Protein 2FCT (pdb70)

InterPro domains:
  IPR008775 Phytanoyl-CoA dioxygenase-like [PF05721] (15-244)
  IPR010092 Chlorinating enzyme [TIGR01762] (5-297)

CATH classification: 2.60.120.620

Secondary structure (DSSP, 8-state):
-TTPPPHHHHHHHHHHSEEEEEESS-HHHHHHHHHHHHHHHT--TT-S-------GGGGB-GGGT-HHHHHHTT-HHHHHHHHHHH-S-EEEEEEEEEEE-TTPPEEPPB--SSS-TTTSS-SEE--TTS---S-EEEEEESS-B-TTBT-EEEETT-TTS--B-TTS-----TTT-SS-EETTEEEEBBTB-GGGGBSSTT----GGG-EEE-B-TTEEEEEETTSEEEE--B-SSSSSPEEEEEEEEEETTSEESTT-SEEEETTEEEE-TT--BEEEE-S---TTS-B-SB-TTS-BSS--/--PPPHHHHHHHHHHSEEEEEESS-HHHHHHHHHHHHHHTT--TT-S----GGGB-GGGT-HHHHHHTT-HHHHHHHHHHH-S-EEEEEEEEEEE-TTPPEEPPB--SSS-TTTSS-SEE--TT----S-EEEEEESS-B-TTBT-EEEETT-TTS--B-TTS-----TTT-SSEEETTEEEEBTTB-GGGGBSSTT----GGG-EEE-B-TTEEEEEETTSEEEE--B-SSS-SPEEEEEEEEEETTSEESTT-SEEEETTEEEE-TT--BEEEE-S---TTS-B-SB-TTS-BSS--

Radius of gyration: 25.78 Å; Cα contacts (8 Å, |Δi|>4): 1489; chains: 2; bounding box: 64×54×72 Å

Structure (mmCIF, N/CA/C/O backbone):
data_2FCT
#
_entry.id   2FCT
#
_cell.length_a   57.15
_cell.length_b   89.60
_cell.length_c   124.89
_cell.angle_alpha   90.00
_cell.angle_beta   90.00
_cell.angle_gamma   90.00
#
_symmetry.space_group_name_H-M   'P 21 21 21'
#
loop_
_entity.id
_entity.type
_entity.pdbx_description
1 polymer 'syringomycin biosynthesis enzyme 2'
2 non-polymer 'FE (II) ION'
3 non-polymer 'CHLORIDE ION'
4 non-polymer '((2R,3S,4S,5S)-3,4-DIHYDROXY-5-(HYDROXYMETHYL)-5-((2R,3S,4S,5S,6R)-3,4,5-TRIHYDROXY-6-METHOXY-TETRAHYDRO-2H-PYRAN-2-YLOXY)-TETRAHYDROFURAN-2-YL)METHYL NONANOATE'
5 non-polymer '2-OXOGLUTARIC ACID'
6 water water
#
loop_
_atom_site.group_PDB
_atom_site.id
_atom_site.type_symbol
_atom_site.label_atom_id
_atom_site.label_alt_id
_atom_site.label_comp_id
_atom_site.label_asym_id
_atom_site.label_entity_id
_atom_site.label_seq_id
_atom_site.pdbx_PDB_ins_code
_atom_site.Cartn_x
_atom_site.Cartn_y
_atom_site.Cartn_z
_atom_site.occupancy
_atom_site.B_iso_or_equiv
_atom_site.auth_seq_id
_atom_site.auth_comp_id
_atom_site.auth_asym_id
_atom_site.auth_atom_id
_atom_site.pdbx_PDB_model_num
ATOM 1 N N . LYS A 1 6 ? -16.646 32.383 27.290 1.00 25.64 3 LYS A N 1
ATOM 2 C CA . LYS A 1 6 ? -16.488 31.123 26.490 1.00 24.68 3 LYS A CA 1
ATOM 3 C C . LYS A 1 6 ? -15.514 30.178 27.180 1.00 24.22 3 LYS A C 1
ATOM 4 O O . LYS A 1 6 ? -14.724 30.605 28.025 1.00 24.47 3 LYS A O 1
ATOM 6 N N . LYS A 1 7 ? -15.578 28.901 26.820 1.00 23.69 4 LYS A N 1
ATOM 7 C CA . LYS A 1 7 ? -14.777 27.863 27.464 1.00 23.19 4 LYS A CA 1
ATOM 8 C C . LYS A 1 7 ? -13.277 28.159 27.489 1.00 21.72 4 LYS A C 1
ATOM 9 O O . LYS A 1 7 ? -12.627 27.924 28.501 1.00 22.37 4 LYS A O 1
ATOM 15 N N . PHE A 1 8 ? -12.720 28.691 26.401 1.00 19.87 5 PHE A N 1
ATOM 16 C CA . PHE A 1 8 ? -11.281 28.952 26.394 1.00 18.65 5 PHE A CA 1
ATOM 17 C C . PHE A 1 8 ? -10.934 30.435 26.444 1.00 17.92 5 PHE A C 1
ATOM 18 O O . PHE A 1 8 ? -9.877 30.844 25.991 1.00 18.41 5 PHE A O 1
ATOM 26 N N . ALA A 1 9 ? -11.793 31.254 27.020 1.00 16.48 6 ALA A N 1
ATOM 27 C CA . ALA A 1 9 ? -11.509 32.670 27.092 1.00 15.92 6 ALA A CA 1
ATOM 28 C C . ALA A 1 9 ? -10.247 32.903 27.907 1.00 14.79 6 ALA A C 1
ATOM 29 O O . ALA A 1 9 ? -9.914 32.098 28.792 1.00 14.64 6 ALA A O 1
ATOM 31 N N . LEU A 1 10 ? -9.576 34.020 27.646 1.00 14.06 7 LEU A N 1
ATOM 32 C CA . LEU A 1 10 ? -8.479 34.427 28.517 1.00 13.94 7 LEU A CA 1
ATOM 33 C C . LEU A 1 10 ? -9.031 34.781 29.891 1.00 13.72 7 LEU A C 1
ATOM 34 O O . LEU A 1 10 ? -10.077 35.421 30.007 1.00 13.40 7 LEU A O 1
ATOM 39 N N . THR A 1 11 ? -8.299 34.384 30.918 1.00 14.18 8 THR A N 1
ATOM 40 C CA . THR A 1 11 ? -8.586 34.801 32.282 1.00 14.02 8 THR A CA 1
ATOM 41 C C . THR A 1 11 ? -8.256 36.285 32.408 1.00 13.82 8 THR A C 1
ATOM 42 O O . THR A 1 11 ? -7.555 36.863 31.572 1.00 13.66 8 THR A O 1
ATOM 46 N N . ALA A 1 12 ? -8.710 36.914 33.479 1.00 13.85 9 ALA A N 1
ATOM 47 C CA . ALA A 1 12 ? -8.429 38.327 33.662 1.00 14.31 9 ALA A CA 1
ATOM 48 C C . ALA A 1 12 ? -6.905 38.546 33.793 1.00 14.09 9 ALA A C 1
ATOM 49 O O . ALA A 1 12 ? -6.370 39.530 33.285 1.00 14.34 9 ALA A O 1
ATOM 51 N N . GLU A 1 13 ? -6.227 37.598 34.436 1.00 14.35 10 GLU A N 1
ATOM 52 C CA . GLU A 1 13 ? -4.784 37.677 34.653 1.00 14.47 10 GLU A CA 1
ATOM 53 C C . GLU A 1 13 ? -4.047 37.515 33.331 1.00 13.44 10 GLU A C 1
ATOM 54 O O . GLU A 1 13 ? -3.137 38.288 33.026 1.00 13.06 10 GLU A O 1
ATOM 60 N N . GLN A 1 14 ? -4.484 36.535 32.533 1.00 12.15 11 GLN A N 1
ATOM 61 C CA . GLN A 1 14 ? -3.923 36.340 31.171 1.00 12.62 11 GLN A CA 1
ATOM 62 C C . GLN A 1 14 ? -4.119 37.556 30.283 1.00 12.74 11 GLN A C 1
ATOM 63 O O . GLN A 1 14 ? -3.207 37.976 29.561 1.00 12.24 11 GLN A O 1
ATOM 69 N N . ARG A 1 15 ? -5.308 38.146 30.347 1.00 13.27 12 ARG A N 1
ATOM 70 C CA . ARG A 1 15 ? -5.591 39.349 29.596 1.00 13.74 12 ARG A CA 1
ATOM 71 C C . ARG A 1 15 ? -4.654 40.514 30.013 1.00 13.46 12 ARG A C 1
ATOM 72 O O . ARG A 1 15 ? -4.159 41.284 29.179 1.00 13.85 12 ARG A O 1
ATOM 80 N N . ALA A 1 16 ? -4.404 40.661 31.315 1.00 12.57 13 ALA A N 1
ATOM 81 C CA . ALA A 1 16 ? -3.515 41.731 31.797 1.00 12.41 13 ALA A CA 1
ATOM 82 C C . ALA A 1 16 ? -2.075 41.503 31.371 1.00 11.25 13 ALA A C 1
ATOM 83 O O . ALA A 1 16 ? -1.382 42.442 31.031 1.00 11.87 13 ALA A O 1
ATOM 85 N N . SER A 1 17 ? -1.639 40.246 31.399 1.00 11.29 14 SER A N 1
ATOM 86 C CA . SER A 1 17 ? -0.302 39.906 30.945 1.00 10.59 14 SER A CA 1
ATOM 87 C C . SER A 1 17 ? -0.163 40.149 29.449 1.00 10.32 14 SER A C 1
ATOM 88 O O . SER A 1 17 ? 0.863 40.652 28.988 1.00 10.14 14 SER A O 1
ATOM 91 N N . PHE A 1 18 ? -1.208 39.827 28.681 1.00 10.42 15 PHE A N 1
ATOM 92 C CA . PHE A 1 18 ? -1.183 40.073 27.236 1.00 10.33 15 PHE A CA 1
ATOM 93 C C . PHE A 1 18 ? -1.067 41.578 26.983 1.00 10.54 15 PHE A C 1
ATOM 94 O O . PHE A 1 18 ? -0.294 42.047 26.168 1.00 10.33 15 PHE A O 1
ATOM 102 N N . GLU A 1 19 ? -1.837 42.363 27.725 1.00 10.62 16 GLU A N 1
ATOM 103 C CA . GLU A 1 19 ? -1.782 43.804 27.559 1.00 12.14 16 GLU A CA 1
ATOM 104 C C . GLU A 1 19 ? -0.393 44.355 27.871 1.00 11.72 16 GLU A C 1
ATOM 105 O O . GLU A 1 19 ? 0.063 45.278 27.213 1.00 12.69 16 GLU A O 1
ATOM 111 N N . LYS A 1 20 ? 0.265 43.799 28.886 1.00 12.13 17 LYS A N 1
ATOM 112 C CA . LYS A 1 20 ? 1.599 44.252 29.294 1.00 12.19 17 LYS A CA 1
ATOM 113 C C . LYS A 1 20 ? 2.681 43.828 28.293 1.00 11.86 17 LYS A C 1
ATOM 114 O O . LYS A 1 20 ? 3.415 44.683 27.778 1.00 13.11 17 LYS A O 1
ATOM 120 N N . ASN A 1 21 ? 2.748 42.522 28.013 1.00 10.64 18 ASN A N 1
ATOM 121 C CA . ASN A 1 21 ? 3.831 41.919 27.236 1.00 10.34 18 ASN A CA 1
ATOM 122 C C . ASN A 1 21 ? 3.632 41.994 25.707 1.00 9.95 18 ASN A C 1
ATOM 123 O O . ASN A 1 21 ? 4.622 42.018 24.953 1.00 10.15 18 ASN A O 1
ATOM 128 N N . GLY A 1 22 ? 2.366 42.012 25.268 1.00 9.53 19 GLY A N 1
ATOM 129 C CA . GLY A 1 22 ? 2.046 41.962 23.830 1.00 9.13 19 GLY A CA 1
ATOM 130 C C . GLY A 1 22 ? 1.940 40.557 23.247 1.00 9.36 19 GLY A C 1
ATOM 131 O O . GLY A 1 22 ? 1.713 40.392 22.034 1.00 9.30 19 GLY A O 1
ATOM 132 N N . PHE A 1 23 ? 2.068 39.550 24.109 1.00 9.05 20 PHE A N 1
ATOM 133 C CA . PHE A 1 23 ? 1.944 38.146 23.755 1.00 9.21 20 PHE A CA 1
ATOM 134 C C . PHE A 1 23 ? 1.398 37.401 24.939 1.00 9.31 20 PHE A C 1
ATOM 135 O O . PHE A 1 23 ? 1.450 37.888 26.066 1.00 9.41 20 PHE A O 1
ATOM 143 N N . ILE A 1 24 ? 0.840 36.229 24.688 1.00 9.11 21 ILE A N 1
ATOM 144 C CA . ILE A 1 24 ? 0.291 35.397 25.748 1.00 9.58 21 ILE A CA 1
ATOM 145 C C . ILE A 1 24 ? 0.250 33.955 25.270 1.00 9.82 21 ILE A C 1
ATOM 146 O O . ILE A 1 24 ? -0.035 33.684 24.089 1.00 9.31 21 ILE A O 1
ATOM 151 N N . GLY A 1 25 ? 0.563 33.046 26.182 1.00 10.04 22 GLY A N 1
ATOM 152 C CA . GLY A 1 25 ? 0.672 31.634 25.896 1.00 9.86 22 GLY A CA 1
ATOM 153 C C . GLY A 1 25 ? 2.061 31.127 26.231 1.00 10.85 22 GLY A C 1
ATOM 154 O O . GLY A 1 25 ? 2.797 31.780 27.007 1.00 11.93 22 GLY A O 1
ATOM 155 N N . PRO A 1 26 ? 2.442 29.972 25.667 1.00 10.19 23 PRO A N 1
ATOM 156 C CA . PRO A 1 26 ? 1.673 29.150 24.729 1.00 10.15 23 PRO A CA 1
ATOM 157 C C . PRO A 1 26 ? 0.478 28.432 25.344 1.00 10.44 23 PRO A C 1
ATOM 158 O O . PRO A 1 26 ? 0.419 28.193 26.558 1.00 10.25 23 PRO A O 1
ATOM 162 N N . PHE A 1 27 ? -0.474 28.099 24.475 1.00 10.31 24 PHE A N 1
ATOM 163 C CA . PHE A 1 27 ? -1.636 27.280 24.797 1.00 10.51 24 PHE A CA 1
ATOM 164 C C . PHE A 1 27 ? -1.638 26.031 23.902 1.00 11.20 24 PHE A C 1
ATOM 165 O O . PHE A 1 27 ? -0.986 26.008 22.847 1.00 11.07 24 PHE A O 1
ATOM 173 N N . ASP A 1 28 ? -2.355 24.992 24.325 1.00 12.23 25 ASP A N 1
ATOM 174 C CA . ASP A 1 28 ? -2.472 23.775 23.529 1.00 12.73 25 ASP A CA 1
ATOM 175 C C . ASP A 1 28 ? -3.679 23.810 22.582 1.00 12.70 25 ASP A C 1
ATOM 176 O O . ASP A 1 28 ? -4.804 24.090 23.000 1.00 12.41 25 ASP A O 1
ATOM 181 N N . ALA A 1 29 ? -3.442 23.538 21.304 1.00 12.92 26 ALA A N 1
ATOM 182 C CA . ALA A 1 29 ? -4.528 23.240 20.352 1.00 13.40 26 ALA A CA 1
ATOM 183 C C . ALA A 1 29 ? -4.713 21.721 20.165 1.00 14.00 26 ALA A C 1
ATOM 184 O O . ALA A 1 29 ? -5.856 21.247 20.051 1.00 15.73 26 ALA A O 1
ATOM 186 N N . TYR A 1 30 ? -3.607 20.980 20.114 1.00 13.08 27 TYR A N 1
ATOM 187 C CA . TYR A 1 30 ? -3.591 19.529 19.919 1.00 13.55 27 TYR A CA 1
ATOM 188 C C . TYR A 1 30 ? -2.490 18.961 20.788 1.00 13.83 27 TYR A C 1
ATOM 189 O O . TYR A 1 30 ? -1.583 19.677 21.183 1.00 13.36 27 TYR A O 1
ATOM 198 N N . SER A 1 31 ? -2.555 17.671 21.084 1.00 13.78 28 SER A N 1
ATOM 199 C CA . SER A 1 31 ? -1.421 17.002 21.695 1.00 14.28 28 SER A CA 1
ATOM 200 C C . SER A 1 31 ? -0.263 16.932 20.702 1.00 14.03 28 SER A C 1
ATOM 201 O O . SER A 1 31 ? -0.485 16.996 19.488 1.00 13.18 28 SER A O 1
ATOM 204 N N . PRO A 1 32 ? 0.980 16.788 21.191 1.00 14.97 29 PRO A N 1
ATOM 205 C CA . PRO A 1 32 ? 2.108 16.642 20.282 1.00 15.25 29 PRO A CA 1
ATOM 206 C C . PRO A 1 32 ? 1.946 15.447 19.334 1.00 15.76 29 PRO A C 1
ATOM 207 O O . PRO A 1 32 ? 2.330 15.521 18.173 1.00 15.28 29 PRO A O 1
ATOM 211 N N . GLU A 1 33 ? 1.346 14.374 19.826 1.00 16.28 30 GLU A N 1
ATOM 212 C CA . GLU A 1 33 ? 1.156 13.174 19.031 1.00 17.09 30 GLU A CA 1
ATOM 213 C C . GLU A 1 33 ? 0.136 13.397 17.912 1.00 16.53 30 GLU A C 1
ATOM 214 O O . GLU A 1 33 ? 0.350 12.973 16.780 1.00 16.86 30 GLU A O 1
ATOM 220 N N . GLU A 1 34 ? -0.966 14.069 18.223 1.00 16.14 31 GLU A N 1
ATOM 221 C CA . GLU A 1 34 ? -1.961 14.399 17.189 1.00 16.37 31 GLU A CA 1
ATOM 222 C C . GLU A 1 34 ? -1.319 15.363 16.184 1.00 14.88 31 GLU A C 1
ATOM 223 O O . GLU A 1 34 ? -1.431 15.155 14.971 1.00 13.76 31 GLU A O 1
ATOM 233 N N . MET A 1 35 ? -0.601 16.379 16.668 1.00 13.85 32 MET A N 1
ATOM 234 C CA . MET A 1 35 ? 0.020 17.327 15.738 1.00 14.46 32 MET A CA 1
ATOM 235 C C . MET A 1 35 ? 1.011 16.643 14.797 1.00 13.89 32 MET A C 1
ATOM 236 O O . MET A 1 35 ? 1.024 16.925 13.603 1.00 13.84 32 MET A O 1
ATOM 241 N N . LYS A 1 36 ? 1.867 15.784 15.343 1.00 14.46 33 LYS A N 1
ATOM 242 C CA . LYS A 1 36 ? 2.863 15.078 14.530 1.00 16.18 33 LYS A CA 1
ATOM 243 C C . LYS A 1 36 ? 2.210 14.298 13.374 1.00 16.46 33 LYS A C 1
ATOM 244 O O . LYS A 1 36 ? 2.690 14.362 12.222 1.00 17.21 33 LYS A O 1
ATOM 250 N N . GLU A 1 37 ? 1.112 13.596 13.668 1.00 17.48 34 GLU A N 1
ATOM 251 C CA . GLU A 1 37 ? 0.428 12.792 12.659 1.00 17.51 34 GLU A CA 1
ATOM 252 C C . GLU A 1 37 ? -0.295 13.693 11.668 1.00 17.02 34 GLU A C 1
ATOM 253 O O . GLU A 1 37 ? -0.259 13.472 10.452 1.00 17.50 34 GLU A O 1
ATOM 259 N N . THR A 1 38 ? -0.951 14.725 12.183 1.00 15.80 35 THR A N 1
ATOM 260 C CA . THR A 1 38 ? -1.609 15.688 11.308 1.00 16.16 35 THR A CA 1
ATOM 261 C C . THR A 1 38 ? -0.609 16.349 10.372 1.00 15.67 35 THR A C 1
ATOM 262 O O . THR A 1 38 ? -0.881 16.499 9.181 1.00 15.79 35 THR A O 1
ATOM 266 N N . TRP A 1 39 ? 0.538 16.766 10.890 1.00 15.25 36 TRP A N 1
ATOM 267 C CA . TRP A 1 39 ? 1.497 17.473 10.041 1.00 16.36 36 TRP A CA 1
ATOM 268 C C . TRP A 1 39 ? 2.094 16.508 9.000 1.00 16.87 36 TRP A C 1
ATOM 269 O O . TRP A 1 39 ? 2.280 16.873 7.827 1.00 16.60 36 TRP A O 1
ATOM 280 N N . LYS A 1 40 ? 2.353 15.266 9.411 1.00 18.06 37 LYS A N 1
ATOM 281 C CA . LYS A 1 40 ? 2.835 14.255 8.459 1.00 18.81 37 LYS A CA 1
ATOM 282 C C . LYS A 1 40 ? 1.936 14.211 7.214 1.00 18.70 37 LYS A C 1
ATOM 283 O O . LYS A 1 40 ? 2.427 14.297 6.087 1.00 19.01 37 LYS A O 1
ATOM 289 N N . ARG A 1 41 ? 0.625 14.139 7.421 1.00 18.00 38 ARG A N 1
ATOM 290 C CA . ARG A 1 41 ? -0.337 14.055 6.309 1.00 18.30 38 ARG A CA 1
ATOM 291 C C . ARG A 1 41 ? -0.469 15.384 5.571 1.00 17.08 38 ARG A C 1
ATOM 292 O O . ARG A 1 41 ? -0.513 15.451 4.344 1.00 15.85 38 ARG A O 1
ATOM 300 N N . THR A 1 42 ? -0.577 16.459 6.335 1.00 15.70 39 THR A N 1
ATOM 301 C CA . THR A 1 42 ? -0.799 17.781 5.755 1.00 15.85 39 THR A CA 1
ATOM 302 C C . THR A 1 42 ? 0.371 18.226 4.878 1.00 15.91 39 THR A C 1
ATOM 303 O O . THR A 1 42 ? 0.162 18.782 3.787 1.00 16.08 39 THR A O 1
ATOM 307 N N . ARG A 1 43 ? 1.594 17.981 5.332 1.00 16.38 40 ARG A N 1
ATOM 308 C CA . ARG A 1 43 ? 2.769 18.375 4.571 1.00 17.15 40 ARG A CA 1
ATOM 309 C C . ARG A 1 43 ? 2.735 17.774 3.168 1.00 16.59 40 ARG A C 1
ATOM 310 O O . ARG A 1 43 ? 3.054 18.429 2.202 1.00 15.36 40 ARG A O 1
ATOM 318 N N . LEU A 1 44 ? 2.333 16.518 3.078 1.00 16.98 41 LEU A N 1
ATOM 319 C CA . LEU A 1 44 ? 2.217 15.849 1.774 1.00 17.72 41 LEU A CA 1
ATOM 320 C C . LEU A 1 44 ? 1.090 16.437 0.926 1.00 17.81 41 LEU A C 1
ATOM 321 O O . LEU A 1 44 ? 1.257 16.755 -0.258 1.00 17.51 41 LEU A O 1
ATOM 326 N N . ARG A 1 45 ? -0.071 16.570 1.545 1.00 18.09 42 ARG A N 1
ATOM 327 C CA . ARG A 1 45 ? -1.239 17.110 0.886 1.00 18.61 42 ARG A CA 1
ATOM 328 C C . ARG A 1 45 ? -0.978 18.506 0.295 1.00 18.23 42 ARG A C 1
ATOM 329 O O . ARG A 1 45 ? -1.463 18.825 -0.794 1.00 19.93 42 ARG A O 1
ATOM 337 N N . LEU A 1 46 ? -0.189 19.328 0.989 1.00 17.31 43 LEU A N 1
ATOM 338 C CA . LEU A 1 46 ? 0.073 20.695 0.557 1.00 17.15 43 LEU A CA 1
ATOM 339 C C . LEU A 1 46 ? 0.935 20.792 -0.711 1.00 15.67 43 LEU A C 1
ATOM 340 O O . LEU A 1 46 ? 0.927 21.818 -1.401 1.00 15.33 43 LEU A O 1
ATOM 345 N N . LEU A 1 47 ? 1.667 19.723 -1.025 1.00 14.58 44 LEU A N 1
ATOM 346 C CA . LEU A 1 47 ? 2.419 19.686 -2.281 1.00 14.59 44 LEU A CA 1
ATOM 347 C C . LEU A 1 47 ? 1.494 19.779 -3.490 1.00 14.32 44 LEU A C 1
ATOM 348 O O . LEU A 1 47 ? 1.927 20.200 -4.561 1.00 14.55 44 LEU A O 1
ATOM 353 N N . ASP A 1 48 ? 0.235 19.401 -3.296 1.00 14.13 45 ASP A N 1
ATOM 354 C CA . ASP A 1 48 ? -0.775 19.480 -4.341 1.00 14.32 45 ASP A CA 1
ATOM 355 C C . ASP A 1 48 ? -1.454 20.835 -4.263 1.00 14.31 45 ASP A C 1
ATOM 356 O O . ASP A 1 48 ? -2.224 21.088 -3.320 1.00 14.51 45 ASP A O 1
ATOM 361 N N . ARG A 1 49 ? -1.152 21.699 -5.234 1.00 13.83 46 ARG A N 1
ATOM 362 C CA . ARG A 1 49 ? -1.690 23.047 -5.280 1.00 13.59 46 ARG A CA 1
ATOM 363 C C . ARG A 1 49 ? -2.839 23.174 -6.269 1.00 13.02 46 ARG A C 1
ATOM 364 O O . ARG A 1 49 ? -3.276 24.290 -6.565 1.00 11.73 46 ARG A O 1
ATOM 372 N N . SER A 1 50 ? -3.374 22.043 -6.728 1.00 13.18 47 SER A N 1
ATOM 373 C CA . SER A 1 50 ? -4.389 22.085 -7.778 1.00 13.60 47 SER A CA 1
ATOM 374 C C . SER A 1 50 ? -5.689 22.788 -7.397 1.00 13.51 47 SER A C 1
ATOM 375 O O . SER A 1 50 ? -6.441 23.177 -8.298 1.00 13.49 47 SER A O 1
ATOM 378 N N . ALA A 1 51 ? -5.982 22.910 -6.097 1.00 12.04 48 ALA A N 1
ATOM 379 C CA . ALA A 1 51 ? -7.167 23.646 -5.630 1.00 12.14 48 ALA A CA 1
ATOM 380 C C . ALA A 1 51 ? -6.812 24.982 -4.949 1.00 11.92 48 ALA A C 1
ATOM 381 O O . ALA A 1 51 ? -7.683 25.685 -4.421 1.00 11.30 48 ALA A O 1
ATOM 383 N N . ALA A 1 52 ? -5.540 25.368 -4.996 1.00 12.09 49 ALA A N 1
ATOM 384 C CA . ALA A 1 52 ? -5.103 26.556 -4.249 1.00 12.54 49 ALA A CA 1
ATOM 385 C C . ALA A 1 52 ? -5.799 27.836 -4.776 1.00 12.48 49 ALA A C 1
ATOM 386 O O . ALA A 1 52 ? -6.064 27.990 -5.992 1.00 11.94 49 ALA A O 1
ATOM 388 N N . ALA A 1 53 ? -6.093 28.768 -3.870 1.00 11.96 50 ALA A N 1
ATOM 389 C CA . ALA A 1 53 ? -6.707 30.040 -4.276 1.00 12.22 50 ALA A CA 1
ATOM 390 C C . ALA A 1 53 ? -5.817 30.803 -5.234 1.00 12.17 50 ALA A C 1
ATOM 391 O O . ALA A 1 53 ? -6.317 31.469 -6.124 1.00 11.67 50 ALA A O 1
ATOM 393 N N . TYR A 1 54 ? -4.495 30.698 -5.053 1.00 12.43 51 TYR A N 1
ATOM 394 C CA . TYR A 1 54 ? -3.538 31.381 -5.927 1.00 13.82 51 TYR A CA 1
ATOM 395 C C . TYR A 1 54 ? -2.883 30.370 -6.854 1.00 15.11 51 TYR A C 1
ATOM 396 O O . TYR A 1 54 ? -2.079 29.537 -6.444 1.00 14.85 51 TYR A O 1
ATOM 405 N N . GLN A 1 55 ? -3.293 30.428 -8.114 1.00 17.25 52 GLN A N 1
ATOM 406 C CA . GLN A 1 55 ? -2.822 29.486 -9.109 1.00 19.91 52 GLN A CA 1
ATOM 407 C C . GLN A 1 55 ? -1.505 30.073 -9.581 1.00 21.91 52 GLN A C 1
ATOM 408 O O . GLN A 1 55 ? -0.447 29.634 -9.165 1.00 23.78 52 GLN A O 1
ATOM 418 N N . ASP A 1 56 ? -1.558 31.125 -10.377 1.00 24.46 53 ASP A N 1
ATOM 419 C CA . ASP A 1 56 ? -0.350 31.700 -10.907 1.00 25.84 53 ASP A CA 1
ATOM 420 C C . ASP A 1 56 ? 0.286 32.607 -9.848 1.00 27.10 53 ASP A C 1
ATOM 421 O O . ASP A 1 56 ? -0.361 33.526 -9.338 1.00 27.27 53 ASP A O 1
ATOM 426 N N . LEU A 1 57 ? 1.550 32.335 -9.522 1.00 28.29 54 LEU A N 1
ATOM 427 C CA . LEU A 1 57 ? 2.295 33.109 -8.511 1.00 28.84 54 LEU A CA 1
ATOM 428 C C . LEU A 1 57 ? 3.300 34.100 -9.123 1.00 30.08 54 LEU A C 1
ATOM 429 O O . LEU A 1 57 ? 3.961 34.861 -8.390 1.00 28.79 54 LEU A O 1
ATOM 434 N N . ASP A 1 58 ? 3.420 34.077 -10.458 1.00 31.33 55 ASP A N 1
ATOM 435 C CA . ASP A 1 58 ? 4.284 35.002 -11.193 1.00 31.76 55 ASP A CA 1
ATOM 436 C C . ASP A 1 58 ? 5.652 35.133 -10.505 1.00 32.42 55 ASP A C 1
ATOM 437 O O . ASP A 1 58 ? 6.146 36.239 -10.295 1.00 32.45 55 ASP A O 1
ATOM 442 N N . ALA A 1 59 ? 6.245 33.992 -10.152 1.00 33.07 56 ALA A N 1
ATOM 443 C CA . ALA A 1 59 ? 7.507 33.963 -9.412 1.00 33.54 56 ALA A CA 1
ATOM 444 C C . ALA A 1 59 ? 8.660 33.637 -10.353 1.00 34.44 56 ALA A C 1
ATOM 445 O O . ALA A 1 59 ? 8.691 34.123 -11.482 1.00 35.74 56 ALA A O 1
ATOM 447 N N . THR A 1 64 ? 8.682 32.175 -4.450 1.00 23.54 61 THR A N 1
ATOM 448 C CA . THR A 1 64 ? 8.126 33.306 -3.702 1.00 23.27 61 THR A CA 1
ATOM 449 C C . THR A 1 64 ? 7.487 32.863 -2.384 1.00 23.32 61 THR A C 1
ATOM 450 O O . THR A 1 64 ? 6.816 31.826 -2.315 1.00 24.71 61 THR A O 1
ATOM 454 N N . ASN A 1 65 ? 7.682 33.663 -1.339 1.00 23.10 62 ASN A N 1
ATOM 455 C CA . ASN A 1 65 ? 7.056 33.400 -0.031 1.00 21.63 62 ASN A CA 1
ATOM 456 C C . ASN A 1 65 ? 5.489 33.407 -0.071 1.00 20.49 62 ASN A C 1
ATOM 457 O O . ASN A 1 65 ? 4.815 32.831 0.800 1.00 18.35 62 ASN A O 1
ATOM 462 N N . ILE A 1 66 ? 4.913 34.076 -1.070 1.00 19.92 63 ILE A N 1
ATOM 463 C CA . ILE A 1 66 ? 3.453 34.039 -1.291 1.00 18.76 63 ILE A CA 1
ATOM 464 C C . ILE A 1 66 ? 2.928 32.628 -1.514 1.00 17.61 63 ILE A C 1
ATOM 465 O O . ILE A 1 66 ? 1.747 32.364 -1.278 1.00 16.64 63 ILE A O 1
ATOM 470 N N . ALA A 1 67 ? 3.772 31.714 -1.975 1.00 16.26 64 ALA A N 1
ATOM 471 C CA . ALA A 1 67 ? 3.387 30.293 -2.032 1.00 16.48 64 ALA A CA 1
ATOM 472 C C . ALA A 1 67 ? 2.969 29.714 -0.657 1.00 16.44 64 ALA A C 1
ATOM 473 O O . ALA A 1 67 ? 2.259 28.699 -0.557 1.00 17.04 64 ALA A O 1
ATOM 475 N N . ASN A 1 68 ? 3.426 30.344 0.404 1.00 15.89 65 ASN A N 1
ATOM 476 C CA . ASN A 1 68 ? 3.062 29.911 1.766 1.00 15.05 65 ASN A CA 1
ATOM 477 C C . ASN A 1 68 ? 1.700 30.473 2.223 1.00 14.65 65 ASN A C 1
ATOM 478 O O . ASN A 1 68 ? 1.237 30.112 3.306 1.00 14.60 65 ASN A O 1
ATOM 483 N N . TYR A 1 69 ? 1.075 31.349 1.418 1.00 12.67 66 TYR A N 1
ATOM 484 C CA . TYR A 1 69 ? -0.130 32.079 1.853 1.00 11.65 66 TYR A CA 1
ATOM 485 C C . TYR A 1 69 ? -1.447 31.342 1.637 1.00 11.08 66 TYR A C 1
ATOM 486 O O . TYR A 1 69 ? -1.693 30.729 0.590 1.00 11.06 66 TYR A O 1
ATOM 495 N N . ASP A 1 70 ? -2.295 31.445 2.645 1.00 9.47 67 ASP A N 1
ATOM 496 C CA . ASP A 1 70 ? -3.727 31.195 2.539 1.00 9.90 67 ASP A CA 1
ATOM 497 C C . ASP A 1 70 ? -4.092 29.803 2.077 1.00 9.43 67 ASP A C 1
ATOM 498 O O . ASP A 1 70 ? -5.113 29.589 1.407 1.00 9.42 67 ASP A O 1
ATOM 503 N N . ARG A 1 71 ? -3.319 28.818 2.523 1.00 9.71 68 ARG A N 1
ATOM 504 C CA . ARG A 1 71 ? -3.644 27.430 2.236 1.00 9.39 68 ARG A CA 1
ATOM 505 C C . ARG A 1 71 ? -4.888 26.968 2.999 1.00 9.53 68 ARG A C 1
ATOM 506 O O . ARG A 1 71 ? -5.417 25.916 2.700 1.00 9.22 68 ARG A O 1
ATOM 514 N N . HIS A 1 72 ? -5.362 27.756 3.968 1.00 9.42 69 HIS A N 1
ATOM 515 C CA . HIS A 1 72 ? -6.622 27.458 4.607 1.00 9.19 69 HIS A CA 1
ATOM 516 C C . HIS A 1 72 ? -7.781 27.571 3.609 1.00 8.87 69 HIS A C 1
ATOM 517 O O . HIS A 1 72 ? -8.848 27.016 3.843 1.00 10.40 69 HIS A O 1
ATOM 524 N N . LEU A 1 73 ? -7.572 28.299 2.514 1.00 9.03 70 LEU A N 1
ATOM 525 C CA . LEU A 1 73 ? -8.619 28.446 1.535 1.00 9.53 70 LEU A CA 1
ATOM 526 C C . LEU A 1 73 ? -8.840 27.181 0.716 1.00 10.58 70 LEU A C 1
ATOM 527 O O . LEU A 1 73 ? -9.883 27.077 0.065 1.00 10.86 70 LEU A O 1
ATOM 532 N N . ASP A 1 74 ? -7.894 26.247 0.751 1.00 10.30 71 ASP A N 1
ATOM 533 C CA . ASP A 1 74 ? -8.045 24.966 0.046 1.00 10.76 71 ASP A CA 1
ATOM 534 C C . ASP A 1 74 ? -7.956 23.747 0.944 1.00 11.78 71 ASP A C 1
ATOM 535 O O . ASP A 1 74 ? -8.471 22.722 0.606 1.00 12.73 71 ASP A O 1
ATOM 540 N N . ASP A 1 75 ? -7.375 23.833 2.126 1.00 12.02 72 ASP A N 1
ATOM 541 C CA . ASP A 1 75 ? -7.052 22.630 2.874 1.00 11.70 72 ASP A CA 1
ATOM 542 C C . ASP A 1 75 ? -8.048 22.324 3.981 1.00 12.20 72 ASP A C 1
ATOM 543 O O . ASP A 1 75 ? -8.332 23.184 4.803 1.00 12.37 72 ASP A O 1
ATOM 548 N N . ASP A 1 76 ? -8.549 21.084 4.003 1.00 13.22 73 ASP A N 1
ATOM 549 C CA . ASP A 1 76 ? -9.528 20.631 4.990 1.00 13.64 73 ASP A CA 1
ATOM 550 C C . ASP A 1 76 ? -9.091 20.886 6.443 1.00 13.11 73 ASP A C 1
ATOM 551 O O . ASP A 1 76 ? -9.859 21.423 7.251 1.00 13.70 73 ASP A O 1
ATOM 556 N N . PHE A 1 77 ? -7.882 20.448 6.794 1.00 12.48 74 PHE A N 1
ATOM 557 C CA . PHE A 1 77 ? -7.412 20.594 8.167 1.00 12.07 74 PHE A CA 1
ATOM 558 C C . PHE A 1 77 ? -7.245 22.052 8.547 1.00 11.88 74 PHE A C 1
ATOM 559 O O . PHE A 1 77 ? -7.667 22.480 9.616 1.00 11.46 74 PHE A O 1
ATOM 567 N N . LEU A 1 78 ? -6.609 22.825 7.675 1.00 10.77 75 LEU A N 1
ATOM 568 C CA . LEU A 1 78 ? -6.326 24.229 8.006 1.00 10.70 75 LEU A CA 1
ATOM 569 C C . LEU A 1 78 ? -7.610 25.019 8.145 1.00 11.43 75 LEU A C 1
ATOM 570 O O . LEU A 1 78 ? -7.694 25.952 8.935 1.00 11.25 75 LEU A O 1
ATOM 575 N N . ALA A 1 79 ? -8.624 24.607 7.388 1.00 11.44 76 ALA A N 1
ATOM 576 C CA . ALA A 1 79 ? -9.937 25.236 7.477 1.00 11.49 76 ALA A CA 1
ATOM 577 C C . ALA A 1 79 ? -10.558 25.066 8.854 1.00 11.75 76 ALA A C 1
ATOM 578 O O . ALA A 1 79 ? -11.267 25.955 9.315 1.00 13.54 76 ALA A O 1
ATOM 580 N N . SER A 1 80 ? -10.331 23.903 9.477 1.00 11.19 77 SER A N 1
ATOM 581 C CA . SER A 1 80 ? -10.778 23.645 10.832 1.00 11.19 77 SER A CA 1
ATOM 582 C C . SER A 1 80 ? -9.891 24.424 11.808 1.00 10.30 77 SER A C 1
ATOM 583 O O . SER A 1 80 ? -10.369 25.050 12.728 1.00 10.68 77 SER A O 1
ATOM 586 N N . HIS A 1 81 ? -8.591 24.373 11.583 1.00 10.00 78 HIS A N 1
ATOM 587 C CA . HIS A 1 81 ? -7.642 24.900 12.551 1.00 10.38 78 HIS A CA 1
ATOM 588 C C . HIS A 1 81 ? -7.849 26.348 12.892 1.00 10.44 78 HIS A C 1
ATOM 589 O O . HIS A 1 81 ? -7.791 26.725 14.058 1.00 10.46 78 HIS A O 1
ATOM 596 N N . ILE A 1 82 ? -8.086 27.179 11.881 1.00 9.55 79 ILE A N 1
ATOM 597 C CA . ILE A 1 82 ? -8.251 28.603 12.112 1.00 10.88 79 ILE A CA 1
ATOM 598 C C . ILE A 1 82 ? -9.498 28.908 12.959 1.00 11.53 79 ILE A C 1
ATOM 599 O O . ILE A 1 82 ? -9.622 30.020 13.480 1.00 12.53 79 ILE A O 1
ATOM 604 N N . CYS A 1 83 ? -10.413 27.937 13.055 1.00 11.83 80 CYS A N 1
ATOM 605 C CA . CYS A 1 83 ? -11.682 28.079 13.797 1.00 12.66 80 CYS A CA 1
ATOM 606 C C . CYS A 1 83 ? -11.671 27.373 15.154 1.00 12.98 80 CYS A C 1
ATOM 607 O O . CYS A 1 83 ? -12.707 27.330 15.848 1.00 13.96 80 CYS A O 1
ATOM 610 N N . ARG A 1 84 ? -10.548 26.780 15.544 1.00 12.67 81 ARG A N 1
ATOM 611 C CA . ARG A 1 84 ? -10.481 26.063 16.812 1.00 12.46 81 ARG A CA 1
ATOM 612 C C . ARG A 1 84 ? -10.947 26.945 17.951 1.00 11.99 81 ARG A C 1
ATOM 613 O O . ARG A 1 84 ? -10.459 28.050 18.082 1.00 10.44 81 ARG A O 1
ATOM 621 N N . PRO A 1 85 ? -11.907 26.461 18.770 1.00 13.12 82 PRO A N 1
ATOM 622 C CA . PRO A 1 85 ? -12.300 27.254 19.943 1.00 13.00 82 PRO A CA 1
ATOM 623 C C . PRO A 1 85 ? -11.135 27.592 20.886 1.00 12.37 82 PRO A C 1
ATOM 624 O O . PRO A 1 85 ? -11.132 28.660 21.495 1.00 12.70 82 PRO A O 1
ATOM 628 N N . GLU A 1 86 ? -10.157 26.703 20.997 1.00 11.64 83 GLU A N 1
ATOM 629 C CA . GLU A 1 86 ? -8.970 26.974 21.839 1.00 11.73 83 GLU A CA 1
ATOM 630 C C . GLU A 1 86 ? -8.274 28.275 21.403 1.00 11.96 83 GLU A C 1
ATOM 631 O O . GLU A 1 86 ? -7.711 29.021 22.205 1.00 12.26 83 GLU A O 1
ATOM 637 N N . ILE A 1 87 ? -8.321 28.541 20.103 1.00 11.54 84 ILE A N 1
ATOM 638 C CA . ILE A 1 87 ? -7.720 29.723 19.534 1.00 12.00 84 ILE A CA 1
ATOM 639 C C . ILE A 1 87 ? -8.722 30.880 19.543 1.00 11.83 84 ILE A C 1
ATOM 640 O O . ILE A 1 87 ? -8.431 31.956 20.057 1.00 12.50 84 ILE A O 1
ATOM 645 N N . CYS A 1 88 ? -9.888 30.662 18.938 1.00 11.87 85 CYS A N 1
ATOM 646 C CA . CYS A 1 88 ? -10.852 31.715 18.729 1.00 12.67 85 CYS A CA 1
ATOM 647 C C . CYS A 1 88 ? -11.417 32.324 20.000 1.00 12.29 85 CYS A C 1
ATOM 648 O O . CYS A 1 88 ? -11.617 33.529 20.046 1.00 12.85 85 CYS A O 1
ATOM 651 N N . ASP A 1 89 ? -11.656 31.524 21.029 1.00 12.78 86 ASP A N 1
ATOM 652 C CA . ASP A 1 89 ? -12.163 32.062 22.306 1.00 13.09 86 ASP A CA 1
ATOM 653 C C . ASP A 1 89 ? -11.156 33.057 22.885 1.00 12.85 86 ASP A C 1
ATOM 654 O O . ASP A 1 89 ? -11.515 34.087 23.451 1.00 13.35 86 ASP A O 1
ATOM 659 N N . ARG A 1 90 ? -9.875 32.774 22.707 1.00 11.78 87 ARG A N 1
ATOM 660 C CA . ARG A 1 90 ? -8.840 33.670 23.205 1.00 12.47 87 ARG A CA 1
ATOM 661 C C . ARG A 1 90 ? -8.661 34.907 22.324 1.00 12.57 87 ARG A C 1
ATOM 662 O O . ARG A 1 90 ? -8.475 36.010 22.817 1.00 12.68 87 ARG A O 1
ATOM 670 N N . VAL A 1 91 ? -8.726 34.738 21.010 1.00 11.85 88 VAL A N 1
ATOM 671 C CA . VAL A 1 91 ? -8.707 35.888 20.123 1.00 12.42 88 VAL A CA 1
ATOM 672 C C . VAL A 1 91 ? -9.921 36.788 20.410 1.00 12.84 88 VAL A C 1
ATOM 673 O O . VAL A 1 91 ? -9.803 38.004 20.408 1.00 12.81 88 VAL A O 1
ATOM 677 N N . GLU A 1 92 ? -11.073 36.182 20.685 1.00 13.76 89 GLU A N 1
ATOM 678 C CA . GLU A 1 92 ? -12.286 36.941 21.017 1.00 14.32 89 GLU A CA 1
ATOM 679 C C . GLU A 1 92 ? -12.114 37.778 22.277 1.00 14.09 89 GLU A C 1
ATOM 680 O O . GLU A 1 92 ? -12.586 38.914 22.323 1.00 14.67 89 GLU A O 1
ATOM 686 N N . SER A 1 93 ? -11.412 37.240 23.274 1.00 14.07 90 SER A N 1
ATOM 687 C CA . SER A 1 93 ? -11.116 37.987 24.505 1.00 13.75 90 SER A CA 1
ATOM 688 C C . SER A 1 93 ? -10.398 39.307 24.193 1.00 14.19 90 SER A C 1
ATOM 689 O O . SER A 1 93 ? -10.496 40.284 24.942 1.00 15.99 90 SER A O 1
ATOM 692 N N . ILE A 1 94 ? -9.649 39.320 23.099 1.00 12.98 91 ILE A N 1
ATOM 693 C CA . ILE A 1 94 ? -8.877 40.476 22.708 1.00 13.03 91 ILE A CA 1
ATOM 694 C C . ILE A 1 94 ? -9.582 41.353 21.667 1.00 13.28 91 ILE A C 1
ATOM 695 O O . ILE A 1 94 ? -9.608 42.587 21.820 1.00 13.76 91 ILE A O 1
ATOM 700 N N . LEU A 1 95 ? -10.138 40.725 20.618 1.00 12.67 92 LEU A N 1
ATOM 701 C CA . LEU A 1 95 ? -10.657 41.481 19.464 1.00 12.90 92 LEU A CA 1
ATOM 702 C C . LEU A 1 95 ? -12.179 41.669 19.427 1.00 13.58 92 LEU A C 1
ATOM 703 O O . LEU A 1 95 ? -12.685 42.333 18.530 1.00 14.48 92 LEU A O 1
ATOM 708 N N . GLY A 1 96 ? -12.901 41.085 20.374 1.00 13.23 93 GLY A N 1
ATOM 709 C CA . GLY A 1 96 ? -14.347 41.305 20.424 1.00 13.56 93 GLY A CA 1
ATOM 710 C C . GLY A 1 96 ? -15.196 40.322 19.634 1.00 13.87 93 GLY A C 1
ATOM 711 O O . GLY A 1 96 ? -14.713 39.255 19.220 1.00 13.14 93 GLY A O 1
ATOM 712 N N . PRO A 1 97 ? -16.498 40.654 19.462 1.00 14.27 94 PRO A N 1
ATOM 713 C CA . PRO A 1 97 ? -17.513 39.695 19.032 1.00 14.03 94 PRO A CA 1
ATOM 714 C C . PRO A 1 97 ? -17.562 39.373 17.544 1.00 14.13 94 PRO A C 1
ATOM 715 O O . PRO A 1 97 ? -18.264 38.438 17.149 1.00 15.12 94 PRO A O 1
ATOM 719 N N . ASN A 1 98 ? -16.869 40.150 16.717 1.00 13.54 95 ASN A N 1
ATOM 720 C CA . ASN A 1 98 ? -16.870 39.896 15.285 1.00 12.83 95 ASN A CA 1
ATOM 721 C C . ASN A 1 98 ? -15.444 39.976 14.764 1.00 11.73 95 ASN A C 1
ATOM 722 O O . ASN A 1 98 ? -14.839 41.031 14.794 1.00 11.75 95 ASN A O 1
ATOM 727 N N . VAL A 1 99 ? -14.919 38.847 14.315 1.00 10.61 96 VAL A N 1
ATOM 728 C CA . VAL A 1 99 ? -13.493 38.746 13.991 1.00 11.00 96 VAL A CA 1
ATOM 729 C C . VAL A 1 99 ? -13.315 37.922 12.736 1.00 10.96 96 VAL A C 1
ATOM 730 O O . VAL A 1 99 ? -13.994 36.915 12.538 1.00 11.64 96 VAL A O 1
ATOM 734 N N . LEU A 1 100 ? -12.364 38.355 11.914 1.00 10.10 97 LEU A N 1
ATOM 735 C CA . LEU A 1 100 ? -12.010 37.675 10.683 1.00 10.68 97 LEU A CA 1
ATOM 736 C C . LEU A 1 100 ? -10.605 37.113 10.753 1.00 10.69 97 LEU A C 1
ATOM 737 O O . LEU A 1 100 ? -9.720 37.725 11.365 1.00 12.43 97 LEU A O 1
ATOM 742 N N . CYS A 1 101 ? -10.423 35.948 10.148 1.00 10.70 98 CYS A N 1
ATOM 743 C CA . CYS A 1 101 ? -9.095 35.463 9.790 1.00 10.29 98 CYS A CA 1
ATOM 744 C C . CYS A 1 101 ? -8.823 35.922 8.360 1.00 10.38 98 CYS A C 1
ATOM 745 O O . CYS A 1 101 ? -9.514 35.479 7.433 1.00 10.18 98 CYS A O 1
ATOM 748 N N . TRP A 1 102 ? -7.854 36.826 8.172 1.00 10.13 99 TRP A N 1
ATOM 749 C CA . TRP A 1 102 ? -7.649 37.465 6.863 1.00 9.62 99 TRP A CA 1
ATOM 750 C C . TRP A 1 102 ? -6.441 36.922 6.118 1.00 9.19 99 TRP A C 1
ATOM 751 O O . TRP A 1 102 ? -6.274 37.211 4.940 1.00 9.10 99 TRP A O 1
ATOM 762 N N . ARG A 1 103 ? -5.595 36.161 6.809 1.00 8.82 100 ARG A N 1
ATOM 763 C CA . ARG A 1 103 ? -4.335 35.699 6.244 1.00 8.53 100 ARG A CA 1
ATOM 764 C C . ARG A 1 103 ? -3.839 34.487 7.021 1.00 8.15 100 ARG A C 1
ATOM 765 O O . ARG A 1 103 ? -3.951 34.469 8.235 1.00 6.88 100 ARG A O 1
ATOM 773 N N . THR A 1 104 ? -3.315 33.487 6.330 1.00 8.29 101 THR A N 1
ATOM 774 C CA . THR A 1 104 ? -2.488 32.473 6.982 1.00 8.75 101 THR A CA 1
ATOM 775 C C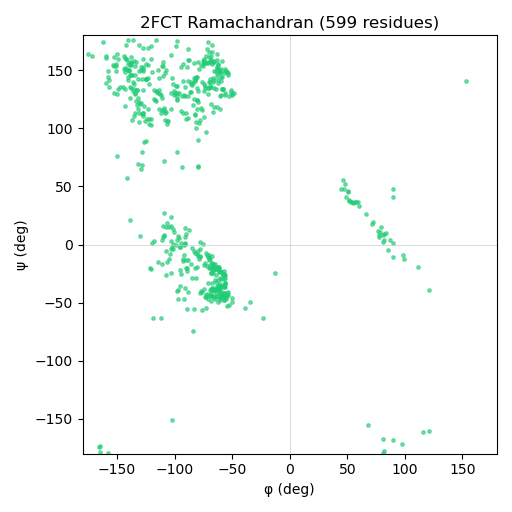 . THR A 1 104 ? -1.202 32.326 6.201 1.00 8.95 101 THR A C 1
ATOM 776 O O . THR A 1 104 ? -1.135 32.639 5.002 1.00 9.94 101 THR A O 1
ATOM 780 N N . GLU A 1 105 ? -0.159 31.917 6.895 1.00 9.11 102 GLU A N 1
ATOM 781 C CA . GLU A 1 105 ? 1.163 31.808 6.287 1.00 9.87 102 GLU A CA 1
ATOM 782 C C . GLU A 1 105 ? 1.912 30.684 6.969 1.00 9.70 102 GLU A C 1
ATOM 783 O O . GLU A 1 105 ? 1.929 30.603 8.186 1.00 10.00 102 GLU A O 1
ATOM 789 N N . PHE A 1 106 ? 2.538 29.829 6.166 1.00 9.98 103 PHE A N 1
ATOM 790 C CA . PHE A 1 106 ? 3.495 28.854 6.666 1.00 10.00 103 PHE A CA 1
ATOM 791 C C . PHE A 1 106 ? 4.854 29.506 6.796 1.00 10.67 103 PHE A C 1
ATOM 792 O O . PHE A 1 106 ? 5.264 30.293 5.931 1.00 11.20 103 PHE A O 1
ATOM 800 N N . PHE A 1 107 ? 5.536 29.179 7.893 1.00 10.71 104 PHE A N 1
ATOM 801 C CA . PHE A 1 107 ? 6.885 29.629 8.172 1.00 10.40 104 PHE A CA 1
ATOM 802 C C . PHE A 1 107 ? 7.806 28.435 8.434 1.00 10.91 104 PHE A C 1
ATOM 803 O O . PHE A 1 107 ? 7.940 27.984 9.568 1.00 10.00 104 PHE A O 1
ATOM 811 N N . PRO A 1 108 ? 8.414 27.909 7.374 1.00 11.82 105 PRO A N 1
ATOM 812 C CA . PRO A 1 108 ? 9.428 26.871 7.536 1.00 12.24 105 PRO A CA 1
ATOM 813 C C . PRO A 1 108 ? 10.791 27.446 7.913 1.00 12.43 105 PRO A C 1
ATOM 814 O O . PRO A 1 108 ? 11.179 28.534 7.435 1.00 13.70 105 PRO A O 1
ATOM 818 N N . LYS A 1 109 ? 11.519 26.726 8.751 1.00 11.68 106 LYS A N 1
ATOM 819 C CA . LYS A 1 109 ? 12.959 26.913 8.889 1.00 12.04 106 LYS A CA 1
ATOM 820 C C . LYS A 1 109 ? 13.550 25.544 8.618 1.00 11.93 106 LYS A C 1
ATOM 821 O O . LYS A 1 109 ? 13.396 24.605 9.389 1.00 11.02 106 LYS A O 1
ATOM 827 N N . TYR A 1 110 ? 14.178 25.437 7.457 1.00 11.88 107 TYR A N 1
ATOM 828 C CA . TYR A 1 110 ? 14.926 24.244 7.141 1.00 11.89 107 TYR A CA 1
ATOM 829 C C . TYR A 1 110 ? 16.236 24.237 7.904 1.00 11.55 107 TYR A C 1
ATOM 830 O O . TYR A 1 110 ? 16.716 25.286 8.332 1.00 11.58 107 TYR A O 1
ATOM 839 N N . PRO A 1 111 ? 16.825 23.046 8.086 1.00 11.64 108 PRO A N 1
ATOM 840 C CA . PRO A 1 111 ? 18.090 23.000 8.788 1.00 12.09 108 PRO A CA 1
ATOM 841 C C . PRO A 1 111 ? 19.112 23.996 8.219 1.00 11.97 108 PRO A C 1
ATOM 842 O O . PRO A 1 111 ? 19.337 24.060 6.996 1.00 13.19 108 PRO A O 1
ATOM 846 N N . GLY A 1 112 ? 19.713 24.792 9.104 1.00 12.26 109 GLY A N 1
ATOM 847 C CA . GLY A 1 112 ? 20.661 25.821 8.705 1.00 11.85 109 GLY A CA 1
ATOM 848 C C . GLY A 1 112 ? 20.107 27.175 8.291 1.00 12.13 109 GLY A C 1
ATOM 849 O O . GLY A 1 112 ? 20.875 28.096 8.044 1.00 12.33 109 GLY A O 1
ATOM 850 N N . ASP A 1 113 ? 18.794 27.332 8.223 1.00 11.27 110 ASP A N 1
ATOM 851 C CA . ASP A 1 113 ? 18.209 28.602 7.771 1.00 11.46 110 ASP A CA 1
ATOM 852 C C . ASP A 1 113 ? 18.518 29.779 8.706 1.00 10.65 110 ASP A C 1
ATOM 853 O O . ASP A 1 113 ? 18.640 29.625 9.917 1.00 11.09 110 ASP A O 1
ATOM 858 N N . GLU A 1 114 ? 18.597 30.961 8.103 1.00 10.94 111 GLU A N 1
ATOM 859 C CA . GLU A 1 114 ? 18.769 32.200 8.837 1.00 11.17 111 GLU A CA 1
ATOM 860 C C . GLU A 1 114 ? 17.564 32.424 9.769 1.00 10.82 111 GLU A C 1
ATOM 861 O O . GLU A 1 114 ? 16.453 31.914 9.535 1.00 9.58 111 GLU A O 1
ATOM 867 N N . GLY A 1 115 ? 17.804 33.200 10.824 1.00 10.48 112 GLY A N 1
ATOM 868 C CA . GLY A 1 115 ? 16.723 33.628 11.706 1.00 10.33 112 GLY A CA 1
ATOM 869 C C . GLY A 1 115 ? 15.890 34.661 10.987 1.00 10.23 112 GLY A C 1
ATOM 870 O O . GLY A 1 115 ? 16.374 35.348 10.090 1.00 10.74 112 GLY A O 1
ATOM 871 N N . THR A 1 116 ? 14.639 34.812 11.383 1.00 9.80 113 THR A N 1
ATOM 872 C CA . THR A 1 116 ? 13.800 35.878 10.866 1.00 9.15 113 THR A CA 1
ATOM 873 C C . THR A 1 116 ? 14.239 37.206 11.477 1.00 9.09 113 THR A C 1
ATOM 874 O O . THR A 1 116 ? 14.500 37.298 12.679 1.00 9.02 113 THR A O 1
ATOM 878 N N . ASP A 1 117 ? 14.320 38.239 10.636 1.00 8.38 114 ASP A N 1
ATOM 879 C CA . ASP A 1 117 ? 14.670 39.596 11.067 1.00 8.82 114 ASP A CA 1
ATOM 880 C C . ASP A 1 117 ? 13.733 40.085 12.146 1.00 8.08 114 ASP A C 1
ATOM 881 O O . ASP A 1 117 ? 12.560 39.714 12.177 1.00 7.85 114 ASP A O 1
ATOM 886 N N . TRP A 1 118 ? 14.242 40.958 13.010 1.00 8.78 115 TRP A N 1
ATOM 887 C CA . TRP A 1 118 ? 13.378 41.771 13.866 1.00 8.69 115 TRP A CA 1
ATOM 888 C C . TRP A 1 118 ? 12.440 42.573 12.995 1.00 9.05 115 TRP A C 1
ATOM 889 O O . TRP A 1 118 ? 12.854 43.184 12.030 1.00 9.59 115 TRP A O 1
ATOM 900 N N . HIS A 1 119 ? 11.172 42.577 13.363 1.00 7.96 116 HIS A N 1
ATOM 901 C CA . HIS A 1 119 ? 10.178 43.361 12.664 1.00 8.67 116 HIS A CA 1
ATOM 902 C C . HIS A 1 119 ? 8.940 43.604 13.517 1.00 7.76 116 HIS A C 1
ATOM 903 O O . HIS A 1 119 ? 8.683 42.920 14.510 1.00 8.39 116 HIS A O 1
ATOM 910 N N . GLN A 1 120 ? 8.180 44.593 13.081 1.00 8.43 117 GLN A N 1
ATOM 911 C CA . GLN A 1 120 ? 6.829 44.882 13.528 1.00 9.15 117 GLN A CA 1
ATOM 912 C C . GLN A 1 120 ? 6.044 45.240 12.283 1.00 9.39 117 GLN A C 1
ATOM 913 O O . GLN A 1 120 ? 6.577 45.876 11.372 1.00 9.65 117 GLN A O 1
ATOM 919 N N . ALA A 1 121 ? 4.768 44.881 12.267 1.00 9.55 118 ALA A N 1
ATOM 920 C CA . ALA A 1 121 ? 3.899 45.211 11.119 1.00 9.73 118 ALA A CA 1
ATOM 921 C C . ALA A 1 121 ? 2.589 45.735 11.620 1.00 10.27 118 ALA A C 1
ATOM 922 O O . ALA A 1 121 ? 2.015 45.176 12.556 1.00 10.46 118 ALA A O 1
ATOM 924 N N . ASP A 1 122 ? 2.139 46.834 11.022 1.00 11.44 119 ASP A N 1
ATOM 925 C CA . ASP A 1 122 ? 0.882 47.479 11.374 1.00 11.96 119 ASP A CA 1
ATOM 926 C C . ASP A 1 122 ? -0.109 47.343 10.231 1.00 11.73 119 ASP A C 1
ATOM 927 O O . ASP A 1 122 ? -1.140 46.667 10.357 1.00 13.21 119 ASP A O 1
ATOM 932 N N . THR A 1 123 ? 0.230 47.938 9.101 1.00 11.93 120 THR A N 1
ATOM 933 C CA . THR A 1 123 ? -0.631 47.894 7.902 1.00 11.88 120 THR A CA 1
ATOM 934 C C . THR A 1 123 ? -0.332 46.749 6.925 1.00 12.17 120 THR A C 1
ATOM 935 O O . THR A 1 123 ? -1.112 46.516 5.983 1.00 11.25 120 THR A O 1
ATOM 939 N N . PHE A 1 124 ? 0.822 46.100 7.084 1.00 10.81 121 PHE A N 1
ATOM 940 C CA . PHE A 1 124 ? 1.258 45.038 6.191 1.00 11.53 121 PHE A CA 1
ATOM 941 C C . PHE A 1 124 ? 1.545 45.548 4.777 1.00 11.64 121 PHE A C 1
ATOM 942 O O . PHE A 1 124 ? 1.487 44.788 3.796 1.00 12.68 121 PHE A O 1
ATOM 950 N N . ALA A 1 125 ? 1.886 46.833 4.691 1.00 11.84 122 ALA A N 1
ATOM 951 C CA . ALA A 1 125 ? 2.474 47.413 3.474 1.00 12.03 122 ALA A CA 1
ATOM 952 C C . ALA A 1 125 ? 3.969 47.153 3.408 1.00 12.50 122 ALA A C 1
ATOM 953 O O . ALA A 1 125 ? 4.595 47.473 2.407 1.00 12.66 122 ALA A O 1
ATOM 955 N N . ASN A 1 126 ? 4.537 46.602 4.482 1.00 12.03 123 ASN A N 1
ATOM 956 C CA . ASN A 1 126 ? 5.993 46.393 4.582 1.00 12.92 123 ASN A CA 1
ATOM 957 C C . ASN A 1 126 ? 6.683 45.938 3.295 1.00 13.20 123 ASN A C 1
ATOM 958 O O . ASN A 1 126 ? 7.622 46.604 2.808 1.00 13.65 123 ASN A O 1
ATOM 963 N N . ALA A 1 127 ? 6.203 44.849 2.712 1.00 13.28 124 ALA A N 1
ATOM 964 C CA . ALA A 1 127 ? 6.872 44.262 1.550 1.00 13.60 124 ALA A CA 1
ATOM 965 C C . ALA A 1 127 ? 6.375 44.864 0.235 1.00 14.55 124 ALA A C 1
ATOM 966 O O . ALA A 1 127 ? 7.187 45.125 -0.662 1.00 14.44 124 ALA A O 1
ATOM 968 N N . SER A 1 128 ? 5.061 45.088 0.146 1.00 14.61 125 SER A N 1
ATOM 969 C CA . SER A 1 128 ? 4.407 45.472 -1.112 1.00 15.28 125 SER A CA 1
ATOM 970 C C . SER A 1 128 ? 4.344 46.963 -1.363 1.00 15.78 125 SER A C 1
ATOM 971 O O . SER A 1 128 ? 4.137 47.391 -2.509 1.00 15.89 125 SER A O 1
ATOM 974 N N . GLY A 1 129 ? 4.478 47.754 -0.306 1.00 15.76 126 GLY A N 1
ATOM 975 C CA . GLY A 1 129 ? 4.300 49.209 -0.404 1.00 16.01 126 GLY A CA 1
ATOM 976 C C . GLY A 1 129 ? 2.851 49.674 -0.379 1.00 16.55 126 GLY A C 1
ATOM 977 O O . GLY A 1 129 ? 2.568 50.885 -0.471 1.00 19.21 126 GLY A O 1
ATOM 978 N N . LYS A 1 130 ? 1.911 48.744 -0.232 1.00 16.71 127 LYS A N 1
ATOM 979 C CA . LYS A 1 130 ? 0.482 49.063 -0.257 1.00 15.96 127 LYS A CA 1
ATOM 980 C C . LYS A 1 130 ? -0.203 48.385 0.947 1.00 15.24 127 LYS A C 1
ATOM 981 O O . LYS A 1 130 ? -0.062 47.173 1.132 1.00 14.67 127 LYS A O 1
ATOM 987 N N . PRO A 1 131 ? -0.927 49.165 1.765 1.00 14.84 128 PRO A N 1
ATOM 988 C CA . PRO A 1 131 ? -1.521 48.590 2.967 1.00 14.01 128 PRO A CA 1
ATOM 989 C C . PRO A 1 131 ? -2.484 47.452 2.667 1.00 13.69 128 PRO A C 1
ATOM 990 O O . PRO A 1 131 ? -3.240 47.496 1.687 1.00 13.60 128 PRO A O 1
ATOM 994 N N . GLN A 1 132 ? -2.429 46.443 3.514 1.00 11.89 129 GLN A N 1
ATOM 995 C CA . GLN A 1 132 ? -3.302 45.267 3.392 1.00 11.90 129 GLN A CA 1
ATOM 996 C C . GLN A 1 132 ? -4.394 45.205 4.456 1.00 12.10 129 GLN A C 1
ATOM 997 O O . GLN A 1 132 ? -5.430 44.595 4.235 1.00 12.27 129 GLN A O 1
ATOM 1003 N N . ILE A 1 133 ? -4.157 45.810 5.618 1.00 11.55 130 ILE A N 1
ATOM 1004 C CA . ILE A 1 133 ? -5.202 45.964 6.633 1.00 12.03 130 ILE A CA 1
ATOM 1005 C C . ILE A 1 133 ? -5.191 47.407 7.128 1.00 12.39 130 ILE A C 1
ATOM 1006 O O . ILE A 1 133 ? -4.136 47.960 7.421 1.00 12.93 130 ILE A O 1
ATOM 1011 N N . ILE A 1 134 ? -6.367 48.010 7.205 1.00 13.37 131 ILE A N 1
ATOM 1012 C CA . ILE A 1 134 ? -6.485 49.399 7.628 1.00 13.77 131 ILE A CA 1
ATOM 1013 C C . ILE A 1 134 ? -7.546 49.520 8.709 1.00 13.34 131 ILE A C 1
ATOM 1014 O O . ILE A 1 134 ? -8.707 49.173 8.492 1.00 12.28 131 ILE A O 1
ATOM 1019 N N . TRP A 1 135 ? -7.136 50.015 9.875 1.00 13.27 132 TRP A N 1
ATOM 1020 C CA . TRP A 1 135 ? -8.040 50.218 11.014 1.00 14.73 132 TRP A CA 1
ATOM 1021 C C . TRP A 1 135 ? -8.678 51.605 10.943 1.00 16.27 132 TRP A C 1
ATOM 1022 O O . TRP A 1 135 ? -8.206 52.462 10.204 1.00 16.48 132 TRP A O 1
ATOM 1033 N N . PRO A 1 136 ? -9.708 51.851 11.765 1.00 17.70 133 PRO A N 1
ATOM 1034 C CA . PRO A 1 136 ? -10.326 53.190 11.699 1.00 18.86 133 PRO A CA 1
ATOM 1035 C C . PRO A 1 136 ? -9.301 54.292 11.931 1.00 19.56 133 PRO A C 1
ATOM 1036 O O . PRO A 1 136 ? -8.568 54.258 12.917 1.00 18.92 133 PRO A O 1
ATOM 1040 N N . GLU A 1 137 ? -9.273 55.266 11.027 1.00 20.69 134 GLU A N 1
ATOM 1041 C CA . GLU A 1 137 ? -8.269 56.327 11.047 1.00 21.89 134 GLU A CA 1
ATOM 1042 C C . GLU A 1 137 ? -8.370 57.275 12.244 1.00 22.95 134 GLU A C 1
ATOM 1043 O O . GLU A 1 137 ? -7.409 57.952 12.586 1.00 24.88 134 GLU A O 1
ATOM 1045 N N . ASN A 1 138 ? -9.537 57.340 12.866 1.00 23.24 135 ASN A N 1
ATOM 1046 C CA . ASN A 1 138 ? -9.766 58.234 14.012 1.00 23.06 135 ASN A CA 1
ATOM 1047 C C . ASN A 1 138 ? -9.212 57.649 15.326 1.00 22.70 135 ASN A C 1
ATOM 1048 O O . ASN A 1 138 ? -9.246 58.310 16.367 1.00 24.16 135 ASN A O 1
ATOM 1053 N N . GLU A 1 139 ? -8.724 56.411 15.276 1.00 21.17 136 GLU A N 1
ATOM 1054 C CA . GLU A 1 139 ? -8.308 55.676 16.464 1.00 20.38 136 GLU A CA 1
ATOM 1055 C C . GLU A 1 139 ? -6.819 55.383 16.429 1.00 19.14 136 GLU A C 1
ATOM 1056 O O . GLU A 1 139 ? -6.160 55.688 15.447 1.00 19.34 136 GLU A O 1
ATOM 1062 N N . GLU A 1 140 ? -6.302 54.783 17.503 1.00 18.52 137 GLU A N 1
ATOM 1063 C CA . GLU A 1 140 ? -4.854 54.586 17.643 1.00 18.30 137 GLU A CA 1
ATOM 1064 C C . GLU A 1 140 ? -4.409 53.127 17.519 1.00 17.65 137 GLU A C 1
ATOM 1065 O O . GLU A 1 140 ? -3.232 52.833 17.694 1.00 17.36 137 GLU A O 1
ATOM 1071 N N . PHE A 1 141 ? -5.343 52.239 17.178 1.00 16.48 138 PHE A N 1
ATOM 1072 C CA . PHE A 1 141 ? -5.075 50.815 17.064 1.00 16.18 138 PHE A CA 1
ATOM 1073 C C . PHE A 1 141 ? -4.482 50.448 15.717 1.00 16.07 138 PHE A C 1
ATOM 1074 O O . PHE A 1 141 ? -4.697 51.137 14.717 1.00 16.99 138 PHE A O 1
ATOM 1082 N N . GLY A 1 142 ? -3.769 49.324 15.674 1.00 14.39 139 GLY A N 1
ATOM 1083 C CA . GLY A 1 142 ? -3.174 48.851 14.423 1.00 13.70 139 GLY A CA 1
ATOM 1084 C C . GLY A 1 142 ? -2.801 47.387 14.501 1.00 12.47 139 GLY A C 1
ATOM 1085 O O . GLY A 1 142 ? -2.923 46.772 15.551 1.00 12.99 139 GLY A O 1
ATOM 1086 N N . GLY A 1 143 ? -2.368 46.842 13.367 1.00 11.60 140 GLY A N 1
ATOM 1087 C CA . GLY A 1 143 ? -1.811 45.514 13.347 1.00 11.19 140 GLY A CA 1
ATOM 1088 C C . GLY A 1 143 ? -2.872 44.437 13.321 1.00 10.52 140 GLY A C 1
ATOM 1089 O O . GLY A 1 143 ? -4.068 44.683 13.122 1.00 10.68 140 GLY A O 1
ATOM 1090 N N . THR A 1 144 ? -2.415 43.225 13.561 1.00 9.37 141 THR A N 1
ATOM 1091 C CA . THR A 1 144 ? -3.251 42.056 13.538 1.00 8.50 141 THR A CA 1
ATOM 1092 C C . THR A 1 144 ? -2.834 41.153 14.697 1.00 8.75 141 THR A C 1
ATOM 1093 O O . THR A 1 144 ? -1.661 41.181 15.123 1.00 8.97 141 THR A O 1
ATOM 1097 N N . ILE A 1 145 ? -3.785 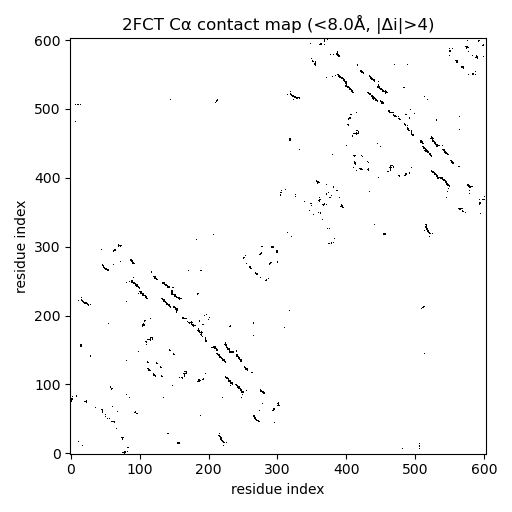40.404 15.225 1.00 8.43 142 ILE A N 1
ATOM 1098 C CA . ILE A 1 145 ? -3.478 39.361 16.203 1.00 8.69 142 ILE A CA 1
ATOM 1099 C C . ILE A 1 145 ? -2.985 38.145 15.421 1.00 9.08 142 ILE A C 1
ATOM 1100 O O . ILE A 1 145 ? -3.725 37.569 14.594 1.00 10.03 142 ILE A O 1
ATOM 1105 N N . THR A 1 146 ? -1.733 37.787 15.649 1.00 8.46 143 THR A N 1
ATOM 1106 C CA . THR A 1 146 ? -1.154 36.585 15.069 1.00 7.78 143 THR A CA 1
ATOM 1107 C C . THR A 1 146 ? -1.232 35.449 16.070 1.00 8.42 143 THR A C 1
ATOM 1108 O O . THR A 1 146 ? -0.810 35.580 17.229 1.00 7.53 143 THR A O 1
ATOM 1112 N N . VAL A 1 147 ? -1.745 34.328 15.594 1.00 7.56 144 VAL A N 1
ATOM 1113 C CA . VAL A 1 147 ? -1.683 33.062 16.301 1.00 7.96 144 VAL A CA 1
ATOM 1114 C C . VAL A 1 147 ? -0.691 32.173 15.557 1.00 8.40 144 VAL A C 1
ATOM 1115 O O . VAL A 1 147 ? -0.946 31.784 14.422 1.00 7.79 144 VAL A O 1
ATOM 1119 N N . TRP A 1 148 ? 0.444 31.862 16.178 1.00 7.63 145 TRP A N 1
ATOM 1120 C CA . TRP A 1 148 ? 1.477 31.088 15.540 1.00 7.77 145 TRP A CA 1
ATOM 1121 C C . TRP A 1 148 ? 1.455 29.710 16.180 1.00 7.81 145 TRP A C 1
ATOM 1122 O O . TRP A 1 148 ? 1.711 29.558 17.381 1.00 8.21 145 TRP A O 1
ATOM 1133 N N . THR A 1 149 ? 1.102 28.707 15.391 1.00 8.16 146 THR A N 1
ATOM 1134 C CA . THR A 1 149 ? 0.983 27.332 15.858 1.00 8.03 146 THR A CA 1
ATOM 1135 C C . THR A 1 149 ? 2.237 26.545 15.465 1.00 8.16 146 THR A C 1
ATOM 1136 O O . THR A 1 149 ? 2.671 26.609 14.315 1.00 8.84 146 THR A O 1
ATOM 1140 N N . ALA A 1 150 ? 2.803 25.820 16.429 1.00 8.54 147 ALA A N 1
ATOM 1141 C CA . ALA A 1 150 ? 3.949 24.980 16.199 1.00 9.20 147 ALA A CA 1
ATOM 1142 C C . ALA A 1 150 ? 3.457 23.658 15.599 1.00 9.41 147 ALA A C 1
ATOM 1143 O O . ALA A 1 150 ? 2.842 22.826 16.274 1.00 9.31 147 ALA A O 1
ATOM 1145 N N . PHE A 1 151 ? 3.678 23.482 14.299 1.00 9.89 148 PHE A N 1
ATOM 1146 C CA . PHE A 1 151 ? 3.352 22.192 13.669 1.00 9.97 148 PHE A CA 1
ATOM 1147 C C . PHE A 1 151 ? 4.448 21.140 13.905 1.00 10.33 148 PHE A C 1
ATOM 1148 O O . PHE A 1 151 ? 4.213 19.935 13.749 1.00 10.88 148 PHE A O 1
ATOM 1156 N N . THR A 1 152 ? 5.642 21.614 14.261 1.00 9.19 149 THR A N 1
ATOM 1157 C CA . THR A 1 152 ? 6.701 20.789 14.793 1.00 9.99 149 THR A CA 1
ATOM 1158 C C . THR A 1 152 ? 7.063 21.383 16.157 1.00 9.78 149 THR A C 1
ATOM 1159 O O . THR A 1 152 ? 6.668 22.511 16.481 1.00 10.38 149 THR A O 1
ATOM 1163 N N . ASP A 1 153 ? 7.863 20.668 16.928 1.00 11.03 150 ASP A N 1
ATOM 1164 C CA . ASP A 1 153 ? 8.507 21.313 18.082 1.00 11.30 150 ASP A CA 1
ATOM 1165 C C . ASP A 1 153 ? 9.279 22.572 17.589 1.00 10.49 150 ASP A C 1
ATOM 1166 O O . ASP A 1 153 ? 9.798 22.619 16.450 1.00 11.27 150 ASP A O 1
ATOM 1171 N N . ALA A 1 154 ? 9.345 23.580 18.455 1.00 10.24 151 ALA A N 1
ATOM 1172 C CA . ALA A 1 154 ? 10.062 24.829 18.213 1.00 10.65 151 ALA A CA 1
ATOM 1173 C C . ALA A 1 154 ? 10.947 25.119 19.428 1.00 10.71 151 ALA A C 1
ATOM 1174 O O . ALA A 1 154 ? 10.461 25.400 20.534 1.00 10.99 151 ALA A O 1
ATOM 1176 N N . ASN A 1 155 ? 12.252 25.051 19.199 1.00 10.38 152 ASN A N 1
ATOM 1177 C CA . ASN A 1 155 ? 13.241 25.330 20.228 1.00 10.55 152 ASN A CA 1
ATOM 1178 C C . ASN A 1 155 ? 14.264 26.285 19.689 1.00 9.62 152 ASN A C 1
ATOM 1179 O O . ASN A 1 155 ? 14.266 26.605 18.505 1.00 8.51 152 ASN A O 1
ATOM 1184 N N . ILE A 1 156 ? 15.135 26.775 20.560 1.00 10.37 153 ILE A N 1
ATOM 1185 C CA . ILE A 1 156 ? 16.080 27.779 20.124 1.00 10.74 153 ILE A CA 1
ATOM 1186 C C . ILE A 1 156 ? 16.933 27.240 18.957 1.00 11.00 153 ILE A C 1
ATOM 1187 O O . ILE A 1 156 ? 17.128 27.931 17.951 1.00 10.63 153 ILE A O 1
ATOM 1192 N N . ALA A 1 157 ? 17.376 25.994 19.076 1.00 11.23 154 ALA A N 1
ATOM 1193 C CA . ALA A 1 157 ? 18.310 25.418 18.091 1.00 11.70 154 ALA A CA 1
ATOM 1194 C C . ALA A 1 157 ? 17.695 25.219 16.719 1.00 12.38 154 ALA A C 1
ATOM 1195 O O . ALA A 1 157 ? 18.430 25.082 15.737 1.00 13.51 154 ALA A O 1
ATOM 1197 N N . ASN A 1 158 ? 16.378 25.120 16.650 1.00 12.02 155 ASN A N 1
ATOM 1198 C CA . ASN A 1 158 ? 15.710 24.938 15.354 1.00 11.95 155 ASN A CA 1
ATOM 1199 C C . ASN A 1 158 ? 14.930 26.158 14.925 1.00 11.19 155 ASN A C 1
ATOM 1200 O O . ASN A 1 158 ? 14.122 26.108 13.997 1.00 10.56 155 ASN A O 1
ATOM 1205 N N . GLY A 1 159 ? 15.221 27.279 15.568 1.00 10.63 156 GLY A N 1
ATOM 1206 C CA . GLY A 1 159 ? 14.699 28.541 15.105 1.00 10.15 156 GLY A CA 1
ATOM 1207 C C . GLY A 1 159 ? 13.350 28.971 15.652 1.00 10.18 156 GLY A C 1
ATOM 1208 O O . GLY A 1 159 ? 12.542 29.561 14.923 1.00 10.13 156 GLY A O 1
ATOM 1209 N N . CYS A 1 160 ? 13.116 28.753 16.946 1.00 9.27 157 CYS A N 1
ATOM 1210 C CA . CYS A 1 160 ? 11.878 29.246 17.569 1.00 9.08 157 CYS A CA 1
ATOM 1211 C C . CYS A 1 160 ? 11.776 30.774 17.542 1.00 7.96 157 CYS A C 1
ATOM 1212 O O . CYS A 1 160 ? 12.773 31.501 17.301 1.00 7.41 157 CYS A O 1
ATOM 1215 N N . LEU A 1 161 ? 10.562 31.263 17.785 1.00 7.68 158 LEU A N 1
ATOM 1216 C CA . LEU A 1 161 ? 10.335 32.693 17.881 1.00 8.07 158 LEU A CA 1
ATOM 1217 C C . LEU A 1 161 ? 11.038 33.316 19.084 1.00 8.37 158 LEU A C 1
ATOM 1218 O O . LEU A 1 161 ? 11.393 32.641 20.058 1.00 9.25 158 LEU A O 1
ATOM 1223 N N . GLN A 1 162 ? 11.259 34.614 18.980 1.00 7.88 159 GLN A N 1
ATOM 1224 C CA . GLN A 1 162 ? 11.675 35.429 20.119 1.00 8.62 159 GLN A CA 1
ATOM 1225 C C . GLN A 1 162 ? 10.953 36.773 20.047 1.00 8.42 159 GLN A C 1
ATOM 1226 O O . GLN A 1 162 ? 10.630 37.263 18.976 1.00 7.36 159 GLN A O 1
ATOM 1232 N N . PHE A 1 163 ? 10.716 37.355 21.217 1.00 8.73 160 PHE A N 1
ATOM 1233 C CA . PHE A 1 163 ? 9.950 38.587 21.377 1.00 8.74 160 PHE A CA 1
ATOM 1234 C C . PHE A 1 163 ? 10.741 39.576 22.233 1.00 8.50 160 PHE A C 1
ATOM 1235 O O . PHE A 1 163 ? 11.471 39.165 23.131 1.00 8.87 160 PHE A O 1
ATOM 1243 N N . ILE A 1 164 ? 10.541 40.863 22.010 1.00 8.80 161 ILE A N 1
ATOM 1244 C CA . ILE A 1 164 ? 10.988 41.860 22.979 1.00 8.75 161 ILE A CA 1
ATOM 1245 C C . ILE A 1 164 ? 9.741 42.380 23.673 1.00 9.65 161 ILE A C 1
ATOM 1246 O O . ILE A 1 164 ? 8.926 43.064 23.057 1.00 9.76 161 ILE A O 1
ATOM 1251 N N . PRO A 1 165 ? 9.541 41.983 24.920 1.00 9.72 162 PRO A N 1
ATOM 1252 C CA . PRO A 1 165 ? 8.266 42.272 25.575 1.00 9.95 162 PRO A CA 1
ATOM 1253 C C . PRO A 1 165 ? 7.932 43.746 25.663 1.00 9.70 162 PRO A C 1
ATOM 1254 O O . PRO A 1 165 ? 8.818 44.598 25.790 1.00 9.85 162 PRO A O 1
ATOM 1258 N N . GLY A 1 166 ? 6.646 44.054 25.531 1.00 9.87 163 GLY A N 1
ATOM 1259 C CA . GLY A 1 166 ? 6.168 45.420 25.755 1.00 10.35 163 GLY A CA 1
ATOM 1260 C C . GLY A 1 166 ? 6.408 46.456 24.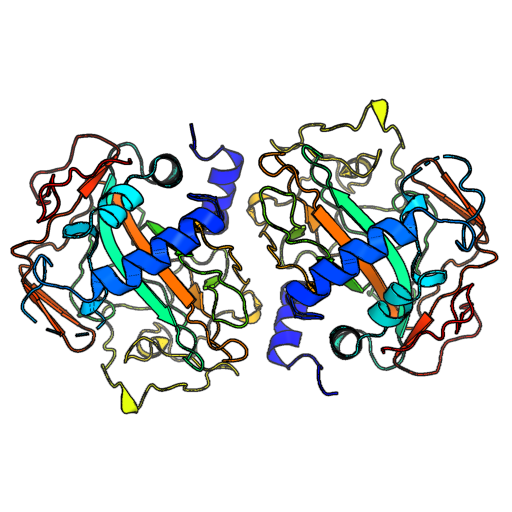688 1.00 11.11 163 GLY A C 1
ATOM 1261 O O . GLY A 1 166 ? 6.182 47.638 24.936 1.00 12.60 163 GLY A O 1
ATOM 1262 N N . THR A 1 167 ? 6.830 46.030 23.496 1.00 10.54 164 THR A N 1
ATOM 1263 C CA . THR A 1 167 ? 7.196 46.925 22.395 1.00 9.86 164 THR A CA 1
ATOM 1264 C C . THR A 1 167 ? 6.059 47.100 21.383 1.00 10.34 164 THR A C 1
ATOM 1265 O O . THR A 1 167 ? 6.225 47.808 20.374 1.00 10.47 164 THR A O 1
ATOM 1269 N N . GLN A 1 168 ? 4.895 46.504 21.668 1.00 10.14 165 GLN A N 1
ATOM 1270 C CA . GLN A 1 168 ? 3.769 46.540 20.721 1.00 11.12 165 GLN A CA 1
ATOM 1271 C C . GLN A 1 168 ? 3.075 47.886 20.563 1.00 11.59 165 GLN A C 1
ATOM 1272 O O . GLN A 1 168 ? 2.270 48.038 19.643 1.00 12.24 165 GLN A O 1
ATOM 1278 N N . ASN A 1 169 ? 3.374 48.853 21.434 1.00 12.09 166 ASN A N 1
ATOM 1279 C CA . ASN A 1 169 ? 2.686 50.121 21.401 1.00 13.56 166 ASN A CA 1
ATOM 1280 C C . ASN A 1 169 ? 3.473 51.237 20.744 1.00 14.81 166 ASN A C 1
ATOM 1281 O O . ASN A 1 169 ? 2.994 52.370 20.680 1.00 16.40 166 ASN A O 1
ATOM 1286 N N . SER A 1 170 ? 4.672 50.942 20.265 1.00 15.18 167 SER A N 1
ATOM 1287 C CA . SER A 1 170 ? 5.451 51.938 19.556 1.00 16.11 167 SER A CA 1
ATOM 1288 C C . SER A 1 170 ? 6.229 51.299 18.410 1.00 15.68 167 SER A C 1
ATOM 1289 O O . SER A 1 170 ? 7.086 50.437 18.643 1.00 15.67 167 SER A O 1
ATOM 1292 N N . MET A 1 171 ? 5.937 51.759 17.198 1.00 16.04 168 MET A N 1
ATOM 1293 C CA . MET A 1 171 ? 6.539 51.248 15.975 1.00 14.87 168 MET A CA 1
ATOM 1294 C C . MET A 1 171 ? 7.909 51.854 15.770 1.00 14.53 168 MET A C 1
ATOM 1295 O O . MET A 1 171 ? 8.082 53.077 15.871 1.00 14.32 168 MET A O 1
ATOM 1300 N N . ASN A 1 172 ? 8.862 50.997 15.416 1.00 12.85 169 ASN A N 1
ATOM 1301 C CA . ASN A 1 172 ? 10.223 51.391 15.062 1.00 12.15 169 ASN A CA 1
ATOM 1302 C C . ASN A 1 172 ? 10.483 51.390 13.552 1.00 11.89 169 ASN A C 1
ATOM 1303 O O . ASN A 1 172 ? 11.562 51.747 13.119 1.00 11.95 169 ASN A O 1
ATOM 1308 N N . TYR A 1 173 ? 9.465 50.992 12.782 1.00 11.65 170 TYR A N 1
ATOM 1309 C CA . TYR A 1 173 ? 9.550 50.796 11.346 1.00 12.10 170 TYR A CA 1
ATOM 1310 C C . TYR A 1 173 ? 8.425 51.580 10.685 1.00 13.20 170 TYR A C 1
ATOM 1311 O O . TYR A 1 173 ? 7.404 51.828 11.305 1.00 13.33 170 TYR A O 1
ATOM 1320 N N . ASP A 1 174 ? 8.677 52.002 9.452 1.00 14.20 171 ASP A N 1
ATOM 1321 C CA . ASP A 1 174 ? 7.753 52.802 8.649 1.00 15.39 171 ASP A CA 1
ATOM 1322 C C . ASP A 1 174 ? 7.475 52.039 7.365 1.00 15.40 171 ASP A C 1
ATOM 1323 O O . ASP A 1 174 ? 8.340 51.938 6.516 1.00 15.74 171 ASP A O 1
ATOM 1328 N N . GLU A 1 175 ? 6.273 51.491 7.247 1.00 16.37 172 GLU A N 1
ATOM 1329 C CA . GLU A 1 175 ? 5.924 50.605 6.131 1.00 17.20 172 GLU A CA 1
ATOM 1330 C C . GLU A 1 175 ? 5.622 51.346 4.837 1.00 18.18 172 GLU A C 1
ATOM 1331 O O . GLU A 1 175 ? 5.282 50.698 3.842 1.00 18.23 172 GLU A O 1
ATOM 1337 N N . THR A 1 176 ? 5.754 52.676 4.844 1.00 19.55 173 THR A N 1
ATOM 1338 C CA . THR A 1 176 ? 5.697 53.475 3.604 1.00 20.70 173 THR A CA 1
ATOM 1339 C C . THR A 1 176 ? 7.091 53.620 2.996 1.00 21.42 173 THR A C 1
ATOM 1340 O O . THR A 1 176 ? 7.245 53.923 1.802 1.00 22.33 173 THR A O 1
ATOM 1344 N N . LYS A 1 177 ? 8.131 53.407 3.805 1.00 21.46 174 LYS A N 1
ATOM 1345 C CA . LYS A 1 177 ? 9.434 53.220 3.233 1.00 21.05 174 LYS A CA 1
ATOM 1346 C C . LYS A 1 177 ? 9.293 51.873 2.546 1.00 21.70 174 LYS A C 1
ATOM 1347 O O . LYS A 1 177 ? 8.420 51.069 2.885 1.00 24.24 174 LYS A O 1
ATOM 1353 N N . ARG A 1 178 ? 10.132 51.650 1.574 1.00 20.60 175 ARG A N 1
ATOM 1354 C CA . ARG A 1 178 ? 10.167 50.403 0.844 1.00 19.32 175 ARG A CA 1
ATOM 1355 C C . ARG A 1 178 ? 11.436 49.660 1.194 1.00 18.87 175 ARG A C 1
ATOM 1356 O O . ARG A 1 178 ? 12.425 50.256 1.644 1.00 18.70 175 ARG A O 1
ATOM 1364 N N . MET A 1 179 ? 11.407 48.345 1.002 1.00 17.71 176 MET A N 1
ATOM 1365 C CA . MET A 1 179 ? 12.603 47.546 1.136 1.00 17.38 176 MET A CA 1
ATOM 1366 C C . MET A 1 179 ? 12.739 46.706 -0.119 1.00 18.10 176 MET A C 1
ATOM 1367 O O . MET A 1 179 ? 11.744 46.251 -0.692 1.00 17.71 176 MET A O 1
ATOM 1372 N N . THR A 1 180 ? 13.979 46.541 -0.548 1.00 18.05 177 THR A N 1
ATOM 1373 C CA . THR A 1 180 ? 14.295 45.880 -1.818 1.00 18.22 177 THR A CA 1
ATOM 1374 C C . THR A 1 180 ? 14.239 44.362 -1.684 1.00 17.94 177 THR A C 1
ATOM 1375 O O . THR A 1 180 ? 14.827 43.790 -0.775 1.00 16.69 177 THR A O 1
ATOM 1379 N N . TYR A 1 181 ? 13.568 43.709 -2.619 1.00 17.50 178 TYR A N 1
ATOM 1380 C CA . TYR A 1 181 ? 13.604 42.268 -2.674 1.00 18.46 178 TYR A CA 1
ATOM 1381 C C . TYR A 1 181 ? 14.872 41.830 -3.404 1.00 18.78 178 TYR A C 1
ATOM 1382 O O . TYR A 1 181 ? 15.017 42.073 -4.602 1.00 18.62 178 TYR A O 1
ATOM 1391 N N . GLU A 1 182 ? 15.801 41.209 -2.681 1.00 20.19 179 GLU A N 1
ATOM 1392 C CA . GLU A 1 182 ? 17.054 40.747 -3.276 1.00 21.92 179 GLU A CA 1
ATOM 1393 C C . GLU A 1 182 ? 17.577 39.516 -2.538 1.00 22.92 179 GLU A C 1
ATOM 1394 O O . GLU A 1 182 ? 18.512 39.606 -1.731 1.00 23.37 179 GLU A O 1
ATOM 1400 N N . PRO A 1 183 ? 16.945 38.354 -2.801 1.00 23.86 180 PRO A N 1
ATOM 1401 C CA . PRO A 1 183 ? 17.250 37.113 -2.090 1.00 25.20 180 PRO A CA 1
ATOM 1402 C C . PRO A 1 183 ? 18.723 36.741 -2.146 1.00 26.63 180 PRO A C 1
ATOM 1403 O O . PRO A 1 183 ? 19.340 36.489 -1.104 1.00 27.42 180 PRO A O 1
ATOM 1407 N N . ASP A 1 184 ? 19.259 36.697 -3.364 1.00 27.63 181 ASP A N 1
ATOM 1408 C CA . ASP A 1 184 ? 20.700 36.705 -3.625 1.00 28.38 181 ASP A CA 1
ATOM 1409 C C . ASP A 1 184 ? 21.544 37.319 -2.497 1.00 28.48 181 ASP A C 1
ATOM 1410 O O . ASP A 1 184 ? 22.364 36.630 -1.876 1.00 30.08 181 ASP A O 1
ATOM 1415 N N . ALA A 1 185 ? 21.328 38.607 -2.231 1.00 28.04 182 ALA A N 1
ATOM 1416 C CA . ALA A 1 185 ? 22.090 39.346 -1.244 1.00 27.42 182 ALA A CA 1
ATOM 1417 C C . ALA A 1 185 ? 21.686 38.978 0.191 1.00 27.44 182 ALA A C 1
ATOM 1418 O O . ALA A 1 185 ? 22.537 38.891 1.079 1.00 28.66 182 ALA A O 1
ATOM 1420 N N . ASN A 1 186 ? 20.394 38.755 0.414 1.00 26.53 183 ASN A N 1
ATOM 1421 C CA . ASN A 1 186 ? 19.888 38.575 1.780 1.00 25.41 183 ASN A CA 1
ATOM 1422 C C . ASN A 1 186 ? 19.836 37.111 2.185 1.00 24.68 183 ASN A C 1
ATOM 1423 O O . ASN A 1 186 ? 18.761 36.529 2.391 1.00 24.61 183 ASN A O 1
ATOM 1428 N N . ASN A 1 187 ? 21.016 36.512 2.302 1.00 23.98 184 ASN A N 1
ATOM 1429 C CA . ASN A 1 187 ? 21.130 35.117 2.697 1.00 23.54 184 ASN A CA 1
ATOM 1430 C C . ASN A 1 187 ? 22.064 34.990 3.895 1.00 22.89 184 ASN A C 1
ATOM 1431 O O . ASN A 1 187 ? 23.269 35.147 3.749 1.00 22.62 184 ASN A O 1
ATOM 1436 N N . SER A 1 188 ? 21.504 34.743 5.082 1.00 21.38 185 SER A N 1
ATOM 1437 C CA . SER A 1 188 ? 22.308 34.643 6.311 1.00 20.74 185 SER A CA 1
ATOM 1438 C C . SER A 1 188 ? 23.253 35.836 6.540 1.00 19.54 185 SER A C 1
ATOM 1439 O O . SER A 1 188 ? 24.382 35.672 7.017 1.00 20.01 185 SER A O 1
ATOM 1442 N N . VAL A 1 189 ? 22.784 37.034 6.202 1.00 18.33 186 VAL A N 1
ATOM 1443 C CA . VAL A 1 189 ? 23.514 38.255 6.547 1.00 17.75 186 VAL A CA 1
ATOM 1444 C C . VAL A 1 189 ? 23.618 38.320 8.069 1.00 16.84 186 VAL A C 1
ATOM 1445 O O . VAL A 1 189 ? 22.608 38.205 8.773 1.00 16.16 186 VAL A O 1
ATOM 1449 N N . VAL A 1 190 ? 24.832 38.499 8.579 1.00 16.83 187 VAL A N 1
ATOM 1450 C CA . VAL A 1 190 ? 25.018 38.561 10.020 1.00 16.16 187 VAL A CA 1
ATOM 1451 C C . VAL A 1 190 ? 24.652 39.971 10.512 1.00 15.53 187 VAL A C 1
ATOM 1452 O O . VAL A 1 190 ? 25.164 40.969 10.013 1.00 16.22 187 VAL A O 1
ATOM 1456 N N . LYS A 1 191 ? 23.719 40.026 11.461 1.00 14.11 188 LYS A N 1
ATOM 1457 C CA . LYS A 1 191 ? 23.213 41.268 12.015 1.00 14.32 188 LYS A CA 1
ATOM 1458 C C . LYS A 1 191 ? 23.342 41.188 13.540 1.00 14.80 188 LYS A C 1
ATOM 1459 O O . LYS A 1 191 ? 22.703 40.351 14.167 1.00 14.51 188 LYS A O 1
ATOM 1465 N N . ASP A 1 192 ? 24.214 42.014 14.125 1.00 15.77 189 ASP A N 1
ATOM 1466 C CA . ASP A 1 192 ? 24.439 41.980 15.578 1.00 16.44 189 ASP A CA 1
ATOM 1467 C C . ASP A 1 192 ? 24.721 40.543 16.038 1.00 15.55 189 ASP A C 1
ATOM 1468 O O . ASP A 1 192 ? 24.125 40.051 16.997 1.00 16.51 189 ASP A O 1
ATOM 1473 N N . GLY A 1 193 ? 25.597 39.869 15.297 1.00 15.34 190 GLY A N 1
ATOM 1474 C CA . GLY A 1 193 ? 26.054 38.545 15.649 1.00 15.68 190 GLY A CA 1
ATOM 1475 C C . GLY A 1 193 ? 25.140 37.382 15.365 1.00 15.52 190 GLY A C 1
ATOM 1476 O O . GLY A 1 193 ? 25.440 36.272 15.773 1.00 16.57 190 GLY A O 1
ATOM 1477 N N . VAL A 1 194 ? 24.019 37.628 14.685 1.00 14.27 191 VAL A N 1
ATOM 1478 C CA . VAL A 1 194 ? 23.061 36.585 14.341 1.00 13.82 191 VAL A CA 1
ATOM 1479 C C . VAL A 1 194 ? 22.753 36.619 12.829 1.00 12.77 191 VAL A C 1
ATOM 1480 O O . VAL A 1 194 ? 22.479 37.674 12.278 1.00 11.86 191 VAL A O 1
ATOM 1484 N N . ARG A 1 195 ? 22.782 35.454 12.188 1.00 12.14 192 ARG A N 1
ATOM 1485 C CA . ARG A 1 195 ? 22.298 35.319 10.807 1.00 12.52 192 ARG A CA 1
ATOM 1486 C C . ARG A 1 195 ? 20.807 35.563 10.778 1.00 11.88 192 ARG A C 1
ATOM 1487 O O . ARG A 1 195 ? 20.045 34.815 11.375 1.00 12.25 192 ARG A O 1
ATOM 1495 N N . ARG A 1 196 ? 20.396 36.591 10.052 1.00 12.02 193 ARG A N 1
ATOM 1496 C CA . ARG A 1 196 ? 18.985 36.930 9.909 1.00 12.00 193 ARG A CA 1
ATOM 1497 C C . ARG A 1 196 ? 18.637 37.454 8.540 1.00 12.75 193 ARG A C 1
ATOM 1498 O O . ARG A 1 196 ? 19.476 38.084 7.876 1.00 13.38 193 ARG A O 1
ATOM 1506 N N . GLY A 1 197 ? 17.395 37.222 8.147 1.00 12.31 194 GLY A N 1
ATOM 1507 C CA . GLY A 1 197 ? 16.852 37.886 6.965 1.00 12.62 194 GLY A CA 1
ATOM 1508 C C . GLY A 1 197 ? 15.340 37.930 6.996 1.00 12.84 194 GLY A C 1
ATOM 1509 O O . GLY A 1 197 ? 14.700 37.420 7.926 1.00 12.38 194 GLY A O 1
ATOM 1510 N N . PHE A 1 198 ? 14.747 38.511 5.958 1.00 11.79 195 PHE A N 1
ATOM 1511 C CA . PHE A 1 198 ? 13.308 38.594 5.888 1.00 12.00 195 PHE A CA 1
ATOM 1512 C C . PHE A 1 198 ? 12.812 38.085 4.540 1.00 12.07 195 PHE A C 1
ATOM 1513 O O . PHE A 1 198 ? 12.248 38.831 3.743 1.00 11.87 195 PHE A O 1
ATOM 1521 N N . PHE A 1 199 ? 13.028 36.795 4.308 1.00 12.67 196 PHE A N 1
ATOM 1522 C CA . PHE A 1 199 ? 12.457 36.087 3.169 1.00 13.46 196 PHE A CA 1
ATOM 1523 C C . PHE A 1 199 ? 12.835 36.753 1.851 1.00 13.15 196 PHE A C 1
ATOM 1524 O O . PHE A 1 199 ? 12.041 36.783 0.907 1.00 13.98 196 PHE A O 1
ATOM 1532 N N . GLY A 1 200 ? 14.072 37.263 1.799 1.00 12.96 197 GLY A N 1
ATOM 1533 C CA . GLY A 1 200 ? 14.636 37.884 0.591 1.00 12.71 197 GLY A CA 1
ATOM 1534 C C . GLY A 1 200 ? 14.829 39.378 0.753 1.00 12.70 197 GLY A C 1
ATOM 1535 O O . GLY A 1 200 ? 15.566 40.015 -0.016 1.00 13.82 197 GLY A O 1
ATOM 1536 N N . TYR A 1 201 ? 14.122 39.950 1.729 1.00 12.40 198 TYR A N 1
ATOM 1537 C CA . TYR A 1 201 ? 14.272 41.350 2.113 1.00 11.80 198 TYR A CA 1
ATOM 1538 C C . TYR A 1 201 ? 15.171 41.499 3.354 1.00 12.02 198 TYR A C 1
ATOM 1539 O O . TYR A 1 201 ? 15.552 40.514 4.007 1.00 10.95 198 TYR A O 1
ATOM 1548 N N . ASP A 1 202 ? 15.501 42.757 3.634 1.00 11.44 199 ASP A N 1
ATOM 1549 C CA . ASP A 1 202 ? 16.200 43.191 4.856 1.00 11.15 199 ASP A CA 1
ATOM 1550 C C . ASP A 1 202 ? 15.301 44.202 5.582 1.00 11.02 199 ASP A C 1
ATOM 1551 O O . ASP A 1 202 ? 15.203 45.367 5.196 1.00 10.08 199 ASP A O 1
ATOM 1556 N N . TYR A 1 203 ? 14.630 43.775 6.656 1.00 10.26 200 TYR A N 1
ATOM 1557 C CA . TYR A 1 203 ? 13.640 44.632 7.296 1.00 10.44 200 TYR A CA 1
ATOM 1558 C C . TYR A 1 203 ? 14.266 45.899 7.937 1.00 10.60 200 TYR A C 1
ATOM 1559 O O . TYR A 1 203 ? 13.582 46.884 8.200 1.00 11.83 200 TYR A O 1
ATOM 1568 N N . ARG A 1 204 ? 15.579 45.868 8.182 1.00 11.15 201 ARG A N 1
ATOM 1569 C CA . ARG A 1 204 ? 16.258 47.083 8.687 1.00 11.32 201 ARG A CA 1
ATOM 1570 C C . ARG A 1 204 ? 16.046 48.278 7.766 1.00 11.45 201 ARG A C 1
ATOM 1571 O O . ARG A 1 204 ? 16.064 49.421 8.210 1.00 11.17 201 ARG A O 1
ATOM 1579 N N . GLN A 1 205 ? 15.805 48.017 6.490 1.00 12.22 202 GLN A N 1
ATOM 1580 C CA . GLN A 1 205 ? 15.546 49.109 5.541 1.00 13.24 202 GLN A CA 1
ATOM 1581 C C . GLN A 1 205 ? 14.319 49.924 5.878 1.00 13.20 202 GLN A C 1
ATOM 1582 O O . GLN A 1 205 ? 14.203 51.064 5.445 1.00 13.42 202 GLN A O 1
ATOM 1588 N N . LEU A 1 206 ? 13.402 49.352 6.662 1.00 12.01 203 LEU A N 1
ATOM 1589 C CA . LEU A 1 206 ? 12.185 50.052 7.046 1.00 11.85 203 LEU A CA 1
ATOM 1590 C C . LEU A 1 206 ? 12.309 50.832 8.350 1.00 10.60 203 LEU A C 1
ATOM 1591 O O . LEU A 1 206 ? 11.351 51.437 8.786 1.00 11.13 203 LEU A O 1
ATOM 1596 N N . GLN A 1 207 ? 13.475 50.797 8.983 1.00 11.55 204 GLN A N 1
ATOM 1597 C CA . GLN A 1 207 ? 13.648 51.518 10.244 1.00 11.78 204 GLN A CA 1
ATOM 1598 C C . GLN A 1 207 ? 13.386 53.009 10.080 1.00 12.46 204 GLN A C 1
ATOM 1599 O O . GLN A 1 207 ? 13.890 53.639 9.143 1.00 11.91 204 GLN A O 1
ATOM 1605 N N . ILE A 1 208 ? 12.620 53.560 11.012 1.00 13.37 205 ILE A N 1
ATOM 1606 C CA . ILE A 1 208 ? 12.396 55.001 11.087 1.00 14.47 205 ILE A CA 1
ATOM 1607 C C . ILE A 1 208 ? 13.750 55.730 11.238 1.00 15.43 205 ILE A C 1
ATOM 1608 O O . ILE A 1 208 ? 14.025 56.722 10.540 1.00 15.29 205 ILE A O 1
ATOM 1613 N N . ASP A 1 209 ? 14.589 55.196 12.128 1.00 15.70 206 ASP A N 1
ATOM 1614 C CA . ASP A 1 209 ? 15.940 55.705 12.383 1.00 16.39 206 ASP A CA 1
ATOM 1615 C C . ASP A 1 209 ? 16.960 54.669 11.940 1.00 15.95 206 ASP A C 1
ATOM 1616 O O . ASP A 1 209 ? 17.043 53.572 12.485 1.00 14.87 206 ASP A O 1
ATOM 1621 N N . GLU A 1 210 ? 17.766 55.025 10.953 1.00 16.78 207 GLU A N 1
ATOM 1622 C CA . GLU A 1 210 ? 18.782 54.131 10.418 1.00 16.77 207 GLU A CA 1
ATOM 1623 C C . GLU A 1 210 ? 19.780 53.607 11.476 1.00 15.05 207 GLU A C 1
ATOM 1624 O O . GLU A 1 210 ? 20.295 52.499 11.360 1.00 14.81 207 GLU A O 1
ATOM 1630 N N . ASN A 1 211 ? 20.076 54.424 12.479 1.00 14.28 208 ASN A N 1
ATOM 1631 C CA . ASN A 1 211 ? 21.046 54.061 13.502 1.00 13.75 208 ASN A CA 1
ATOM 1632 C C . ASN A 1 211 ? 20.462 53.333 14.714 1.00 13.21 208 ASN A C 1
ATOM 1633 O O . ASN A 1 211 ? 21.209 52.761 15.508 1.00 14.11 208 ASN A O 1
ATOM 1638 N N . TRP A 1 212 ? 19.143 53.354 14.850 1.00 12.25 209 TRP A N 1
ATOM 1639 C CA . TRP A 1 212 ? 18.468 52.643 15.934 1.00 12.29 209 TRP A CA 1
ATOM 1640 C C . TRP A 1 212 ? 18.727 51.135 15.764 1.00 12.21 209 TRP A C 1
ATOM 1641 O O . TRP A 1 212 ? 18.965 50.649 14.640 1.00 12.05 209 TRP A O 1
ATOM 1652 N N . LYS A 1 213 ? 18.713 50.410 16.885 1.00 11.68 210 LYS A N 1
ATOM 1653 C CA . LYS A 1 213 ? 18.805 48.958 16.858 1.00 12.44 210 LYS A CA 1
ATOM 1654 C C . LYS A 1 213 ? 17.761 48.376 17.797 1.00 12.44 210 LYS A C 1
ATOM 1655 O O . LYS A 1 213 ? 17.475 48.951 18.845 1.00 11.50 210 LYS A O 1
ATOM 1661 N N . PRO A 1 214 ? 17.205 47.217 17.431 1.00 11.64 211 PRO A N 1
ATOM 1662 C CA . PRO A 1 214 ? 16.334 46.491 18.348 1.00 11.70 211 PRO A CA 1
ATOM 1663 C C . PRO A 1 214 ? 17.018 46.251 19.681 1.00 11.07 211 PRO A C 1
ATOM 1664 O O . PRO A 1 214 ? 18.247 46.049 19.726 1.00 11.61 211 PRO A O 1
ATOM 1668 N N . ASP A 1 215 ? 16.232 46.279 20.752 1.00 11.63 212 ASP A N 1
ATOM 1669 C CA . ASP A 1 215 ? 16.752 45.952 22.087 1.00 11.21 212 ASP A CA 1
ATOM 1670 C C . ASP A 1 215 ? 16.842 44.444 22.261 1.00 11.51 212 ASP A C 1
ATOM 1671 O O . ASP A 1 215 ? 16.151 43.834 23.077 1.00 11.22 212 ASP A O 1
ATOM 1676 N N . GLU A 1 216 ? 17.745 43.842 21.495 1.00 12.11 213 GLU A N 1
ATOM 1677 C CA . GLU A 1 216 ? 17.843 42.405 21.452 1.00 11.75 213 GLU A CA 1
ATOM 1678 C C . GLU A 1 216 ? 18.317 41.811 22.780 1.00 10.48 213 GLU A C 1
ATOM 1679 O O . GLU A 1 216 ? 18.017 40.669 23.101 1.00 10.00 213 GLU A O 1
ATOM 1685 N N . ALA A 1 217 ? 19.030 42.594 23.571 1.00 10.60 214 ALA A N 1
ATOM 1686 C CA . ALA A 1 217 ? 19.448 42.101 24.894 1.00 10.71 214 ALA A CA 1
ATOM 1687 C C . ALA A 1 217 ? 18.249 41.761 25.775 1.00 10.73 214 ALA A C 1
ATOM 1688 O O . ALA A 1 217 ? 18.385 40.997 26.717 1.00 12.21 214 ALA A O 1
ATOM 1690 N N . SER A 1 218 ? 17.079 42.350 25.480 1.00 10.44 215 SER A N 1
ATOM 1691 C CA . SER A 1 218 ? 15.840 42.094 26.225 1.00 10.45 215 SER A CA 1
ATOM 1692 C C . SER A 1 218 ? 14.954 41.003 25.572 1.00 10.52 215 SER A C 1
ATOM 1693 O O . SER A 1 218 ? 13.876 40.696 26.088 1.00 11.01 215 SER A O 1
ATOM 1696 N N . ALA A 1 219 ? 15.382 40.470 24.430 1.00 9.97 216 ALA A N 1
ATOM 1697 C CA . ALA A 1 219 ? 14.623 39.420 23.778 1.00 9.79 216 ALA A CA 1
ATOM 1698 C C . ALA A 1 219 ? 14.476 38.210 24.676 1.00 10.11 216 ALA A C 1
ATOM 1699 O O . ALA A 1 219 ? 15.405 37.846 25.379 1.00 10.28 216 ALA A O 1
ATOM 1701 N N . VAL A 1 220 ? 13.315 37.571 24.575 1.00 9.51 217 VAL A N 1
ATOM 1702 C CA . VAL A 1 220 ? 13.032 36.314 25.259 1.00 9.65 217 VAL A CA 1
ATOM 1703 C C . VAL A 1 220 ? 12.631 35.234 24.228 1.00 10.30 217 VAL A C 1
ATOM 1704 O O . VAL A 1 220 ? 11.926 35.526 23.257 1.00 9.12 217 VAL A O 1
ATOM 1708 N N . PRO A 1 221 ? 13.052 33.993 24.460 1.00 9.51 218 PRO A N 1
ATOM 1709 C CA . PRO A 1 221 ? 12.684 32.917 23.544 1.00 9.56 218 PRO A CA 1
ATOM 1710 C C . PRO A 1 221 ? 11.269 32.457 23.832 1.00 10.32 218 PRO A C 1
ATOM 1711 O O . PRO A 1 221 ? 10.776 32.616 24.962 1.00 10.04 218 PRO A O 1
ATOM 1715 N N . MET A 1 222 ? 10.635 31.859 22.827 1.00 10.09 219 MET A N 1
ATOM 1716 C CA . MET A 1 222 ? 9.332 31.229 23.001 1.00 10.30 219 MET A CA 1
AT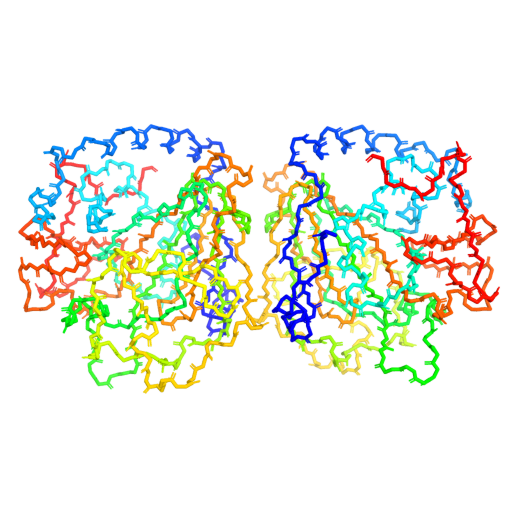OM 1717 C C . MET A 1 222 ? 9.391 29.817 22.463 1.00 10.15 219 MET A C 1
ATOM 1718 O O . MET A 1 222 ? 8.939 29.505 21.369 1.00 9.71 219 MET A O 1
ATOM 1723 N N . GLN A 1 223 ? 9.954 28.928 23.269 1.00 8.82 220 GLN A N 1
ATOM 1724 C CA . GLN A 1 223 ? 9.995 27.538 22.889 1.00 7.72 220 GLN A CA 1
ATOM 1725 C C . GLN A 1 223 ? 8.622 26.884 23.077 1.00 9.05 220 GLN A C 1
ATOM 1726 O O . GLN A 1 223 ? 7.932 27.170 24.058 1.00 9.66 220 GLN A O 1
ATOM 1736 N N . MET A 1 224 ? 8.246 26.023 22.128 1.00 8.97 221 MET A N 1
ATOM 1737 C CA . MET A 1 224 ? 6.911 25.421 22.095 1.00 9.74 221 MET A CA 1
ATOM 1738 C C . MET A 1 224 ? 6.981 23.971 21.653 1.00 10.44 221 MET A C 1
ATOM 1739 O O . MET A 1 224 ? 7.893 23.573 20.918 1.00 10.81 221 MET A O 1
ATOM 1744 N N . LYS A 1 225 ? 6.029 23.171 22.122 1.00 10.93 222 LYS A N 1
ATOM 1745 C CA . LYS A 1 225 ? 5.916 21.796 21.654 1.00 11.82 222 LYS A CA 1
ATOM 1746 C C . LYS A 1 225 ? 4.923 21.771 20.520 1.00 11.48 222 LYS A C 1
ATOM 1747 O O . LYS A 1 225 ? 4.040 22.632 20.423 1.00 11.37 222 LYS A O 1
ATOM 1753 N N . ALA A 1 226 ? 5.098 20.797 19.632 1.00 11.02 223 ALA A N 1
ATOM 1754 C CA . ALA A 1 226 ? 4.161 20.577 18.544 1.00 10.41 223 ALA A CA 1
ATOM 1755 C C . ALA A 1 226 ? 2.738 20.569 19.090 1.00 10.35 223 ALA A C 1
ATOM 1756 O O . ALA A 1 226 ? 2.432 19.874 20.078 1.00 9.80 223 ALA A O 1
ATOM 1758 N N . GLY A 1 227 ? 1.872 21.349 18.451 1.00 9.86 224 GLY A N 1
ATOM 1759 C CA . GLY A 1 227 ? 0.448 21.449 18.812 1.00 9.48 224 GLY A CA 1
ATOM 1760 C C . GLY A 1 227 ? 0.072 22.633 19.666 1.00 9.75 224 GLY A C 1
ATOM 1761 O O . GLY A 1 227 ? -1.122 22.910 19.901 1.00 10.61 224 GLY A O 1
ATOM 1762 N N . GLN A 1 228 ? 1.081 23.339 20.151 1.00 9.03 225 GLN A N 1
ATOM 1763 C CA . GLN A 1 228 ? 0.864 24.593 20.873 1.00 9.00 225 GLN A CA 1
ATOM 1764 C C . GLN A 1 228 ? 0.825 25.816 19.945 1.00 8.38 225 GLN A C 1
ATOM 1765 O O . GLN A 1 228 ? 1.310 25.805 18.806 1.00 8.69 225 GLN A O 1
ATOM 1771 N N . PHE A 1 229 ? 0.208 26.875 20.448 1.00 7.77 226 PHE A N 1
ATOM 1772 C CA . PHE A 1 229 ? 0.209 28.133 19.761 1.00 8.46 226 PHE A CA 1
ATOM 1773 C C . PHE A 1 229 ? 0.497 29.272 20.713 1.00 8.65 226 PHE A C 1
ATOM 1774 O O . PHE A 1 229 ? 0.294 29.152 21.924 1.00 7.61 226 PHE A O 1
ATOM 1782 N N . ILE A 1 230 ? 0.971 30.372 20.141 1.00 8.05 227 ILE A N 1
ATOM 1783 C CA . ILE A 1 230 ? 1.282 31.603 20.887 1.00 8.53 227 ILE A CA 1
ATOM 1784 C C . ILE A 1 230 ? 0.493 32.712 20.200 1.00 9.11 227 ILE A C 1
ATOM 1785 O O . ILE A 1 230 ? 0.344 32.687 18.986 1.00 8.86 227 ILE A O 1
ATOM 1790 N N . ILE A 1 231 ? -0.044 33.648 20.989 1.00 8.56 228 ILE A N 1
ATOM 1791 C CA . ILE A 1 231 ? -0.854 34.750 20.495 1.00 8.73 228 ILE A CA 1
ATOM 1792 C C . ILE A 1 231 ? -0.061 36.026 20.725 1.00 8.64 228 ILE A C 1
ATOM 1793 O O . ILE A 1 231 ? 0.453 36.233 21.821 1.00 8.86 228 ILE A O 1
ATOM 1798 N N . PHE A 1 232 ? 0.086 36.847 19.696 1.00 8.24 229 PHE A N 1
ATOM 1799 C CA . PHE A 1 232 ? 0.809 38.111 19.837 1.00 8.29 229 PHE A CA 1
ATOM 1800 C C . PHE A 1 232 ? 0.347 39.142 18.828 1.00 8.89 229 PHE A C 1
ATOM 1801 O O . PHE A 1 232 ? -0.143 38.810 17.748 1.00 9.01 229 PHE A O 1
ATOM 1809 N N . TRP A 1 233 ? 0.529 40.401 19.191 1.00 8.73 230 TRP A N 1
ATOM 1810 C CA . TRP A 1 233 ? 0.264 41.490 18.257 1.00 9.11 230 TRP A CA 1
ATOM 1811 C C . TRP A 1 233 ? 1.382 41.545 17.217 1.00 8.06 230 TRP A C 1
ATOM 1812 O O . TRP A 1 233 ? 2.582 41.502 17.557 1.00 8.01 230 TRP A O 1
ATOM 1823 N N . SER A 1 234 ? 1.022 41.749 15.951 1.00 7.85 231 SER A N 1
ATOM 1824 C CA . SER A 1 234 ? 2.037 41.876 14.901 1.00 8.26 231 SER A CA 1
ATOM 1825 C C . SER A 1 234 ? 2.912 43.126 15.073 1.00 7.38 231 SER A C 1
ATOM 1826 O O . SER A 1 234 ? 3.982 43.245 14.487 1.00 8.74 231 SER A O 1
ATOM 1829 N N . THR A 1 235 ? 2.421 44.091 15.855 1.00 8.18 232 THR A N 1
ATOM 1830 C CA . THR A 1 235 ? 3.140 45.308 16.207 1.00 8.74 232 THR A CA 1
ATOM 1831 C C . THR A 1 235 ? 4.194 45.096 17.305 1.00 9.12 232 THR A C 1
ATOM 1832 O O . THR A 1 235 ? 5.004 45.996 17.584 1.00 9.26 232 THR A O 1
ATOM 1836 N N . LEU A 1 236 ? 4.168 43.924 17.925 1.00 8.27 233 LEU A N 1
ATOM 1837 C CA . LEU A 1 236 ? 5.206 43.515 18.897 1.00 8.61 233 LEU A CA 1
ATOM 1838 C C . LEU A 1 236 ? 6.489 43.261 18.141 1.00 7.91 233 LEU A C 1
ATOM 1839 O O . LEU A 1 236 ? 6.434 42.662 17.055 1.00 8.11 233 LEU A O 1
ATOM 1844 N N . MET A 1 237 ? 7.635 43.668 18.698 1.00 8.16 234 MET A N 1
ATOM 1845 C CA . MET A 1 237 ? 8.949 43.277 18.134 1.00 7.74 234 MET A CA 1
ATOM 1846 C C . MET A 1 237 ? 9.086 41.761 18.228 1.00 7.57 234 MET A C 1
ATOM 1847 O O . MET A 1 237 ? 9.088 41.195 19.329 1.00 7.43 234 MET A O 1
ATOM 1852 N N . HIS A 1 238 ? 9.210 41.112 17.081 1.00 7.73 235 HIS A N 1
ATOM 1853 C CA . HIS A 1 238 ? 9.363 39.690 17.067 1.00 7.72 235 HIS A CA 1
ATOM 1854 C C . HIS A 1 238 ? 10.333 39.295 15.933 1.00 8.08 235 HIS A C 1
ATOM 1855 O O . HIS A 1 238 ? 10.619 40.067 15.015 1.00 7.77 235 HIS A O 1
ATOM 1862 N N . ALA A 1 239 ? 10.866 38.091 16.071 1.00 7.80 236 ALA A N 1
ATOM 1863 C CA . ALA A 1 239 ? 11.913 37.568 15.203 1.00 7.97 236 ALA A CA 1
ATOM 1864 C C . ALA A 1 239 ? 11.993 36.075 15.464 1.00 7.60 236 ALA A C 1
ATOM 1865 O O . ALA A 1 239 ? 11.157 35.540 16.174 1.00 8.43 236 ALA A O 1
ATOM 1867 N N . SER A 1 240 ? 12.970 35.385 14.872 1.00 8.57 237 SER A N 1
ATOM 1868 C CA . SER A 1 240 ? 13.227 33.983 15.250 1.00 8.64 237 SER A CA 1
ATOM 1869 C C . SER A 1 240 ? 14.707 33.756 15.324 1.00 8.84 237 SER A C 1
ATOM 1870 O O . SER A 1 240 ? 15.474 34.457 14.666 1.00 8.48 237 SER A O 1
ATOM 1873 N N . TYR A 1 241 ? 15.118 32.757 16.098 1.00 8.76 238 TYR A N 1
ATOM 1874 C CA . TYR A 1 241 ? 16.515 32.350 16.045 1.00 9.82 238 TYR A CA 1
ATOM 1875 C C . TYR A 1 241 ? 16.778 31.676 14.686 1.00 9.73 238 TYR A C 1
ATOM 1876 O O . TYR A 1 241 ? 15.847 31.200 14.016 1.00 9.10 238 TYR A O 1
ATOM 1885 N N . PRO A 1 242 ? 18.055 31.583 14.289 1.00 10.65 239 PRO A N 1
ATOM 1886 C CA . PRO A 1 242 ? 18.396 30.757 13.149 1.00 10.80 239 PRO A CA 1
ATOM 1887 C C . PRO A 1 242 ? 18.192 29.300 13.484 1.00 10.72 239 PRO A C 1
ATOM 1888 O O . PRO A 1 242 ? 18.148 28.945 14.668 1.00 10.35 239 PRO A O 1
ATOM 1892 N N . HIS A 1 243 ? 18.037 28.470 12.458 1.00 10.00 240 HIS A N 1
ATOM 1893 C CA . HIS A 1 243 ? 18.027 27.019 12.652 1.00 11.01 240 HIS A CA 1
ATOM 1894 C C . HIS A 1 243 ? 19.484 26.562 12.505 1.00 12.00 240 HIS A C 1
ATOM 1895 O O . HIS A 1 243 ? 20.039 26.646 11.408 1.00 12.53 240 HIS A O 1
ATOM 1902 N N . SER A 1 244 ? 20.090 26.086 13.593 1.00 12.70 241 SER A N 1
ATOM 1903 C CA . SER A 1 244 ? 21.524 25.758 13.597 1.00 14.47 241 SER A CA 1
ATOM 1904 C C . SER A 1 244 ? 21.861 24.526 12.747 1.00 15.27 241 SER A C 1
ATOM 1905 O O . SER A 1 244 ? 23.030 24.291 12.402 1.00 17.20 241 SER A O 1
ATOM 1908 N N . GLY A 1 245 ? 20.863 23.700 12.476 1.00 15.33 242 GLY A N 1
ATOM 1909 C CA . GLY A 1 245 ? 21.056 22.463 11.722 1.00 16.73 242 GLY A CA 1
ATOM 1910 C C . GLY A 1 245 ? 21.569 21.306 12.573 1.00 17.61 242 GLY A C 1
ATOM 1911 O O . GLY A 1 245 ? 21.829 20.229 12.037 1.00 18.46 242 GLY A O 1
ATOM 1912 N N . GLU A 1 246 ? 21.703 21.518 13.881 1.00 18.35 243 GLU A N 1
ATOM 1913 C CA . GLU A 1 246 ? 22.023 20.425 14.807 1.00 19.20 243 GLU A CA 1
ATOM 1914 C C . GLU A 1 246 ? 21.007 19.300 14.666 1.00 19.17 243 GLU A C 1
ATOM 1915 O O . GLU A 1 246 ? 21.381 18.114 14.621 1.00 19.97 243 GLU A O 1
ATOM 1921 N N . SER A 1 247 ? 19.727 19.667 14.594 1.00 18.43 244 SER A N 1
ATOM 1922 C CA . SER A 1 247 ? 18.661 18.748 14.188 1.00 17.86 244 SER A CA 1
ATOM 1923 C C . SER A 1 247 ? 18.559 18.755 12.667 1.00 17.75 244 SER A C 1
ATOM 1924 O O . SER A 1 247 ? 18.647 19.819 12.040 1.00 17.45 244 SER A O 1
ATOM 1927 N N . GLN A 1 248 ? 18.343 17.587 12.078 1.00 17.01 245 GLN A N 1
ATOM 1928 C CA . GLN A 1 248 ? 18.069 17.498 10.643 1.00 16.60 245 GLN A CA 1
ATOM 1929 C C . GLN A 1 248 ? 16.592 17.588 10.335 1.00 16.40 245 GLN A C 1
ATOM 1930 O O . GLN A 1 248 ? 16.178 17.341 9.212 1.00 15.90 245 GLN A O 1
ATOM 1936 N N . GLU A 1 249 ? 15.786 17.920 11.342 1.00 16.58 246 GLU A N 1
ATOM 1937 C CA . GLU A 1 249 ? 14.364 18.113 11.136 1.00 16.96 246 GLU A CA 1
ATOM 1938 C C . GLU A 1 249 ? 14.062 19.603 11.003 1.00 15.66 246 GLU A C 1
ATOM 1939 O O . GLU A 1 249 ? 14.550 20.419 11.780 1.00 15.21 246 GLU A O 1
ATOM 1945 N N . MET A 1 250 ? 13.230 19.928 10.044 1.00 15.72 247 MET A N 1
ATOM 1946 C CA . MET A 1 250 ? 12.840 21.316 9.827 1.00 15.28 247 MET A CA 1
ATOM 1947 C C . MET A 1 250 ? 11.851 21.769 10.910 1.00 15.11 247 MET A C 1
ATOM 1948 O O . MET A 1 250 ? 11.205 20.940 11.562 1.00 15.51 247 MET A O 1
ATOM 1953 N N . ARG A 1 251 ? 11.795 23.075 11.142 1.00 12.76 248 ARG A N 1
ATOM 1954 C CA . ARG A 1 251 ? 10.791 23.677 12.023 1.00 11.75 248 ARG A CA 1
ATOM 1955 C C . ARG A 1 251 ? 9.677 24.212 11.136 1.00 11.06 248 ARG A C 1
ATOM 1956 O O . ARG A 1 251 ? 9.941 24.796 10.100 1.00 10.48 248 ARG A O 1
ATOM 1964 N N . MET A 1 252 ? 8.421 23.999 11.517 1.00 10.25 249 MET A N 1
ATOM 1965 C CA . MET A 1 252 ? 7.300 24.620 10.804 1.00 9.93 249 MET A CA 1
ATOM 1966 C C . MET A 1 252 ? 6.367 25.311 11.779 1.00 9.55 249 MET A C 1
ATOM 1967 O O . MET A 1 252 ? 5.804 24.675 12.681 1.00 10.02 249 MET A O 1
ATOM 1972 N N . GLY A 1 253 ? 6.190 26.612 11.560 1.00 9.61 250 GLY A N 1
ATOM 1973 C CA . GLY A 1 253 ? 5.126 27.359 12.193 1.00 9.17 250 GLY A CA 1
ATOM 1974 C C . GLY A 1 253 ? 4.042 27.697 11.190 1.00 9.53 250 GLY A C 1
ATOM 1975 O O . GLY A 1 253 ? 4.310 27.837 9.984 1.00 9.75 250 GLY A O 1
ATOM 1976 N N . PHE A 1 254 ? 2.820 27.805 11.689 1.00 9.02 251 PHE A N 1
ATOM 1977 C CA . PHE A 1 254 ? 1.685 28.161 10.858 1.00 8.90 251 PHE A CA 1
ATOM 1978 C C . PHE A 1 254 ? 1.008 29.321 11.539 1.00 9.34 251 PHE A C 1
ATOM 1979 O O . PHE A 1 254 ? 0.472 29.151 12.633 1.00 9.36 251 PHE A O 1
ATOM 1987 N N . ALA A 1 255 ? 1.104 30.496 10.918 1.00 9.33 252 ALA A N 1
ATOM 1988 C CA . ALA A 1 255 ? 0.506 31.737 11.435 1.00 8.64 252 ALA A CA 1
ATOM 1989 C C . ALA A 1 255 ? -0.899 31.933 10.868 1.00 9.32 252 ALA A C 1
ATOM 1990 O O . ALA A 1 255 ? -1.095 31.908 9.658 1.00 9.83 252 ALA A O 1
ATOM 1992 N N . SER A 1 256 ? -1.858 32.179 11.745 1.00 9.09 253 SER A N 1
ATOM 1993 C CA . SER A 1 256 ? -3.171 32.662 11.342 1.00 9.40 253 SER A CA 1
ATOM 1994 C C . SER A 1 256 ? -3.357 34.061 11.933 1.00 9.59 253 SER A C 1
ATOM 1995 O O . SER A 1 256 ? -3.015 34.304 13.106 1.00 8.82 253 SER A O 1
ATOM 1998 N N . ARG A 1 257 ? -3.807 34.979 11.089 1.00 8.35 254 ARG A N 1
ATOM 1999 C CA . ARG A 1 257 ? -3.842 36.384 11.420 1.00 8.90 254 ARG A CA 1
ATOM 2000 C C . ARG A 1 257 ? -5.299 36.859 11.465 1.00 8.86 254 ARG A C 1
ATOM 2001 O O . ARG A 1 257 ? -6.061 36.635 10.527 1.00 8.81 254 ARG A O 1
ATOM 2009 N N . TYR A 1 258 ? -5.647 37.557 12.549 1.00 8.14 255 TYR A N 1
ATOM 2010 C CA . TYR A 1 258 ? -7.023 37.928 12.838 1.00 8.63 255 TYR A CA 1
ATOM 2011 C C . TYR A 1 258 ? -7.162 39.429 13.043 1.00 9.33 255 TYR A C 1
ATOM 2012 O O . TYR A 1 258 ? -6.288 40.081 13.636 1.00 8.89 255 TYR A O 1
ATOM 2021 N N . VAL A 1 259 ? -8.284 39.983 12.563 1.00 9.23 256 VAL A N 1
ATOM 2022 C CA . VAL A 1 259 ? -8.634 41.379 12.815 1.00 9.41 256 VAL A CA 1
ATOM 2023 C C . VAL A 1 259 ? -10.131 41.476 13.118 1.00 9.91 256 VAL A C 1
ATOM 2024 O O . VAL A 1 259 ? -10.898 40.664 12.633 1.00 10.13 256 VAL A O 1
ATOM 2028 N N . PRO A 1 260 ? -10.544 42.509 13.870 1.00 10.20 257 PRO A N 1
ATOM 2029 C CA . PRO A 1 260 ? -11.985 42.730 13.990 1.00 10.52 257 PRO A CA 1
ATOM 2030 C C . PRO A 1 260 ? -12.577 42.971 12.609 1.00 10.90 257 PRO A C 1
ATOM 2031 O O . PRO A 1 260 ? -11.894 43.475 11.731 1.00 10.66 257 PRO A O 1
ATOM 2035 N N . SER A 1 261 ? -13.841 42.617 12.413 1.00 11.28 258 SER A N 1
ATOM 2036 C CA . SER A 1 261 ? -14.398 42.655 11.053 1.00 12.14 258 SER A CA 1
ATOM 2037 C C . SER A 1 261 ? -14.545 44.049 10.447 1.00 11.90 258 SER A C 1
ATOM 2038 O O . SER A 1 261 ? -14.668 44.181 9.226 1.00 12.09 258 SER A O 1
ATOM 2042 N N . PHE A 1 262 ? -14.497 45.096 11.281 1.00 12.50 259 PHE A N 1
ATOM 2043 C CA . PHE A 1 262 ? -14.498 46.478 10.776 1.00 12.81 259 PHE A CA 1
ATOM 2044 C C . PHE A 1 262 ? -13.202 46.922 10.099 1.00 12.86 259 PHE A C 1
ATOM 2045 O O . PHE A 1 262 ? -13.180 47.904 9.349 1.00 13.87 259 PHE A O 1
ATOM 2053 N N . VAL A 1 263 ? -12.102 46.213 10.357 1.00 12.34 260 VAL A N 1
ATOM 2054 C CA . VAL A 1 263 ? -10.860 46.502 9.670 1.00 11.89 260 VAL A CA 1
ATOM 2055 C C . VAL A 1 263 ? -10.978 46.207 8.169 1.00 12.26 260 VAL A C 1
ATOM 2056 O O . VAL A 1 263 ? -11.511 45.169 7.773 1.00 11.93 260 VAL A O 1
ATOM 2060 N N . HIS A 1 264 ? -10.493 47.136 7.358 1.00 13.08 261 HIS A N 1
ATOM 2061 C CA . HIS A 1 264 ? -10.546 47.023 5.900 1.00 13.38 261 HIS A CA 1
ATOM 2062 C C . HIS A 1 264 ? -9.467 46.054 5.460 1.00 13.49 261 HIS A C 1
ATOM 2063 O O . HIS A 1 264 ? -8.293 46.314 5.681 1.00 13.28 261 HIS A O 1
ATOM 2070 N N . VAL A 1 265 ? -9.881 44.946 4.844 1.00 13.25 262 VAL A N 1
ATOM 2071 C CA . VAL A 1 265 ? -8.973 43.934 4.328 1.00 13.07 262 VAL A CA 1
ATOM 2072 C C . VAL A 1 265 ? -8.752 44.130 2.817 1.00 13.43 262 VAL A C 1
ATOM 2073 O O . VAL A 1 265 ? -9.716 44.155 2.045 1.00 13.71 262 VAL A O 1
ATOM 2077 N N . TYR A 1 266 ? -7.493 44.259 2.413 1.00 13.12 263 TYR A N 1
ATOM 2078 C CA . TYR A 1 266 ? -7.120 44.508 1.032 1.00 13.32 263 TYR A CA 1
ATOM 2079 C C . TYR A 1 266 ? -7.918 45.626 0.379 1.00 14.53 263 TYR A C 1
ATOM 2080 O O . TYR A 1 266 ? -8.461 45.441 -0.716 1.00 14.52 263 TYR A O 1
ATOM 2089 N N . PRO A 1 267 ? -7.975 46.798 1.023 1.00 15.39 264 PRO A N 1
ATOM 2090 C CA . PRO A 1 267 ? -8.699 47.887 0.383 1.00 16.32 264 PRO A CA 1
ATOM 2091 C C . PRO A 1 267 ? -8.027 48.258 -0.940 1.00 16.93 264 PRO A C 1
ATOM 2092 O O . PRO A 1 267 ? -6.801 48.240 -1.049 1.00 16.44 264 PRO A O 1
ATOM 2096 N N . ASP A 1 268 ? -8.841 48.564 -1.948 1.00 18.46 265 ASP A N 1
ATOM 2097 C CA . ASP A 1 268 ? -8.335 49.035 -3.231 1.00 19.15 265 ASP A CA 1
ATOM 2098 C C . ASP A 1 268 ? -7.321 48.108 -3.871 1.00 19.22 265 ASP A C 1
ATOM 2099 O O . ASP A 1 268 ? -6.379 48.564 -4.517 1.00 19.56 265 ASP A O 1
ATOM 2107 N N . SER A 1 269 ? -7.508 46.805 -3.697 1.00 18.33 266 SER A N 1
ATOM 2108 C CA . SER A 1 269 ? -6.568 45.843 -4.269 1.00 18.74 266 SER A CA 1
ATOM 2109 C C . SER A 1 269 ? -7.320 44.661 -4.855 1.00 18.10 266 SER A C 1
ATOM 2110 O O . SER A 1 269 ? -8.217 44.143 -4.209 1.00 18.92 266 SER A O 1
ATOM 2113 N N . ASP A 1 270 ? -6.930 44.221 -6.046 1.00 18.46 267 ASP A N 1
ATOM 2114 C CA . ASP A 1 270 ? -7.389 42.915 -6.546 1.00 19.00 267 ASP A CA 1
ATOM 2115 C C . ASP A 1 270 ? -6.226 41.965 -6.814 1.00 17.94 267 ASP A C 1
ATOM 2116 O O . ASP A 1 270 ? -6.434 40.849 -7.261 1.00 16.75 267 ASP A O 1
ATOM 2121 N N . HIS A 1 271 ? -5.010 42.432 -6.540 1.00 17.09 268 HIS A N 1
ATOM 2122 C CA . HIS A 1 271 ? -3.811 41.628 -6.607 1.00 17.84 268 HIS A CA 1
ATOM 2123 C C . HIS A 1 271 ? -2.901 42.084 -5.480 1.00 16.99 268 HIS A C 1
ATOM 2124 O O . HIS A 1 271 ? -3.076 43.180 -4.957 1.00 17.42 268 HIS A O 1
ATOM 2131 N N . ILE A 1 272 ? -1.927 41.264 -5.120 1.00 16.80 269 ILE A N 1
ATOM 2132 C CA . ILE A 1 272 ? -0.801 41.762 -4.316 1.00 16.38 269 ILE A CA 1
ATOM 2133 C C . ILE A 1 272 ? 0.506 41.337 -4.938 1.00 16.18 269 ILE A C 1
ATOM 2134 O O . ILE A 1 272 ? 0.583 40.291 -5.581 1.00 14.45 269 ILE A O 1
ATOM 2139 N N . GLU A 1 273 ? 1.535 42.165 -4.760 1.00 15.17 270 GLU A N 1
ATOM 2140 C CA . GLU A 1 273 ? 2.837 41.899 -5.351 1.00 16.55 270 GLU A CA 1
ATOM 2141 C C . GLU A 1 273 ? 3.885 42.073 -4.255 1.00 15.56 270 GLU A C 1
ATOM 2142 O O . GLU A 1 273 ? 4.061 43.180 -3.759 1.00 14.74 270 GLU A O 1
ATOM 2148 N N . GLU A 1 274 ? 4.583 41.001 -3.909 1.00 14.72 271 GLU A N 1
ATOM 2149 C CA . GLU A 1 274 ? 5.574 41.025 -2.836 1.00 15.44 271 GLU A CA 1
ATOM 2150 C C . GLU A 1 274 ? 6.332 39.705 -2.823 1.00 15.13 271 GLU A C 1
ATOM 2151 O O . GLU A 1 274 ? 5.889 38.725 -3.404 1.00 14.90 271 GLU A O 1
ATOM 2157 N N . TYR A 1 275 ? 7.487 39.689 -2.172 1.00 15.02 272 TYR A N 1
ATOM 2158 C CA . TYR A 1 275 ? 8.282 38.464 -1.997 1.00 15.36 272 TYR A CA 1
ATOM 2159 C C . TYR A 1 275 ? 8.576 37.776 -3.338 1.00 15.62 272 TYR A C 1
ATOM 2160 O O . TYR A 1 275 ? 8.562 36.546 -3.432 1.00 16.63 272 TYR A O 1
ATOM 2169 N N . GLY A 1 276 ? 8.802 38.568 -4.380 1.00 16.02 273 GLY A N 1
ATOM 2170 C CA . GLY A 1 276 ? 9.187 38.012 -5.683 1.00 16.90 273 GLY A CA 1
ATOM 2171 C C . GLY A 1 276 ? 8.052 37.405 -6.489 1.00 17.35 273 GLY A C 1
ATOM 2172 O O . GLY A 1 276 ? 8.290 36.815 -7.556 1.00 18.37 273 GLY A O 1
ATOM 2173 N N . GLY A 1 277 ? 6.821 37.595 -6.022 1.00 17.42 274 GLY A N 1
ATOM 2174 C CA . GLY A 1 277 ? 5.645 37.044 -6.686 1.00 17.96 274 GLY A CA 1
ATOM 2175 C C . GLY A 1 277 ? 4.506 38.036 -6.786 1.00 17.80 274 GLY A C 1
ATOM 2176 O O . GLY A 1 277 ? 4.591 39.171 -6.320 1.00 17.94 274 GLY A O 1
ATOM 2177 N N . ARG A 1 278 ? 3.443 37.600 -7.451 1.00 18.03 275 ARG A N 1
ATOM 2178 C CA . ARG A 1 278 ? 2.243 38.403 -7.625 1.00 18.33 275 ARG A CA 1
ATOM 2179 C C . ARG A 1 278 ? 1.050 37.462 -7.726 1.00 18.02 275 ARG A C 1
ATOM 2180 O O . ARG A 1 278 ? 1.067 36.505 -8.519 1.00 18.39 275 ARG A O 1
ATOM 2188 N N . ILE A 1 279 ? 0.024 37.733 -6.925 1.00 16.92 276 ILE A N 1
ATOM 2189 C CA . ILE A 1 279 ? -1.186 36.913 -6.918 1.00 16.29 276 ILE A CA 1
ATOM 2190 C C . ILE A 1 279 ? -2.454 37.738 -7.106 1.00 15.07 276 ILE A C 1
ATOM 2191 O O . ILE A 1 279 ? -2.507 38.905 -6.724 1.00 14.44 276 ILE A O 1
ATOM 2196 N N . SER A 1 280 ? -3.449 37.098 -7.728 1.00 13.94 277 SER A N 1
ATOM 2197 C CA . SER A 1 280 ? -4.785 37.609 -7.846 1.00 13.59 277 SER A CA 1
ATOM 2198 C C . SER A 1 280 ? -5.588 37.258 -6.615 1.00 12.39 277 SER A C 1
ATOM 2199 O O . SER A 1 280 ? -5.541 36.107 -6.134 1.00 12.42 277 SER A O 1
ATOM 2202 N N . LEU A 1 281 ? -6.372 38.222 -6.132 1.00 12.27 278 LEU A N 1
ATOM 2203 C CA . LEU A 1 281 ? -7.298 38.012 -5.036 1.00 12.92 278 LEU A CA 1
ATOM 2204 C C . LEU A 1 281 ? -8.685 37.502 -5.472 1.00 12.55 278 LEU A C 1
ATOM 2205 O O . LEU A 1 281 ? -9.617 37.464 -4.677 1.00 11.87 278 LEU A O 1
ATOM 2210 N N . GLU A 1 282 ? -8.824 37.075 -6.716 1.00 13.44 279 GLU A N 1
ATOM 2211 C CA . GLU A 1 282 ? -10.146 36.666 -7.199 1.00 14.10 279 GLU A CA 1
ATOM 2212 C C . GLU A 1 282 ? -10.817 35.604 -6.337 1.00 13.28 279 GLU A C 1
ATOM 2213 O O . GLU A 1 282 ? -12.009 35.702 -6.073 1.00 13.40 279 GLU A O 1
ATOM 2219 N N . LYS A 1 283 ? -10.058 34.599 -5.884 1.00 12.51 280 LYS A N 1
ATOM 2220 C CA . LYS A 1 283 ? -10.592 33.518 -5.057 1.00 12.74 280 LYS A CA 1
ATOM 2221 C C . LYS A 1 283 ? -10.280 33.705 -3.552 1.00 12.49 280 LYS A C 1
ATOM 2222 O O . LYS A 1 283 ? -10.486 32.784 -2.747 1.00 13.16 280 LYS A O 1
ATOM 2228 N N . TYR A 1 284 ? -9.791 34.890 -3.195 1.00 11.76 281 TYR A N 1
ATOM 2229 C CA . TYR A 1 284 ? -9.540 35.207 -1.784 1.00 11.82 281 TYR A CA 1
ATOM 2230 C C . TYR A 1 284 ? -10.828 35.669 -1.103 1.00 11.98 281 TYR A C 1
ATOM 2231 O O . TYR A 1 284 ? -11.660 36.351 -1.707 1.00 12.77 281 TYR A O 1
ATOM 2240 N N . GLY A 1 285 ? -10.982 35.284 0.159 1.00 11.97 282 GLY A N 1
ATOM 2241 C CA . GLY A 1 285 ? -11.903 35.953 1.038 1.00 11.59 282 GLY A CA 1
ATOM 2242 C C . GLY A 1 285 ? -11.399 35.850 2.463 1.00 12.05 282 GLY A C 1
ATOM 2243 O O . GLY A 1 285 ? -10.678 34.929 2.801 1.00 11.26 282 GLY A O 1
ATOM 2244 N N . ALA A 1 286 ? -11.808 36.789 3.291 1.00 11.75 283 ALA A N 1
ATOM 2245 C CA . ALA A 1 286 ? -11.634 36.638 4.731 1.00 11.87 283 ALA A CA 1
ATOM 2246 C C . ALA A 1 286 ? -12.650 35.631 5.257 1.00 12.05 283 ALA A C 1
ATOM 2247 O O . ALA A 1 286 ? -13.688 35.382 4.640 1.00 13.07 283 ALA A O 1
ATOM 2249 N N . VAL A 1 287 ? -12.353 35.055 6.413 1.00 11.11 284 VAL A N 1
ATOM 2250 C CA . VAL A 1 287 ? -13.208 34.054 7.029 1.00 11.57 284 VAL A CA 1
ATOM 2251 C C . VAL A 1 287 ? -13.696 34.623 8.349 1.00 12.11 284 VAL A C 1
ATOM 2252 O O . VAL A 1 287 ? -12.893 34.972 9.204 1.00 10.90 284 VAL A O 1
ATOM 2256 N N . GLN A 1 288 ? -15.007 34.674 8.529 1.00 12.21 285 GLN A N 1
ATOM 2257 C CA . GLN A 1 288 ? -15.570 35.132 9.798 1.00 12.76 285 GLN A CA 1
ATOM 2258 C C . GLN A 1 288 ? -15.548 33.997 10.802 1.00 13.10 285 GLN A C 1
ATOM 2259 O O . GLN A 1 288 ? -16.364 33.090 10.772 1.00 14.45 285 GLN A O 1
ATOM 2265 N N . VAL A 1 289 ? -14.562 34.021 11.685 1.00 12.78 286 VAL A N 1
ATOM 2266 C CA . VAL A 1 289 ? -14.374 32.933 12.656 1.00 13.11 286 VAL A CA 1
ATOM 2267 C C . VAL A 1 289 ? -15.134 33.121 13.971 1.00 13.57 286 VAL A C 1
ATOM 2268 O O . VAL A 1 289 ? -15.350 32.154 14.703 1.00 13.82 286 VAL A O 1
ATOM 2272 N N . ILE A 1 290 ? -15.463 34.376 14.273 1.00 14.26 287 ILE A N 1
ATOM 2273 C CA . ILE A 1 290 ? -16.206 34.785 15.464 1.00 14.55 287 ILE A CA 1
ATOM 2274 C C . ILE A 1 290 ? -17.291 35.771 15.037 1.00 14.61 287 ILE A C 1
ATOM 2275 O O . ILE A 1 290 ? -17.026 36.731 14.324 1.00 13.42 287 ILE A O 1
ATOM 2280 N N . GLY A 1 291 ? -18.522 35.512 15.471 1.00 15.41 288 GLY A N 1
ATOM 2281 C CA . GLY A 1 291 ? -19.629 36.422 15.199 1.00 16.59 288 GLY A CA 1
ATOM 2282 C C . GLY A 1 291 ? -20.209 36.207 13.817 1.00 17.24 288 GLY A C 1
ATOM 2283 O O . GLY A 1 291 ? -19.789 35.298 13.083 1.00 16.75 288 GLY A O 1
ATOM 2284 N N . ASP A 1 292 ? -21.196 37.022 13.459 1.00 17.98 289 ASP A N 1
ATOM 2285 C CA . ASP A 1 292 ? -21.776 36.933 12.106 1.00 19.41 289 ASP A CA 1
ATOM 2286 C C . ASP A 1 292 ? -22.074 38.272 11.428 1.00 19.36 289 ASP A C 1
ATOM 2287 O O . ASP A 1 292 ? -22.834 38.310 10.463 1.00 20.91 289 ASP A O 1
ATOM 2292 N N . GLU A 1 293 ? -21.430 39.342 11.880 1.00 18.98 290 GLU A N 1
ATOM 2293 C CA . GLU A 1 293 ? -21.567 40.668 11.290 1.00 19.04 290 GLU A CA 1
ATOM 2294 C C . GLU A 1 293 ? -20.213 41.114 10.753 1.00 19.09 290 GLU A C 1
ATOM 2295 O O . GLU A 1 293 ? -19.235 41.132 11.501 1.00 19.37 290 GLU A O 1
ATOM 2297 N N . THR A 1 294 ? -20.174 41.466 9.472 1.00 18.10 291 THR A N 1
ATOM 2298 C CA . THR A 1 294 ? -19.006 42.062 8.837 1.00 17.16 291 THR A CA 1
ATOM 2299 C C . THR A 1 294 ? -19.502 43.074 7.813 1.00 17.00 291 THR A C 1
ATOM 2300 O O . THR A 1 294 ? -20.418 42.752 7.036 1.00 16.49 291 THR A O 1
ATOM 2304 N N . PRO A 1 295 ? -18.886 44.269 7.762 1.00 16.52 292 PRO A N 1
ATOM 2305 C CA . PRO A 1 295 ? -19.310 45.215 6.732 1.00 16.48 292 PRO A CA 1
ATOM 2306 C C . PRO A 1 295 ? -19.082 44.711 5.306 1.00 16.36 292 PRO A C 1
ATOM 2307 O O . PRO A 1 295 ? -18.192 43.896 5.030 1.00 14.77 292 PRO A O 1
ATOM 2311 N N . GLU A 1 296 ? -19.932 45.195 4.416 1.00 16.95 293 GLU A N 1
ATOM 2312 C CA . GLU A 1 296 ? -19.955 44.773 3.037 1.00 16.86 293 GLU A CA 1
ATOM 2313 C C . GLU A 1 296 ? -18.624 44.969 2.331 1.00 17.24 293 GLU A C 1
ATOM 2314 O O . GLU A 1 296 ? -18.335 44.274 1.351 1.00 18.11 293 GLU A O 1
ATOM 2316 N N . TYR A 1 297 ? -17.811 45.909 2.806 1.00 16.92 294 TYR A N 1
ATOM 2317 C CA . TYR A 1 297 ? -16.543 46.177 2.147 1.00 16.35 294 TYR A CA 1
ATOM 2318 C C . TYR A 1 297 ? -15.507 45.055 2.285 1.00 16.05 294 TYR A C 1
ATOM 2319 O O . TYR A 1 297 ? -14.501 45.077 1.574 1.00 17.22 294 TYR A O 1
ATOM 2328 N N . ASN A 1 298 ? -15.753 44.088 3.170 1.00 15.74 295 ASN A N 1
ATOM 2329 C CA . ASN A 1 298 ? -14.915 42.886 3.238 1.00 16.19 295 ASN A CA 1
ATOM 2330 C C . ASN A 1 298 ? -15.583 41.665 2.606 1.00 16.73 295 ASN A C 1
ATOM 2331 O O . ASN A 1 298 ? -16.585 41.168 3.113 1.00 18.11 295 ASN A O 1
ATOM 2336 N N . ARG A 1 299 ? -14.952 41.178 1.534 1.00 18.05 296 ARG A N 1
ATOM 2337 C CA . ARG A 1 299 ? -15.308 39.954 0.822 1.00 17.57 296 ARG A CA 1
ATOM 2338 C C . ARG A 1 299 ? -15.024 38.742 1.699 1.00 17.20 296 ARG A C 1
ATOM 2339 O O . ARG A 1 299 ? -13.880 38.574 2.164 1.00 18.86 296 ARG A O 1
ATOM 2341 N N . LEU A 1 300 ? -16.059 37.949 1.985 1.00 16.40 297 LEU A N 1
ATOM 2342 C CA . LEU A 1 300 ? -15.912 36.756 2.809 1.00 15.38 297 LEU A CA 1
ATOM 2343 C C . LEU A 1 300 ? -16.106 35.487 1.998 1.00 14.52 297 LEU A C 1
ATOM 2344 O O . LEU A 1 300 ? -16.837 35.465 1.008 1.00 14.67 297 LEU A O 1
ATOM 2349 N N . VAL A 1 301 ? -15.477 34.420 2.472 1.00 13.67 298 VAL A N 1
ATOM 2350 C CA . VAL A 1 301 ? -15.744 33.070 2.013 1.00 13.53 298 VAL A CA 1
ATOM 2351 C C . VAL A 1 301 ? -16.232 32.253 3.213 1.00 13.30 298 VAL A C 1
ATOM 2352 O O . VAL A 1 301 ? -15.835 32.491 4.368 1.00 11.58 298 VAL A O 1
ATOM 2356 N N . THR A 1 302 ? -17.096 31.285 2.935 1.00 12.96 299 THR A N 1
ATOM 2357 C CA . THR A 1 302 ? -17.652 30.417 3.965 1.00 12.98 299 THR A CA 1
ATOM 2358 C C . THR A 1 302 ? -17.143 28.961 3.879 1.00 12.73 299 THR A C 1
ATOM 2359 O O . THR A 1 302 ? -17.265 28.181 4.843 1.00 11.68 299 THR A O 1
ATOM 2363 N N . HIS A 1 303 ? -16.579 28.618 2.721 1.00 12.44 300 HIS A N 1
ATOM 2364 C CA . HIS A 1 303 ? -16.084 27.278 2.439 1.00 12.24 300 HIS A CA 1
ATOM 2365 C C . HIS A 1 303 ? -14.760 27.327 1.712 1.00 11.36 300 HIS A C 1
ATOM 2366 O O . HIS A 1 303 ? -14.460 28.304 1.023 1.00 10.61 300 HIS A O 1
ATOM 2373 N N . THR A 1 304 ? -14.001 26.252 1.819 1.00 11.10 301 THR A N 1
ATOM 2374 C CA . THR A 1 304 ? -12.760 26.137 1.051 1.00 11.53 301 THR A CA 1
ATOM 2375 C C . THR A 1 304 ? -13.078 25.939 -0.438 1.00 11.25 301 THR A C 1
ATOM 2376 O O . THR A 1 304 ? -14.239 25.745 -0.814 1.00 11.87 301 THR A O 1
ATOM 2380 N N . THR A 1 305 ? -12.039 25.935 -1.261 1.00 11.37 302 THR A N 1
ATOM 2381 C CA . THR A 1 305 ? -12.192 25.695 -2.699 1.00 11.75 302 THR A CA 1
ATOM 2382 C C . THR A 1 305 ? -12.569 24.232 -2.995 1.00 11.24 302 THR A C 1
ATOM 2383 O O . THR A 1 305 ? -12.852 23.889 -4.154 1.00 11.91 302 THR A O 1
ATOM 2387 N N . ARG A 1 306 ? -12.523 23.375 -1.978 1.00 11.18 303 ARG A N 1
ATOM 2388 C CA . ARG A 1 306 ? -13.017 21.982 -2.052 1.00 12.37 303 ARG A CA 1
ATOM 2389 C C . ARG A 1 306 ? -14.326 21.774 -1.288 1.00 12.32 303 ARG A C 1
ATOM 2390 O O . ARG A 1 306 ? -14.664 20.641 -0.932 1.00 13.88 303 ARG A O 1
ATOM 2398 N N . GLY A 1 307 ? -15.014 22.878 -1.022 1.00 12.45 304 GLY A N 1
ATOM 2399 C CA . GLY A 1 307 ? -16.361 22.914 -0.444 1.00 13.06 304 GLY A CA 1
ATOM 2400 C C . GLY A 1 307 ? -16.439 22.514 1.062 1.00 12.71 304 GLY A C 1
ATOM 2401 O O . GLY A 1 307 ? -17.504 22.156 1.561 1.00 14.36 304 GLY A O 1
ATOM 2402 N N . LYS A 1 308 ? -15.301 22.539 1.760 1.00 13.49 305 LYS A N 1
ATOM 2403 C CA . LYS A 1 308 ? -15.253 22.251 3.194 1.00 13.34 305 LYS A CA 1
ATOM 2404 C C . LYS A 1 308 ? -15.614 23.513 3.971 1.00 13.14 305 LYS A C 1
ATOM 2405 O O . LYS A 1 308 ? -15.032 24.551 3.768 1.00 11.70 305 LYS A O 1
ATOM 2411 N N . LYS A 1 309 ? -16.602 23.435 4.855 1.00 13.09 306 LYS A N 1
ATOM 2412 C CA . LYS A 1 309 ? -17.007 24.629 5.602 1.00 13.83 306 LYS A CA 1
ATOM 2413 C C . LYS A 1 309 ? -15.900 25.036 6.601 1.00 13.62 306 LYS A C 1
ATOM 2414 O O . LYS A 1 309 ? -15.240 24.171 7.198 1.00 14.15 306 LYS A O 1
ATOM 2420 N N . PHE A 1 310 ? -15.707 26.348 6.759 1.00 12.53 307 PHE A N 1
ATOM 2421 C CA . PHE A 1 310 ? -14.852 26.864 7.840 1.00 12.67 307 PHE A CA 1
ATOM 2422 C C . PHE A 1 310 ? -15.590 26.700 9.145 1.00 14.28 307 PHE A C 1
ATOM 2423 O O . PHE A 1 310 ? -16.447 27.506 9.495 1.00 15.22 307 PHE A O 1
ATOM 2431 N N . GLU A 1 311 ? -15.264 25.608 9.812 1.00 15.58 308 GLU A N 1
ATOM 2432 C CA . GLU A 1 311 ? -15.762 25.320 11.142 1.00 17.58 308 GLU A CA 1
ATOM 2433 C C . GLU A 1 311 ? -14.807 24.337 11.804 1.00 16.76 308 GLU A C 1
ATOM 2434 O O . GLU A 1 311 ? -14.183 23.506 11.145 1.00 17.24 308 GLU A O 1
ATOM 2440 N N . ALA A 1 312 ? -14.703 24.423 13.120 1.00 17.28 309 ALA A N 1
ATOM 2441 C CA . ALA A 1 312 ? -13.858 23.498 13.858 1.00 18.70 309 ALA A CA 1
ATOM 2442 C C . ALA A 1 312 ? -14.484 22.100 13.828 1.00 19.40 309 ALA A C 1
ATOM 2443 O O . ALA A 1 312 ? -15.696 21.974 14.026 1.00 21.10 309 ALA A O 1
ATOM 2445 N N . VAL A 1 313 ? -13.675 21.072 13.568 1.00 20.88 310 VAL A N 1
ATOM 2446 C CA . VAL A 1 313 ? -14.157 19.681 13.597 1.00 21.82 310 VAL A CA 1
ATOM 2447 C C . VAL A 1 313 ? -13.635 18.957 14.836 1.00 23.18 310 VAL A C 1
ATOM 2448 O O . VAL A 1 313 ? -12.687 19.431 15.475 1.00 24.44 310 VAL A O 1
ATOM 2452 N N . LYS B 1 7 ? 34.647 25.976 24.294 1.00 22.05 4 LYS B N 1
ATOM 2453 C CA . LYS B 1 7 ? 33.816 25.789 23.060 1.00 21.34 4 LYS B CA 1
ATOM 2454 C C . LYS B 1 7 ? 32.396 26.312 23.240 1.00 21.12 4 LYS B C 1
ATOM 2455 O O . LYS B 1 7 ? 31.798 26.822 22.284 1.00 22.56 4 LYS B O 1
ATOM 2457 N N . PHE B 1 8 ? 31.866 26.203 24.462 1.00 19.19 5 PHE B N 1
ATOM 2458 C CA . PHE B 1 8 ? 30.504 26.665 24.735 1.00 18.41 5 PHE B CA 1
ATOM 2459 C C . PHE B 1 8 ? 30.427 28.001 25.467 1.00 17.56 5 PHE B C 1
ATOM 2460 O O . PHE B 1 8 ? 29.409 28.305 26.057 1.00 19.03 5 PHE B O 1
ATOM 2468 N N . ALA B 1 9 ? 31.452 28.840 25.383 1.00 16.32 6 ALA B N 1
ATOM 2469 C CA . ALA B 1 9 ? 31.393 30.126 26.065 1.00 15.80 6 ALA B CA 1
ATOM 2470 C C . ALA B 1 9 ? 30.238 30.966 25.538 1.00 14.90 6 ALA B C 1
ATOM 2471 O O . ALA B 1 9 ? 29.866 30.862 24.355 1.00 14.60 6 ALA B O 1
ATOM 2473 N N . LEU B 1 10 ? 29.687 31.804 26.399 1.00 14.25 7 LEU B N 1
ATOM 2474 C CA . LEU B 1 10 ? 28.702 32.772 25.945 1.00 14.26 7 LEU B CA 1
ATOM 2475 C C . LEU B 1 10 ? 29.361 33.712 24.954 1.00 14.14 7 LEU B C 1
ATOM 2476 O O . LEU B 1 10 ? 30.499 34.146 25.143 1.00 14.63 7 LEU B O 1
ATOM 2481 N N . THR B 1 11 ? 28.638 34.038 23.891 1.00 13.56 8 THR B N 1
ATOM 2482 C CA . THR B 1 11 ? 29.067 35.094 22.981 1.00 13.83 8 THR B CA 1
ATOM 2483 C C . THR B 1 11 ? 28.897 36.451 23.668 1.00 13.16 8 THR B C 1
ATOM 2484 O O . THR B 1 11 ? 28.230 36.578 24.695 1.00 11.82 8 THR B O 1
ATOM 2488 N N . ALA B 1 12 ? 29.456 37.498 23.079 1.00 13.33 9 ALA B N 1
ATOM 2489 C CA . ALA B 1 12 ? 29.287 38.827 23.609 1.00 13.75 9 ALA B CA 1
ATOM 2490 C C . ALA B 1 12 ? 27.826 39.208 23.706 1.00 13.67 9 ALA B C 1
ATOM 2491 O O . ALA B 1 12 ? 27.398 39.788 24.691 1.00 13.59 9 ALA B O 1
ATOM 2493 N N . GLU B 1 13 ? 27.060 38.864 22.682 1.00 13.46 10 GLU B N 1
ATOM 2494 C CA . GLU B 1 13 ? 25.661 39.257 22.656 1.00 13.08 10 GLU B CA 1
ATOM 2495 C C . GLU B 1 13 ? 24.883 38.487 23.728 1.00 12.44 10 GLU B C 1
ATOM 2496 O O . GLU B 1 13 ? 23.978 39.043 24.363 1.00 12.42 10 GLU B O 1
ATOM 2502 N N . GLN B 1 14 ? 25.205 37.206 23.905 1.00 12.18 11 GLN B N 1
ATOM 2503 C CA . GLN B 1 14 ? 24.532 36.418 24.959 1.00 12.21 11 GLN B CA 1
ATOM 2504 C C . GLN B 1 14 ? 24.882 36.935 26.345 1.00 11.75 11 GLN B C 1
ATOM 2505 O O . GLN B 1 14 ? 24.032 37.018 27.254 1.00 11.51 11 GLN B O 1
ATOM 2511 N N . ARG B 1 15 ? 26.144 37.313 26.503 1.00 13.23 12 ARG B N 1
ATOM 2512 C CA . ARG B 1 15 ? 26.589 37.914 27.761 1.00 13.91 12 ARG B CA 1
ATOM 2513 C C . ARG B 1 15 ? 25.809 39.202 28.077 1.00 13.38 12 ARG B C 1
ATOM 2514 O O . ARG B 1 15 ? 25.381 39.425 29.214 1.00 13.36 12 ARG B O 1
ATOM 2522 N N . ALA B 1 16 ? 25.596 40.035 27.064 1.00 12.70 13 ALA B N 1
ATOM 2523 C CA . ALA B 1 16 ? 24.843 41.278 27.213 1.00 12.64 13 ALA B CA 1
ATOM 2524 C C . ALA B 1 16 ? 23.383 41.000 27.564 1.00 11.99 13 ALA B C 1
ATOM 2525 O O . ALA B 1 16 ? 22.785 41.684 28.378 1.00 12.12 13 ALA B O 1
ATOM 2527 N N . SER B 1 17 ? 22.825 39.977 26.945 1.00 11.19 14 SER B N 1
ATOM 2528 C CA . SER B 1 17 ? 21.444 39.596 27.218 1.00 10.83 14 SER B CA 1
ATOM 2529 C C . SER B 1 17 ? 21.279 39.069 28.639 1.00 10.90 14 SER B C 1
ATOM 2530 O O . SER B 1 17 ? 20.330 39.404 29.349 1.00 10.12 14 SER B O 1
ATOM 2533 N N . PHE B 1 18 ? 22.219 38.226 29.045 1.00 10.17 15 PHE B N 1
ATOM 2534 C CA . PHE B 1 18 ? 22.236 37.752 30.427 1.00 10.37 15 PHE B CA 1
ATOM 2535 C C . PHE B 1 18 ? 22.312 38.913 31.419 1.00 11.11 15 PHE B C 1
ATOM 2536 O O . PHE B 1 18 ? 21.601 38.932 32.422 1.00 10.30 15 PHE B O 1
ATOM 2544 N N . GLU B 1 19 ? 23.180 39.885 31.153 1.00 11.87 16 GLU B N 1
ATOM 2545 C CA . GLU B 1 19 ? 23.306 41.056 32.022 1.00 12.91 16 GLU B CA 1
ATOM 2546 C C . GLU B 1 19 ? 22.006 41.874 32.102 1.00 11.86 16 GLU B C 1
ATOM 2547 O O . GLU B 1 19 ? 21.672 42.401 33.155 1.00 12.23 16 GLU B O 1
ATOM 2553 N N . LYS B 1 20 ? 21.280 41.975 30.992 1.00 12.19 17 LYS B N 1
ATOM 2554 C CA . LYS B 1 20 ? 20.034 42.743 30.974 1.00 12.01 17 LYS B CA 1
ATOM 2555 C C . LYS B 1 20 ? 18.901 41.979 31.656 1.00 11.54 17 LYS B C 1
ATOM 2556 O O . LYS B 1 20 ? 18.273 42.486 32.585 1.00 11.63 17 LYS B O 1
ATOM 2562 N N . ASN B 1 21 ? 18.636 40.767 31.163 1.00 10.98 18 ASN B N 1
ATOM 2563 C CA . ASN B 1 21 ? 17.491 39.984 31.588 1.00 10.00 18 ASN B CA 1
ATOM 2564 C C . ASN B 1 21 ? 17.680 39.214 32.911 1.00 10.04 18 ASN B C 1
ATOM 2565 O O . ASN B 1 21 ? 16.691 38.925 33.577 1.00 9.01 18 ASN B O 1
ATOM 2570 N N . GLY B 1 22 ? 18.914 38.825 33.248 1.00 9.23 19 GLY B N 1
ATOM 2571 C CA . GLY B 1 22 ? 19.150 37.992 34.441 1.00 9.47 19 GLY B CA 1
ATOM 2572 C C . GLY B 1 22 ? 19.107 36.492 34.215 1.00 8.83 19 GLY B C 1
ATOM 2573 O O . GLY B 1 22 ? 19.263 35.704 35.157 1.00 9.54 19 GLY B O 1
ATOM 2574 N N . PHE B 1 23 ? 18.887 36.088 32.965 1.00 9.44 20 PHE B N 1
ATOM 2575 C CA . PHE B 1 23 ? 18.862 34.680 32.587 1.00 9.55 20 PHE B CA 1
ATOM 2576 C C . PHE B 1 23 ? 19.324 34.610 31.147 1.00 9.76 20 PHE B C 1
ATOM 2577 O O . PHE B 1 23 ? 19.360 35.630 30.417 1.00 9.87 20 PHE B O 1
ATOM 2585 N N . ILE B 1 24 ? 19.685 33.403 30.736 1.00 9.35 21 ILE B N 1
ATOM 2586 C CA . ILE B 1 24 ? 20.101 33.150 29.353 1.00 9.26 21 ILE B CA 1
ATOM 2587 C C . ILE B 1 24 ? 19.924 31.658 29.056 1.00 9.96 21 ILE B C 1
ATOM 2588 O O . ILE B 1 24 ? 20.162 30.794 29.930 1.00 9.47 21 ILE B O 1
ATOM 2593 N N . GLY B 1 25 ? 19.535 31.370 27.816 1.00 9.54 22 GLY B N 1
ATOM 2594 C CA . GLY B 1 25 ? 19.185 30.044 27.381 1.00 9.71 22 GLY B CA 1
ATOM 2595 C C . GLY B 1 25 ? 17.721 29.959 26.977 1.00 9.57 22 GLY B C 1
ATOM 2596 O O . GLY B 1 25 ? 17.057 30.998 26.785 1.00 10.45 22 GLY B O 1
ATOM 2597 N N . PRO B 1 26 ? 17.186 28.731 26.921 1.00 10.53 23 PRO B N 1
ATOM 2598 C CA . PRO B 1 26 ? 17.865 27.487 27.267 1.00 10.27 23 PRO B CA 1
ATOM 2599 C C . PRO B 1 26 ? 18.916 27.005 26.287 1.00 11.12 23 PRO B C 1
ATOM 2600 O O . PRO B 1 26 ? 18.958 27.448 25.134 1.00 10.66 23 PRO B O 1
ATOM 2604 N N . PHE B 1 27 ? 19.763 26.109 26.773 1.00 10.96 24 PHE B N 1
ATOM 2605 C CA . PHE B 1 27 ? 20.791 25.466 25.974 1.00 11.84 24 PHE B CA 1
ATOM 2606 C C . PHE B 1 27 ? 20.668 23.951 26.133 1.00 12.41 24 PHE B C 1
ATOM 2607 O O . PHE B 1 27 ? 20.094 23.482 27.098 1.00 11.05 24 PHE B O 1
ATOM 2615 N N . ASP B 1 28 ? 21.214 23.192 25.195 1.00 13.13 25 ASP B N 1
ATOM 2616 C CA . ASP B 1 28 ? 21.121 21.733 25.252 1.00 13.72 25 ASP B CA 1
ATOM 2617 C C . ASP B 1 28 ? 22.349 21.164 25.952 1.00 14.56 25 ASP B C 1
ATOM 2618 O O . ASP B 1 28 ? 23.473 21.487 25.583 1.00 14.98 25 ASP B O 1
ATOM 2623 N N . ALA B 1 29 ? 22.124 20.329 26.955 1.00 14.63 26 ALA B N 1
ATOM 2624 C CA . ALA B 1 29 ? 23.178 19.486 27.526 1.00 14.58 26 ALA B CA 1
ATOM 2625 C C . ALA B 1 29 ? 23.118 18.067 26.948 1.00 15.67 26 ALA B C 1
ATOM 2626 O O . ALA B 1 29 ? 24.162 17.465 26.695 1.00 16.99 26 ALA B O 1
ATOM 2628 N N . TYR B 1 30 ? 21.904 17.534 26.775 1.00 15.08 27 TYR B N 1
ATOM 2629 C CA . TYR B 1 30 ? 21.671 16.198 26.211 1.00 14.94 27 TYR B CA 1
ATOM 2630 C C . TYR B 1 30 ? 20.510 16.273 25.256 1.00 14.77 27 TYR B C 1
ATOM 2631 O O . TYR B 1 30 ? 19.694 17.175 25.363 1.00 15.06 27 TYR B O 1
ATOM 2640 N N . SER B 1 31 ? 20.389 15.289 24.370 1.00 15.75 28 SER B N 1
ATOM 2641 C CA . SER B 1 31 ? 19.179 15.149 23.589 1.00 15.73 28 SER B CA 1
ATOM 2642 C C . SER B 1 31 ? 18.011 14.753 24.498 1.00 15.53 28 SER B C 1
ATOM 2643 O O . SER B 1 31 ? 18.212 14.187 25.588 1.00 15.36 28 SER B O 1
ATOM 2646 N N . PRO B 1 32 ? 16.779 15.062 24.082 1.00 15.91 29 PRO B N 1
ATOM 2647 C CA . PRO B 1 32 ? 15.651 14.573 24.872 1.00 16.37 29 PRO B CA 1
ATOM 2648 C C . PRO B 1 32 ? 15.614 13.044 25.061 1.00 16.74 29 PRO B C 1
ATOM 2649 O O . PRO B 1 32 ? 15.228 12.572 26.125 1.00 15.42 29 PRO B O 1
ATOM 2653 N N . GLU B 1 33 ? 16.037 12.299 24.043 1.00 17.09 30 GLU B N 1
ATOM 2654 C CA . GLU B 1 33 ? 16.023 10.849 24.097 1.00 17.76 30 GLU B CA 1
ATOM 2655 C C . GLU B 1 33 ? 17.030 10.360 25.133 1.00 17.01 30 GLU B C 1
ATOM 2656 O O . GLU B 1 33 ? 16.709 9.486 25.938 1.00 17.50 30 GLU B O 1
ATOM 2662 N N . GLU B 1 34 ? 18.223 10.949 25.127 1.00 17.34 31 GLU B N 1
ATOM 2663 C CA . GLU B 1 34 ? 19.270 10.614 26.109 1.00 17.60 31 GLU B CA 1
ATOM 2664 C C . GLU B 1 34 ? 18.815 10.936 27.534 1.00 16.35 31 GLU B C 1
ATOM 2665 O O . GLU B 1 34 ? 18.915 10.102 28.450 1.00 15.09 31 GLU B O 1
ATOM 2671 N N . MET B 1 35 ? 18.312 12.152 27.712 1.00 15.93 32 MET B N 1
ATOM 2672 C CA . MET B 1 35 ? 17.862 12.598 29.026 1.00 15.84 32 MET B CA 1
ATOM 2673 C C . MET B 1 35 ? 16.732 11.729 29.546 1.00 15.77 32 MET B C 1
ATOM 2674 O O . MET B 1 35 ? 16.740 11.349 30.712 1.00 14.96 32 MET B O 1
ATOM 2679 N N . LYS B 1 36 ? 15.747 11.423 28.701 1.00 15.81 33 LYS B N 1
ATOM 2680 C CA . LYS B 1 36 ? 14.660 10.538 29.135 1.00 16.93 33 LYS B CA 1
ATOM 2681 C C . LYS B 1 36 ? 15.168 9.194 29.649 1.00 15.95 33 LYS B C 1
ATOM 2682 O O . LYS B 1 36 ? 14.709 8.722 30.703 1.00 16.38 33 LYS B O 1
ATOM 2688 N N . GLU B 1 37 ? 16.116 8.580 28.945 1.00 16.68 34 GLU B N 1
ATOM 2689 C CA . GLU B 1 37 ? 16.638 7.289 29.399 1.00 16.86 34 GLU B CA 1
ATOM 2690 C C . GLU B 1 37 ? 17.434 7.453 30.683 1.00 16.51 34 GLU B C 1
ATOM 2691 O O . GLU B 1 37 ? 17.296 6.662 31.615 1.00 16.68 34 GLU B O 1
ATOM 2697 N N . THR B 1 38 ? 18.241 8.510 30.738 1.00 15.72 35 THR B N 1
ATOM 2698 C CA . THR B 1 38 ? 19.035 8.784 31.939 1.00 15.75 35 THR B CA 1
ATOM 2699 C C . THR B 1 38 ? 18.141 8.994 33.158 1.00 16.04 35 THR B C 1
ATOM 2700 O O . THR B 1 38 ? 18.372 8.416 34.228 1.00 16.28 35 THR B O 1
ATOM 2704 N N . TRP B 1 39 ? 17.117 9.812 33.005 1.00 14.92 36 TRP B N 1
ATOM 2705 C CA . TRP B 1 39 ? 16.237 10.092 34.127 1.00 15.96 36 TRP B CA 1
ATOM 2706 C C . TRP B 1 39 ? 15.437 8.861 34.569 1.00 16.42 36 TRP B C 1
ATOM 2707 O O . TRP B 1 39 ? 15.229 8.657 35.759 1.00 16.20 36 TRP B O 1
ATOM 2718 N N . LYS B 1 40 ? 15.005 8.042 33.616 1.00 17.65 37 LYS B N 1
ATOM 2719 C CA . LYS B 1 40 ? 14.254 6.830 33.963 1.00 18.70 37 LYS B CA 1
ATOM 2720 C C . LYS B 1 40 ? 15.078 5.970 34.945 1.00 18.25 37 LYS B C 1
ATOM 2721 O O . LYS B 1 40 ? 14.561 5.532 35.992 1.00 18.91 37 LYS B O 1
ATOM 2727 N N . ARG B 1 41 ? 16.364 5.812 34.649 1.00 17.91 38 ARG B N 1
ATOM 2728 C CA . ARG B 1 41 ? 17.279 5.079 35.527 1.00 18.31 38 ARG B CA 1
ATOM 2729 C C . ARG B 1 41 ? 17.578 5.849 36.816 1.00 17.50 38 ARG B C 1
ATOM 2730 O O . ARG B 1 41 ? 17.502 5.305 37.920 1.00 16.83 38 ARG B O 1
ATOM 2738 N N . THR B 1 42 ? 17.891 7.129 36.666 1.00 15.94 39 THR B N 1
ATOM 2739 C CA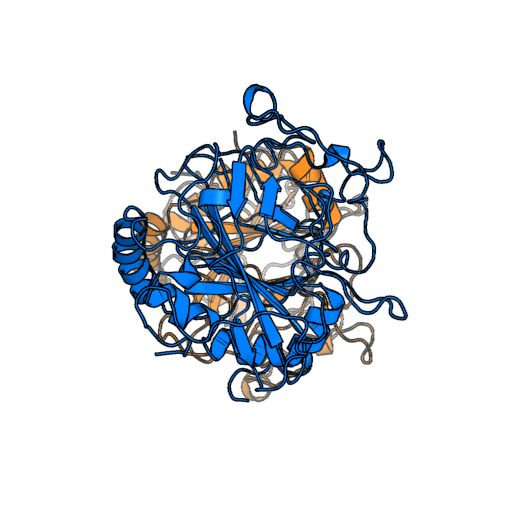 . THR B 1 42 ? 18.356 7.938 37.785 1.00 15.91 39 THR B CA 1
ATOM 2740 C C . THR B 1 42 ? 17.285 8.119 38.855 1.00 15.53 39 THR B C 1
ATOM 2741 O O . THR B 1 42 ? 17.577 8.093 40.045 1.00 15.85 39 THR B O 1
ATOM 2745 N N . ARG B 1 43 ? 16.035 8.307 38.451 1.00 14.96 40 ARG B N 1
ATOM 2746 C CA . ARG B 1 43 ? 14.953 8.489 39.402 1.00 15.00 40 ARG B CA 1
ATOM 2747 C C . ARG B 1 43 ? 14.889 7.341 40.415 1.00 14.71 40 ARG B C 1
ATOM 2748 O O . ARG B 1 43 ? 14.678 7.552 41.619 1.00 14.27 40 ARG B O 1
ATOM 2756 N N . LEU B 1 44 ? 15.047 6.128 39.911 1.00 15.97 41 LEU B N 1
ATOM 2757 C CA . LEU B 1 44 ? 14.949 4.944 40.768 1.00 16.77 41 LEU B CA 1
ATOM 2758 C C . LEU B 1 44 ? 16.209 4.734 41.582 1.00 17.40 41 LEU B C 1
ATOM 2759 O O . LEU B 1 44 ? 16.132 4.371 42.760 1.00 17.58 41 LEU B O 1
ATOM 2764 N N . ARG B 1 45 ? 17.361 4.936 40.948 1.00 18.02 42 ARG B N 1
ATOM 2765 C CA . ARG B 1 45 ? 18.646 4.792 41.607 1.00 18.78 42 ARG B CA 1
ATOM 2766 C C . ARG B 1 45 ? 18.765 5.717 42.822 1.00 19.29 42 ARG B C 1
ATOM 2767 O O . ARG B 1 45 ? 19.323 5.323 43.843 1.00 20.45 42 ARG B O 1
ATOM 2775 N N . LEU B 1 46 ? 18.194 6.916 42.730 1.00 19.24 43 LEU B N 1
ATOM 2776 C CA . LEU B 1 46 ? 18.236 7.904 43.809 1.00 19.76 43 LEU B CA 1
ATOM 2777 C C . LEU B 1 46 ? 17.445 7.515 45.067 1.00 19.84 43 LEU B C 1
ATOM 2778 O O . LEU B 1 46 ? 17.636 8.097 46.143 1.00 20.57 43 LEU B O 1
ATOM 2783 N N . LEU B 1 47 ? 16.566 6.527 44.943 1.00 19.20 44 LEU B N 1
ATOM 2784 C CA . LEU B 1 47 ? 15.799 6.052 46.097 1.00 19.24 44 LEU B CA 1
ATOM 2785 C C . LEU B 1 47 ? 16.716 5.339 47.099 1.00 19.04 44 LEU B C 1
ATOM 2786 O O . LEU B 1 47 ? 16.397 5.276 48.289 1.00 18.94 44 LEU B O 1
ATOM 2791 N N . ASP B 1 48 ? 17.835 4.817 46.602 1.00 19.29 45 ASP B N 1
ATOM 2792 C CA . ASP B 1 48 ? 18.895 4.234 47.441 1.00 19.48 45 ASP B CA 1
ATOM 2793 C C . ASP B 1 48 ? 19.774 5.381 47.947 1.00 19.52 45 ASP B C 1
ATOM 2794 O O . ASP B 1 48 ? 20.502 6.001 47.165 1.00 19.33 45 ASP B O 1
ATOM 2799 N N . ARG B 1 49 ? 19.713 5.637 49.249 1.00 19.16 46 ARG B N 1
ATOM 2800 C CA . ARG B 1 49 ? 20.483 6.703 49.891 1.00 19.02 46 ARG B CA 1
ATOM 2801 C C . ARG B 1 49 ? 21.713 6.175 50.660 1.00 18.57 46 ARG B C 1
ATOM 2802 O O . ARG B 1 49 ? 22.295 6.914 51.462 1.00 17.51 46 ARG B O 1
ATOM 2810 N N . SER B 1 50 ? 22.111 4.931 50.388 1.00 18.15 47 SER B N 1
ATOM 2811 C CA . SER B 1 50 ? 23.161 4.249 51.164 1.00 18.86 47 SER B CA 1
ATOM 2812 C C . SER B 1 50 ? 24.512 4.974 51.148 1.00 18.86 47 SER B C 1
ATOM 2813 O O . SER B 1 50 ? 25.260 4.907 52.137 1.00 19.79 47 SER B O 1
ATOM 2816 N N . ALA B 1 51 ? 24.792 5.701 50.065 1.00 18.15 48 ALA B N 1
ATOM 2817 C CA . ALA B 1 51 ? 26.029 6.469 49.933 1.00 17.83 48 ALA B CA 1
ATOM 2818 C C . ALA B 1 51 ? 25.818 7.978 50.017 1.00 17.07 48 ALA B C 1
ATOM 2819 O O . ALA B 1 51 ? 26.752 8.729 49.788 1.00 16.05 48 ALA B O 1
ATOM 2821 N N . ALA B 1 52 ? 24.609 8.421 50.353 1.00 16.72 49 ALA B N 1
ATOM 2822 C CA . ALA B 1 52 ? 24.288 9.842 50.374 1.00 17.27 49 ALA B CA 1
ATOM 2823 C C . ALA B 1 52 ? 25.120 10.590 51.424 1.00 17.66 49 ALA B C 1
ATOM 2824 O O . ALA B 1 52 ? 25.464 10.042 52.472 1.00 17.20 49 ALA B O 1
ATOM 2826 N N . ALA B 1 53 ? 25.445 11.841 51.134 1.00 18.71 50 ALA B N 1
ATOM 2827 C CA . ALA B 1 53 ? 26.172 12.664 52.103 1.00 19.40 50 ALA B CA 1
ATOM 2828 C C . ALA B 1 53 ? 25.384 12.924 53.386 1.00 19.86 50 ALA B C 1
ATOM 2829 O O . ALA B 1 53 ? 25.983 13.027 54.465 1.00 20.28 50 ALA B O 1
ATOM 2831 N N . TYR B 1 54 ? 24.064 13.018 53.283 1.00 20.62 51 TYR B N 1
ATOM 2832 C CA . TYR B 1 54 ? 23.226 13.305 54.440 1.00 22.32 51 TYR B CA 1
ATOM 2833 C C . TYR B 1 54 ? 22.482 12.044 54.850 1.00 24.33 51 TYR B C 1
ATOM 2834 O O . TYR B 1 54 ? 21.531 11.627 54.201 1.00 23.88 51 TYR B O 1
ATOM 2843 N N . GLN B 1 55 ? 22.956 11.426 55.930 1.00 27.03 52 GLN B N 1
ATOM 2844 C CA . GLN B 1 55 ? 22.366 10.186 56.430 1.00 28.74 52 GLN B CA 1
ATOM 2845 C C . GLN B 1 55 ? 21.267 10.462 57.455 1.00 30.63 52 GLN B C 1
ATOM 2846 O O . GLN B 1 55 ? 20.244 9.759 57.483 1.00 32.45 52 GLN B O 1
ATOM 2852 N N . ASP B 1 56 ? 21.469 11.486 58.283 1.00 31.75 53 ASP B N 1
ATOM 2853 C CA . ASP B 1 56 ? 20.429 11.981 59.196 1.00 32.04 53 ASP B CA 1
ATOM 2854 C C . ASP B 1 56 ? 19.724 13.201 58.614 1.00 33.02 53 ASP B C 1
ATOM 2855 O O . ASP B 1 56 ? 18.534 13.151 58.297 1.00 33.97 53 ASP B O 1
ATOM 2857 N N . ASN B 1 65 ? 12.604 18.660 52.220 1.00 28.60 62 ASN B N 1
ATOM 2858 C CA . ASN B 1 65 ? 13.154 19.152 50.943 1.00 27.29 62 ASN B CA 1
ATOM 2859 C C . ASN B 1 65 ? 14.691 19.065 50.909 1.00 26.42 62 ASN B C 1
ATOM 2860 O O . ASN B 1 65 ? 15.308 18.961 49.838 1.00 24.97 62 ASN B O 1
ATOM 2865 N N . ILE B 1 66 ? 15.299 19.074 52.094 1.00 25.28 63 ILE B N 1
ATOM 2866 C CA . ILE B 1 66 ? 16.713 18.756 52.219 1.00 24.28 63 ILE B CA 1
ATOM 2867 C C . ILE B 1 66 ? 17.007 17.358 51.684 1.00 22.23 63 ILE B C 1
ATOM 2868 O O . ILE B 1 66 ? 18.134 17.074 51.314 1.00 20.42 63 ILE B O 1
ATOM 2873 N N . ALA B 1 67 ? 16.009 16.477 51.644 1.00 21.52 64 ALA B N 1
ATOM 2874 C CA . ALA B 1 67 ? 16.204 15.174 51.003 1.00 21.41 64 ALA B CA 1
ATOM 2875 C C . ALA B 1 67 ? 16.530 15.337 49.509 1.00 20.97 64 ALA B C 1
ATOM 2876 O O . ALA B 1 67 ? 17.092 14.445 48.891 1.00 22.19 64 ALA B O 1
ATOM 2878 N N . ASN B 1 68 ? 16.185 16.480 48.926 1.00 20.06 65 ASN B N 1
ATOM 2879 C CA . ASN B 1 68 ? 16.488 16.705 47.509 1.00 19.51 65 ASN B CA 1
ATOM 2880 C C . ASN B 1 68 ? 17.913 17.249 47.285 1.00 18.55 65 ASN B C 1
ATOM 2881 O O . ASN B 1 68 ? 18.325 17.422 46.130 1.00 17.69 65 ASN B O 1
ATOM 2886 N N . TYR B 1 69 ? 18.661 17.513 48.371 1.00 16.99 66 TYR B N 1
ATOM 2887 C CA . TYR B 1 69 ? 19.938 18.241 48.271 1.00 16.13 66 TYR B CA 1
ATOM 2888 C C . TYR B 1 69 ? 21.149 17.364 48.025 1.00 15.41 66 TYR B C 1
ATOM 2889 O O . TYR B 1 69 ? 21.292 16.279 48.619 1.00 14.52 66 TYR B O 1
ATOM 2898 N N . ASP B 1 70 ? 22.044 17.886 47.182 1.00 13.54 67 ASP B N 1
ATOM 2899 C CA . ASP B 1 70 ? 23.428 17.449 47.080 1.00 13.71 67 ASP B CA 1
ATOM 2900 C C . ASP B 1 70 ? 23.612 15.973 46.757 1.00 13.13 67 ASP B C 1
ATOM 2901 O O . ASP B 1 70 ? 24.591 15.319 47.181 1.00 13.33 67 ASP B O 1
ATOM 2906 N N . ARG B 1 71 ? 22.713 15.453 45.918 1.00 12.21 68 ARG B N 1
ATOM 2907 C CA . ARG B 1 71 ? 22.885 14.094 45.427 1.00 12.12 68 ARG B CA 1
ATOM 2908 C C . ARG B 1 71 ? 24.049 13.918 44.455 1.00 11.89 68 ARG B C 1
ATOM 2909 O O . ARG B 1 71 ? 24.465 12.794 44.200 1.00 11.61 68 ARG B O 1
ATOM 2917 N N . HIS B 1 72 ? 24.606 15.016 43.934 1.00 11.47 69 HIS B N 1
ATOM 2918 C CA . HIS B 1 72 ? 25.817 14.958 43.128 1.00 11.72 69 HIS B CA 1
ATOM 2919 C C . HIS B 1 72 ? 27.013 14.431 43.946 1.00 11.57 69 HIS B C 1
ATOM 2920 O O . HIS B 1 72 ? 28.018 14.014 43.390 1.00 12.97 69 HIS B O 1
ATOM 2927 N N . LEU B 1 73 ? 26.904 14.503 45.278 1.00 11.99 70 LEU B N 1
ATOM 2928 C CA . LEU B 1 73 ? 27.985 14.013 46.155 1.00 12.33 70 LEU B CA 1
ATOM 2929 C C . LEU B 1 73 ? 28.037 12.489 46.205 1.00 12.93 70 LEU B C 1
ATOM 2930 O O . LEU B 1 73 ? 29.069 11.934 46.615 1.00 12.84 70 LEU B O 1
ATOM 2935 N N . ASP B 1 74 ? 26.949 11.814 45.796 1.00 12.94 71 ASP B N 1
ATOM 2936 C CA . ASP B 1 74 ? 26.929 10.332 45.747 1.00 13.45 71 ASP B CA 1
ATOM 2937 C C . ASP B 1 74 ? 26.659 9.712 44.374 1.00 13.95 71 ASP B C 1
ATOM 2938 O O . ASP B 1 74 ? 27.013 8.569 44.159 1.00 14.47 71 ASP B O 1
ATOM 2943 N N . ASP B 1 75 ? 26.054 10.442 43.439 1.00 13.61 72 ASP B N 1
ATOM 2944 C CA . ASP B 1 75 ? 25.554 9.814 42.194 1.00 14.11 72 ASP B CA 1
ATOM 2945 C C . ASP B 1 75 ? 26.486 9.992 40.995 1.00 14.91 72 ASP B C 1
ATOM 2946 O O . ASP B 1 75 ? 26.902 11.107 40.709 1.00 14.27 72 ASP B O 1
ATOM 2951 N N . ASP B 1 76 ? 26.804 8.898 40.288 1.00 14.96 73 ASP B N 1
ATOM 2952 C CA . ASP B 1 76 ? 27.757 8.945 39.172 1.00 15.20 73 ASP B CA 1
ATOM 2953 C C . ASP B 1 76 ? 27.330 9.950 38.100 1.00 15.05 73 ASP B C 1
ATOM 2954 O O . ASP B 1 76 ? 28.128 10.743 37.616 1.00 16.22 73 ASP B O 1
ATOM 2959 N N . PHE B 1 77 ? 26.070 9.891 37.702 1.00 13.59 74 PHE B N 1
ATOM 2960 C CA . PHE B 1 77 ? 25.607 10.777 36.629 1.00 13.06 74 PHE B CA 1
ATOM 2961 C C . PHE B 1 77 ? 25.626 12.258 37.049 1.00 12.17 74 PHE B C 1
ATOM 2962 O O . PHE B 1 77 ? 26.064 13.137 36.296 1.00 12.00 74 PHE B O 1
ATOM 2970 N N . LEU B 1 78 ? 25.133 12.539 38.238 1.00 12.02 75 LEU B N 1
ATOM 2971 C CA . LEU B 1 78 ? 24.987 13.927 38.661 1.00 12.04 75 LEU B CA 1
ATOM 2972 C C . LEU B 1 78 ? 26.358 14.555 38.841 1.00 12.41 75 LEU B C 1
ATOM 2973 O O . LEU B 1 78 ? 26.555 15.753 38.564 1.00 12.33 75 LEU B O 1
ATOM 2978 N N . ALA B 1 79 ? 27.318 13.728 39.271 1.00 11.56 76 ALA B N 1
ATOM 2979 C CA . ALA B 1 79 ? 28.689 14.173 39.427 1.00 12.45 76 ALA B CA 1
ATOM 2980 C C . ALA B 1 79 ? 29.259 14.630 38.087 1.00 12.26 76 ALA B C 1
ATOM 2981 O O . ALA B 1 79 ? 30.010 15.615 38.015 1.00 13.69 76 ALA B O 1
ATOM 2983 N N . SER B 1 80 ? 28.904 13.921 37.016 1.00 10.91 77 SER B N 1
ATOM 2984 C CA . SER B 1 80 ? 29.332 14.310 35.669 1.00 11.49 77 SER B CA 1
ATOM 2985 C C . SER B 1 80 ? 28.582 15.546 35.184 1.00 11.12 77 SER B C 1
ATOM 2986 O O . SER B 1 80 ? 29.163 16.465 34.599 1.00 10.73 77 SER B O 1
ATOM 2989 N N . HIS B 1 81 ? 27.282 15.550 35.430 1.00 11.30 78 HIS B N 1
ATOM 2990 C CA . HIS B 1 81 ? 26.400 16.609 34.958 1.00 11.55 78 HIS B CA 1
ATOM 2991 C C . HIS B 1 81 ? 26.816 17.998 35.368 1.00 11.59 78 HIS B C 1
ATOM 2992 O O . HIS B 1 81 ? 26.791 18.925 34.556 1.00 11.74 78 HIS B O 1
ATOM 2999 N N . ILE B 1 82 ? 27.158 18.174 36.642 1.00 11.50 79 ILE B N 1
ATOM 3000 C CA . ILE B 1 82 ? 27.470 19.519 37.131 1.00 12.29 79 ILE B CA 1
ATOM 3001 C C . ILE B 1 82 ? 28.750 20.061 36.484 1.00 12.61 79 ILE B C 1
ATOM 3002 O O . ILE B 1 82 ? 29.028 21.265 36.581 1.00 12.76 79 ILE B O 1
ATOM 3007 N N . CYS B 1 83 ? 29.533 19.158 35.888 1.00 13.06 80 CYS B N 1
ATOM 3008 C CA . CYS B 1 83 ? 30.785 19.503 35.199 1.00 13.82 80 CYS B CA 1
ATOM 3009 C C . CYS B 1 83 ? 30.686 19.622 33.673 1.00 14.26 80 CYS B C 1
ATOM 3010 O O . CYS B 1 83 ? 31.704 19.874 33.030 1.00 13.96 80 CYS B O 1
ATOM 3013 N N . ARG B 1 84 ? 29.509 19.403 33.098 1.00 13.50 81 ARG B N 1
ATOM 3014 C CA . ARG B 1 84 ? 29.348 19.454 31.640 1.00 13.38 81 ARG B CA 1
ATOM 3015 C C . ARG B 1 84 ? 29.936 20.752 31.109 1.00 13.13 81 ARG B C 1
ATOM 3016 O O . ARG B 1 84 ? 29.638 21.800 31.639 1.00 12.63 81 ARG B O 1
ATOM 3024 N N . PRO B 1 85 ? 30.774 20.680 30.059 1.00 13.28 82 PRO B N 1
ATOM 3025 C CA . PRO B 1 85 ? 31.320 21.908 29.480 1.00 13.26 82 PRO B CA 1
ATOM 3026 C C . PRO B 1 85 ? 30.242 22.833 28.910 1.00 12.28 82 PRO B C 1
ATOM 3027 O O . PRO B 1 85 ? 30.410 24.051 28.917 1.00 13.20 82 PRO B O 1
ATOM 3031 N N . GLU B 1 86 ? 29.147 22.257 28.429 1.00 11.28 83 GLU B N 1
ATOM 3032 C CA . GLU B 1 86 ? 28.018 23.043 27.916 1.00 12.05 83 GLU B CA 1
ATOM 3033 C C . GLU B 1 86 ? 27.508 23.993 28.986 1.00 11.16 83 GLU B C 1
ATOM 3034 O O . GLU B 1 86 ? 27.110 25.125 28.705 1.00 10.88 83 GLU B O 1
ATOM 3040 N N . ILE B 1 87 ? 27.539 23.512 30.226 1.00 10.30 84 ILE B N 1
ATOM 3041 C CA . ILE B 1 87 ? 27.147 24.289 31.389 1.00 11.20 84 ILE B CA 1
ATOM 3042 C C . ILE B 1 87 ? 28.307 25.165 31.856 1.00 11.01 84 ILE B C 1
ATOM 3043 O O . ILE B 1 87 ? 28.175 26.378 31.959 1.00 11.07 84 ILE B O 1
ATOM 3048 N N . CYS B 1 88 ? 29.446 24.534 32.118 1.00 11.66 85 CYS B N 1
ATOM 3049 C CA . CYS B 1 88 ? 30.543 25.203 32.796 1.00 12.58 85 CYS B CA 1
ATOM 3050 C C . CYS B 1 88 ? 31.182 26.312 31.969 1.00 13.02 85 CYS B C 1
ATOM 3051 O O . CYS B 1 88 ? 31.536 27.344 32.532 1.00 13.05 85 CYS B O 1
ATOM 3054 N N . ASP B 1 89 ? 31.303 26.125 30.654 1.00 12.89 86 ASP B N 1
ATOM 3055 C CA . ASP B 1 89 ? 31.876 27.183 29.834 1.00 12.65 86 ASP B CA 1
ATOM 3056 C C . ASP B 1 89 ? 31.027 28.444 29.910 1.00 12.47 86 ASP B C 1
ATOM 3057 O O . ASP B 1 89 ? 31.546 29.545 29.845 1.00 12.72 86 ASP B O 1
ATOM 3062 N N . ARG B 1 90 ? 29.708 28.284 30.017 1.00 12.07 87 ARG B N 1
ATOM 3063 C CA . ARG B 1 90 ? 28.823 29.427 30.117 1.00 11.71 87 ARG B CA 1
ATOM 3064 C C . ARG B 1 90 ? 28.837 30.059 31.498 1.00 11.75 87 ARG B C 1
ATOM 3065 O O . ARG B 1 90 ? 28.820 31.268 31.619 1.00 11.94 87 ARG B O 1
ATOM 3073 N N . VAL B 1 91 ? 28.859 29.248 32.551 1.00 11.31 88 VAL B N 1
ATOM 3074 C CA . VAL B 1 91 ? 28.957 29.780 33.909 1.00 12.08 88 VAL B CA 1
ATOM 3075 C C . VAL B 1 91 ? 30.307 30.514 34.033 1.00 11.87 88 VAL B C 1
ATOM 3076 O O . VAL B 1 91 ? 30.387 31.534 34.674 1.00 12.01 88 VAL B O 1
ATOM 3080 N N . GLU B 1 92 ? 31.357 29.975 33.424 1.00 13.11 89 GLU B N 1
ATOM 3081 C CA . GLU B 1 92 ? 32.674 30.633 33.421 1.00 14.10 89 GLU B CA 1
ATOM 3082 C C . GLU B 1 92 ? 32.594 32.016 32.777 1.00 13.60 89 GLU B C 1
ATOM 3083 O O . GLU B 1 92 ? 33.171 32.964 33.270 1.00 14.24 89 GLU B O 1
ATOM 3089 N N . SER B 1 93 ? 31.831 32.141 31.699 1.00 13.77 90 SER B N 1
ATOM 3090 C CA . SER B 1 93 ? 31.634 33.448 31.051 1.00 13.85 90 SER B CA 1
ATOM 3091 C C . SER B 1 93 ? 31.062 34.506 31.991 1.00 14.44 90 SER B C 1
ATOM 3092 O O . SER B 1 93 ? 31.297 35.699 31.828 1.00 15.05 90 SER B O 1
ATOM 3095 N N . ILE B 1 94 ? 30.278 34.057 32.965 1.00 13.68 91 ILE B N 1
ATOM 3096 C CA . ILE B 1 94 ? 29.608 34.933 33.882 1.00 14.19 91 ILE B CA 1
ATOM 3097 C C . ILE B 1 94 ? 30.444 35.176 35.138 1.00 14.00 91 ILE B C 1
ATOM 3098 O O . ILE B 1 94 ? 30.600 36.317 35.577 1.00 15.13 91 ILE B O 1
ATOM 3103 N N . LEU B 1 95 ? 30.981 34.095 35.701 1.00 14.46 92 LEU B N 1
ATOM 3104 C CA . LEU B 1 95 ? 31.576 34.121 37.032 1.00 14.47 92 LEU B CA 1
ATOM 3105 C C . LEU B 1 95 ? 33.100 34.117 37.091 1.00 14.89 92 LEU B C 1
ATOM 3106 O O . LEU B 1 95 ? 33.653 34.248 38.175 1.00 15.55 92 LEU B O 1
ATOM 3111 N N . GLY B 1 96 ? 33.779 33.924 35.976 1.00 14.85 93 GLY B N 1
ATOM 3112 C CA . GLY B 1 96 ? 35.235 33.936 35.996 1.00 15.25 93 GLY B CA 1
ATOM 3113 C C . GLY B 1 96 ? 35.927 32.583 36.065 1.00 15.46 93 GLY B C 1
ATOM 3114 O O . GLY B 1 96 ? 35.305 31.525 35.891 1.00 15.31 93 GLY B O 1
ATOM 3115 N N . PRO B 1 97 ? 37.259 32.610 36.254 1.00 15.39 94 PRO B N 1
ATOM 3116 C CA . PRO B 1 97 ? 38.102 31.447 36.038 1.00 15.11 94 PRO B CA 1
ATOM 3117 C C . PRO B 1 97 ? 38.119 30.438 37.174 1.00 14.76 94 PRO B C 1
ATOM 3118 O O . PRO B 1 97 ? 38.670 29.362 36.999 1.00 16.57 94 PRO B O 1
ATOM 3122 N N . ASN B 1 98 ? 37.517 30.754 38.317 1.00 14.31 95 ASN B N 1
ATOM 3123 C CA . ASN B 1 98 ? 37.499 29.828 39.447 1.00 13.86 95 ASN B CA 1
ATOM 3124 C C . ASN B 1 98 ? 36.099 29.765 40.047 1.00 13.22 95 ASN B C 1
ATOM 3125 O O . ASN B 1 98 ? 35.628 30.732 40.659 1.00 13.32 95 ASN B O 1
ATOM 3130 N N . VAL B 1 99 ? 35.437 28.618 39.867 1.00 12.73 96 VAL B N 1
ATOM 3131 C CA . VAL B 1 99 ? 34.024 28.477 40.206 1.00 12.67 96 VAL B CA 1
ATOM 3132 C C . VAL B 1 99 ? 33.754 27.160 40.928 1.00 11.76 96 VAL B C 1
ATOM 3133 O O . VAL B 1 99 ? 34.277 26.112 40.552 1.00 12.05 96 VAL B O 1
ATOM 3137 N N . LEU B 1 100 ? 32.896 27.225 41.938 1.00 11.96 97 LEU B N 1
ATOM 3138 C CA . LEU B 1 100 ? 32.439 26.068 42.683 1.00 12.21 97 LEU B CA 1
ATOM 3139 C C . LEU B 1 100 ? 30.973 25.747 42.400 1.00 12.55 97 LEU B C 1
ATOM 3140 O O . LEU B 1 100 ? 30.175 26.653 42.251 1.00 12.83 97 LEU B O 1
ATOM 3145 N N . CYS B 1 101 ? 30.636 24.469 42.388 1.00 11.57 98 CYS B N 1
ATOM 3146 C CA . CYS B 1 101 ? 29.257 24.035 42.568 1.00 11.93 98 CYS B CA 1
ATOM 3147 C C . CYS B 1 101 ? 29.095 23.736 44.050 1.00 11.62 98 CYS B C 1
ATOM 3148 O O . CYS B 1 101 ? 29.775 22.842 44.572 1.00 11.69 98 CYS B O 1
ATOM 3151 N N . TRP B 1 102 ? 28.247 24.512 44.732 1.00 10.57 99 TRP B N 1
ATOM 3152 C CA . TRP B 1 102 ? 28.119 24.429 46.188 1.00 10.68 99 TRP B CA 1
ATOM 3153 C C . TRP B 1 102 ? 26.845 23.753 46.641 1.00 10.95 99 TRP B C 1
ATOM 3154 O O . TRP B 1 102 ? 26.723 23.402 47.815 1.00 10.24 99 TRP B O 1
ATOM 3165 N N . ARG B 1 103 ? 25.884 23.604 45.720 1.00 11.12 100 ARG B N 1
ATOM 3166 C CA . ARG B 1 103 ? 24.555 23.066 46.047 1.00 10.62 100 ARG B CA 1
ATOM 3167 C C . ARG B 1 103 ? 23.903 22.497 44.782 1.00 11.12 100 ARG B C 1
ATOM 3168 O O . ARG B 1 103 ? 23.955 23.121 43.728 1.00 11.19 100 ARG B O 1
ATOM 3176 N N . THR B 1 104 ? 23.304 21.320 44.903 1.00 11.38 101 THR B N 1
ATOM 3177 C CA . THR B 1 104 ? 22.314 20.878 43.928 1.00 11.04 101 THR B CA 1
ATOM 3178 C C . THR B 1 104 ? 21.006 20.522 44.615 1.00 11.64 101 THR B C 1
ATOM 3179 O O . THR B 1 104 ? 20.961 20.156 45.788 1.00 10.82 101 THR B O 1
ATOM 3183 N N . GLU B 1 105 ? 19.921 20.602 43.857 1.00 11.37 102 GLU B N 1
ATOM 3184 C CA . GLU B 1 105 ? 18.603 20.390 44.403 1.00 12.66 102 GLU B CA 1
ATOM 3185 C C . GLU B 1 105 ? 17.671 19.874 43.322 1.00 11.84 102 GLU B C 1
ATOM 3186 O O . GLU B 1 105 ? 17.609 20.429 42.241 1.00 12.77 102 GLU B O 1
ATOM 3192 N N . PHE B 1 106 ? 16.953 18.805 43.619 1.00 11.33 103 PHE B N 1
ATOM 3193 C CA . PHE B 1 106 ? 15.838 18.361 42.785 1.00 11.20 103 PHE B CA 1
ATOM 3194 C C . PHE B 1 106 ? 14.555 19.130 43.095 1.00 10.73 103 PHE B C 1
ATOM 3195 O O . PHE B 1 106 ? 14.226 19.418 44.254 1.00 10.75 103 PHE B O 1
ATOM 3203 N N . PHE B 1 107 ? 13.822 19.431 42.027 1.00 10.34 104 PHE B N 1
ATOM 3204 C CA . PHE B 1 107 ? 12.534 20.081 42.090 1.00 10.62 104 PHE B CA 1
ATOM 3205 C C . PHE B 1 107 ? 11.499 19.256 41.318 1.00 11.37 104 PHE B C 1
ATOM 3206 O O . PHE B 1 107 ? 11.273 19.468 40.119 1.00 10.28 104 PHE B O 1
ATOM 3214 N N . PRO B 1 108 ? 10.871 18.304 42.003 1.00 12.61 105 PRO B N 1
ATOM 3215 C CA . PRO B 1 108 ? 9.764 17.569 41.406 1.00 13.16 105 PRO B CA 1
ATOM 3216 C C . PRO B 1 108 ? 8.447 18.326 41.478 1.00 14.33 105 PRO B C 1
ATOM 3217 O O . PRO B 1 108 ? 8.157 19.023 42.468 1.00 15.42 105 PRO B O 1
ATOM 3221 N N . LYS B 1 109 ? 7.636 18.180 40.436 1.00 14.57 106 LYS B N 1
ATOM 3222 C CA . LYS B 1 109 ? 6.228 18.547 40.497 1.00 14.91 106 LYS B CA 1
ATOM 3223 C C . LYS B 1 109 ? 5.417 17.331 40.052 1.00 14.97 106 LYS B C 1
ATOM 3224 O O . LYS B 1 109 ? 5.551 16.827 38.932 1.00 15.32 106 LYS B O 1
ATOM 3230 N N . TYR B 1 110 ? 4.577 16.854 40.961 1.00 15.47 107 TYR B N 1
ATOM 3231 C CA . TYR B 1 110 ? 3.651 15.769 40.672 1.00 15.64 107 TYR B CA 1
ATOM 3232 C C . TYR B 1 110 ? 2.305 16.330 40.228 1.00 15.74 107 TYR B C 1
ATOM 3233 O O . TYR B 1 110 ? 1.963 17.490 40.512 1.00 14.80 107 TYR B O 1
ATOM 3242 N N . PRO B 1 111 ? 1.545 15.527 39.468 1.00 16.07 108 PRO B N 1
ATOM 3243 C CA . PRO B 1 111 ? 0.278 16.017 38.970 1.00 16.55 108 PRO B CA 1
ATOM 3244 C C . PRO B 1 111 ? -0.570 16.633 40.063 1.00 16.80 108 PRO B C 1
ATOM 3245 O O . PRO B 1 111 ? -0.725 16.051 41.137 1.00 16.71 108 PRO B O 1
ATOM 3249 N N . GLY B 1 112 ? -1.041 17.848 39.798 1.00 16.74 109 GLY B N 1
ATOM 3250 C CA . GLY B 1 112 ? -1.812 18.617 40.725 1.00 17.45 109 GLY B CA 1
ATOM 3251 C C . GLY B 1 112 ? -1.058 19.532 41.669 1.00 17.82 109 GLY B C 1
ATOM 3252 O O . GLY B 1 112 ? -1.694 20.326 42.360 1.00 19.59 109 GLY B O 1
ATOM 3253 N N . ASP B 1 113 ? 0.274 19.406 41.735 1.00 17.34 110 ASP B N 1
ATOM 3254 C CA . ASP B 1 113 ? 1.086 20.226 42.649 1.00 16.73 110 ASP B CA 1
ATOM 3255 C C . ASP B 1 113 ? 0.967 21.729 42.370 1.00 15.98 110 ASP B C 1
ATOM 3256 O O . ASP B 1 113 ? 0.810 22.165 41.225 1.00 16.12 110 ASP B O 1
ATOM 3261 N N . GLU B 1 114 ? 1.066 22.521 43.434 1.00 15.79 111 GLU B N 1
ATOM 3262 C CA . GLU B 1 114 ? 1.066 23.978 43.335 1.00 15.75 111 GLU B CA 1
ATOM 3263 C C . GLU B 1 114 ? 2.292 24.461 42.532 1.00 14.50 111 GLU B C 1
ATOM 3264 O O . GLU B 1 114 ? 3.293 23.765 42.459 1.00 14.91 111 GLU B O 1
ATOM 3270 N N . GLY B 1 115 ? 2.216 25.679 41.993 1.00 13.95 112 GLY B N 1
ATOM 3271 C CA . GLY B 1 115 ? 3.374 26.306 41.371 1.00 13.83 112 GLY B CA 1
ATOM 3272 C C . GLY B 1 115 ? 4.319 26.789 42.454 1.00 13.62 112 GLY B C 1
ATOM 3273 O O . GLY B 1 115 ? 3.898 27.066 43.576 1.00 13.89 112 GLY B O 1
ATOM 3274 N N . THR B 1 116 ? 5.598 26.880 42.141 1.00 12.43 113 THR B N 1
ATOM 3275 C CA . THR B 1 116 ? 6.544 27.456 43.087 1.00 12.00 113 THR B CA 1
ATOM 3276 C C . THR B 1 116 ? 6.255 28.953 43.241 1.00 11.49 113 THR B C 1
ATOM 3277 O O . THR B 1 116 ? 5.993 29.648 42.261 1.00 10.96 113 THR B O 1
ATOM 3281 N N . ASP B 1 117 ? 6.261 29.441 44.486 1.00 11.47 114 ASP B N 1
ATOM 3282 C CA . ASP B 1 117 ? 6.100 30.857 44.796 1.00 11.60 114 ASP B CA 1
ATOM 3283 C C . ASP B 1 117 ? 7.150 31.719 44.081 1.00 10.87 114 ASP B C 1
ATOM 3284 O O . ASP B 1 117 ? 8.280 31.278 43.865 1.00 11.32 114 ASP B O 1
ATOM 3289 N N . TRP B 1 118 ? 6.756 32.952 43.773 1.00 10.85 115 TRP B N 1
ATOM 3290 C CA . TRP B 1 118 ? 7.696 34.015 43.393 1.00 10.72 115 TRP B CA 1
ATOM 3291 C C . TRP B 1 118 ? 8.710 34.167 44.508 1.00 11.20 115 TRP B C 1
ATOM 3292 O O . TRP B 1 118 ? 8.333 34.253 45.683 1.00 12.09 115 TRP B O 1
ATOM 3303 N N . HIS B 1 119 ? 9.985 34.178 44.132 1.00 10.41 116 HIS B N 1
ATOM 3304 C CA . HIS B 1 119 ? 11.056 34.348 45.097 1.00 10.60 116 HIS B CA 1
ATOM 3305 C C . HIS B 1 119 ? 12.352 34.810 44.461 1.00 10.55 116 HIS B C 1
ATOM 3306 O O . HIS B 1 119 ? 12.549 34.726 43.252 1.00 10.95 116 HIS B O 1
ATOM 3313 N N . GLN B 1 120 ? 13.207 35.352 45.316 1.00 10.28 117 GLN B N 1
ATOM 3314 C CA . GLN B 1 120 ? 14.579 35.724 44.995 1.00 10.95 117 GLN B CA 1
ATOM 3315 C C . GLN B 1 120 ? 15.391 35.332 46.220 1.00 11.88 117 GLN B C 1
ATOM 3316 O O . GLN B 1 120 ? 14.908 35.454 47.344 1.00 12.83 117 GLN B O 1
ATOM 3322 N N . ALA B 1 121 ? 16.613 34.879 46.003 1.00 12.01 118 ALA B N 1
ATOM 3323 C CA . ALA B 1 121 ? 17.494 34.529 47.116 1.00 13.06 118 ALA B CA 1
ATOM 3324 C C . ALA B 1 121 ? 18.872 35.079 46.854 1.00 13.62 118 ALA B C 1
ATOM 3325 O O . ALA B 1 121 ? 19.373 35.008 45.747 1.00 14.59 118 ALA B O 1
ATOM 3327 N N . ASP B 1 122 ? 19.476 35.618 47.908 1.00 14.74 119 ASP B N 1
ATOM 3328 C CA . ASP B 1 122 ? 20.803 36.222 47.858 1.00 15.42 119 ASP B CA 1
ATOM 3329 C C . ASP B 1 122 ? 21.721 35.442 48.804 1.00 15.54 119 ASP B C 1
ATOM 3330 O O . ASP B 1 122 ? 22.677 34.812 48.359 1.00 15.75 119 ASP B O 1
ATOM 3335 N N . THR B 1 123 ? 21.412 35.454 50.101 1.00 15.94 120 THR B N 1
ATOM 3336 C CA . THR B 1 123 ? 22.297 34.829 51.089 1.00 17.04 120 THR B CA 1
ATOM 3337 C C . THR B 1 123 ? 21.943 33.380 51.402 1.00 17.22 120 THR B C 1
ATOM 3338 O O . THR B 1 123 ? 22.728 32.676 52.032 1.00 16.92 120 THR B O 1
ATOM 3342 N N . PHE B 1 124 ? 20.767 32.941 50.966 1.00 17.52 121 PHE B N 1
ATOM 3343 C CA . PHE B 1 124 ? 20.250 31.611 51.275 1.00 18.89 121 PHE B CA 1
ATOM 3344 C C . PHE B 1 124 ? 20.072 31.375 52.783 1.00 20.00 121 PHE B C 1
ATOM 3345 O O . PHE B 1 124 ? 20.216 30.269 53.283 1.00 20.77 121 PHE B O 1
ATOM 3353 N N . ALA B 1 125 ? 19.737 32.453 53.480 1.00 21.64 122 ALA B N 1
ATOM 3354 C CA . ALA B 1 125 ? 19.169 32.368 54.822 1.00 23.31 122 ALA B CA 1
ATOM 3355 C C . ALA B 1 125 ? 17.617 32.309 54.770 1.00 24.46 122 ALA B C 1
ATOM 3356 O O . ALA B 1 125 ? 16.976 32.256 55.811 1.00 25.52 122 ALA B O 1
ATOM 3358 N N . ASN B 1 126 ? 17.005 32.312 53.577 1.00 26.43 123 ASN B N 1
ATOM 3359 C CA . ASN B 1 126 ? 15.528 32.463 53.479 1.00 27.41 123 ASN B CA 1
ATOM 3360 C C . ASN B 1 126 ? 14.739 31.515 54.385 1.00 28.51 123 ASN B C 1
ATOM 3361 O O . ASN B 1 126 ? 13.819 31.945 55.094 1.00 28.93 123 ASN B O 1
ATOM 3366 N N . ALA B 1 127 ? 15.140 30.242 54.376 1.00 29.40 124 ALA B N 1
ATOM 3367 C CA . ALA B 1 127 ? 14.443 29.185 55.110 1.00 29.98 124 ALA B CA 1
ATOM 3368 C C . ALA B 1 127 ? 15.057 28.915 56.494 1.00 30.55 124 ALA B C 1
ATOM 3369 O O . ALA B 1 127 ? 14.323 28.620 57.442 1.00 31.71 124 ALA B O 1
ATOM 3371 N N . SER B 1 128 ? 16.383 29.017 56.610 1.00 30.82 125 SER B N 1
ATOM 3372 C CA . SER B 1 128 ? 17.105 28.599 57.822 1.00 30.72 125 SER B CA 1
ATOM 3373 C C . SER B 1 128 ? 17.377 29.715 58.832 1.00 31.21 125 SER B C 1
ATOM 3374 O O . SER B 1 128 ? 17.590 29.451 60.025 1.00 31.60 125 SER B O 1
ATOM 3377 N N . GLY B 1 129 ? 17.434 30.957 58.359 1.00 30.79 126 GLY B N 1
ATOM 3378 C CA . GLY B 1 129 ? 17.772 32.085 59.237 1.00 30.41 126 GLY B CA 1
ATOM 3379 C C . GLY B 1 129 ? 19.268 32.301 59.435 1.00 30.16 126 GLY B C 1
ATOM 3380 O O . GLY B 1 129 ? 19.667 33.119 60.277 1.00 31.28 126 GLY B O 1
ATOM 3381 N N . LYS B 1 130 ? 20.100 31.602 58.658 1.00 29.20 127 LYS B N 1
ATOM 3382 C CA . LYS B 1 130 ? 21.558 31.776 58.710 1.00 27.76 127 LYS B CA 1
ATOM 3383 C C . LYS B 1 130 ? 22.165 31.762 57.292 1.00 26.52 127 LYS B C 1
ATOM 3384 O O . LYS B 1 130 ? 21.950 30.801 56.562 1.00 27.01 127 LYS B O 1
ATOM 3386 N N . PRO B 1 131 ? 22.945 32.796 56.915 1.00 25.11 128 PRO B N 1
ATOM 3387 C CA . PRO B 1 131 ? 23.498 32.838 55.540 1.00 23.53 128 PRO B CA 1
ATOM 3388 C C . PRO B 1 131 ? 24.347 31.626 55.187 1.00 22.08 128 PRO B C 1
ATOM 3389 O O . PRO B 1 131 ? 25.220 31.211 55.960 1.00 21.44 128 PRO B O 1
ATOM 3393 N N . GLN B 1 132 ? 24.093 31.078 54.006 1.00 19.94 129 GLN B N 1
ATOM 3394 C CA . GLN B 1 132 ? 24.798 29.906 53.533 1.00 19.36 129 GLN B CA 1
ATOM 3395 C C . GLN B 1 132 ? 25.848 30.250 52.494 1.00 17.98 129 GLN B C 1
ATOM 3396 O O . GLN B 1 132 ? 26.796 29.500 52.305 1.00 16.49 129 GLN B O 1
ATOM 3402 N N . ILE B 1 133 ? 25.672 31.374 51.802 1.00 17.08 130 ILE B N 1
ATOM 3403 C CA . ILE B 1 133 ? 26.744 31.922 50.967 1.00 17.36 130 ILE B CA 1
ATOM 3404 C C . ILE B 1 133 ? 26.926 33.415 51.221 1.00 17.35 130 ILE B C 1
ATOM 3405 O O . ILE B 1 133 ? 25.960 34.181 51.268 1.00 17.65 130 ILE B O 1
ATOM 3410 N N . ILE B 1 134 ? 28.186 33.803 51.389 1.00 17.47 131 ILE B N 1
ATOM 3411 C CA . ILE B 1 134 ? 28.557 35.186 51.621 1.00 18.07 131 ILE B CA 1
ATOM 3412 C C . ILE B 1 134 ? 29.682 35.593 50.688 1.00 17.68 131 ILE B C 1
ATOM 3413 O O . ILE B 1 134 ? 30.745 34.982 50.679 1.00 17.10 131 ILE B O 1
ATOM 3418 N N . TRP B 1 135 ? 29.439 36.639 49.907 1.00 17.37 132 TRP B N 1
ATOM 3419 C CA . TRP B 1 135 ? 30.451 37.160 48.985 1.00 18.35 132 TRP B CA 1
ATOM 3420 C C . TRP B 1 135 ? 31.448 38.012 49.760 1.00 19.63 132 TRP B C 1
ATOM 3421 O O . TRP B 1 135 ? 31.085 38.602 50.765 1.00 20.13 132 TRP B O 1
ATOM 3432 N N . PRO B 1 136 ? 32.703 38.089 49.288 1.00 21.30 133 PRO B N 1
ATOM 3433 C CA . PRO B 1 136 ? 33.628 39.075 49.855 1.00 22.93 133 PRO B CA 1
ATOM 3434 C C . PRO B 1 136 ? 33.030 40.496 49.815 1.00 24.13 133 PRO B C 1
ATOM 3435 O O . PRO B 1 136 ? 32.270 40.835 48.899 1.00 23.77 133 PRO B O 1
ATOM 3439 N N . GLU B 1 137 ? 33.374 41.317 50.799 1.00 26.67 134 GLU B N 1
ATOM 3440 C CA . GLU B 1 137 ? 32.782 42.650 50.902 1.00 28.34 134 GLU B CA 1
ATOM 3441 C C . GLU B 1 137 ? 33.069 43.525 49.671 1.00 29.83 134 GLU B C 1
ATOM 3442 O O . GLU B 1 137 ? 32.251 44.381 49.313 1.00 30.65 134 GLU B O 1
ATOM 3444 N N . ASN B 1 138 ? 34.204 43.288 49.009 1.00 31.41 135 ASN B N 1
ATOM 3445 C CA . ASN B 1 138 ? 34.577 44.085 47.842 1.00 32.23 135 ASN B CA 1
ATOM 3446 C C . ASN B 1 138 ? 33.834 43.716 46.547 1.00 33.00 135 ASN B C 1
ATOM 3447 O O . ASN B 1 138 ? 33.998 44.397 45.527 1.00 33.65 135 ASN B O 1
ATOM 3452 N N . GLU B 1 139 ? 33.000 42.672 46.600 1.00 32.75 136 GLU B N 1
ATOM 3453 C CA . GLU B 1 139 ? 32.219 42.231 45.435 1.00 32.84 136 GLU B CA 1
ATOM 3454 C C . GLU B 1 139 ? 30.832 42.861 45.377 1.00 32.76 136 GLU B C 1
ATOM 3455 O O . GLU B 1 139 ? 30.164 42.996 46.405 1.00 33.78 136 GLU B O 1
ATOM 3461 N N . GLU B 1 140 ? 30.406 43.217 44.162 1.00 32.55 137 GLU B N 1
ATOM 3462 C CA . GLU B 1 140 ? 29.124 43.906 43.929 1.00 31.88 137 GLU B CA 1
ATOM 3463 C C . GLU B 1 140 ? 27.952 42.954 43.642 1.00 31.47 137 GLU B C 1
ATOM 3464 O O . GLU B 1 140 ? 26.816 43.401 43.452 1.00 32.53 137 GLU B O 1
ATOM 3466 N N . PHE B 1 141 ? 28.220 41.652 43.619 1.00 30.03 138 PHE B N 1
ATOM 3467 C CA . PHE B 1 141 ? 27.190 40.655 43.349 1.00 28.30 138 PHE B CA 1
ATOM 3468 C C . PHE B 1 141 ? 26.755 39.959 44.626 1.00 26.82 138 PHE B C 1
ATOM 3469 O O . PHE B 1 141 ? 27.420 40.033 45.663 1.00 26.98 138 PHE B O 1
ATOM 3477 N N . GLY B 1 142 ? 25.607 39.300 44.537 1.00 24.24 139 GLY B N 1
ATOM 3478 C CA . GLY B 1 142 ? 25.091 38.476 45.613 1.00 22.22 139 GLY B CA 1
ATOM 3479 C C . GLY B 1 142 ? 24.483 37.243 44.989 1.00 19.84 139 GLY B C 1
ATOM 3480 O O . GLY B 1 142 ? 24.432 37.120 43.760 1.00 20.10 139 GLY B O 1
ATOM 3481 N N . GLY B 1 143 ? 24.023 36.326 45.826 1.00 17.42 140 GLY B N 1
ATOM 3482 C CA . GLY B 1 143 ? 23.382 35.118 45.339 1.00 16.10 140 GLY B CA 1
ATOM 3483 C C . GLY B 1 143 ? 24.304 34.160 44.607 1.00 14.37 140 GLY B C 1
ATOM 3484 O O . GLY B 1 143 ? 25.524 34.152 44.784 1.00 13.40 140 GLY B O 1
ATOM 3485 N N . THR B 1 144 ? 23.691 33.363 43.750 1.00 12.77 141 THR B N 1
ATOM 3486 C CA . THR B 1 144 ? 24.362 32.264 43.084 1.00 12.13 141 THR B CA 1
ATOM 3487 C C . THR B 1 144 ? 23.826 32.154 41.668 1.00 11.24 141 THR B C 1
ATOM 3488 O O . THR B 1 144 ? 22.683 32.554 41.412 1.00 10.85 141 THR B O 1
ATOM 3492 N N . ILE B 1 145 ? 24.650 31.642 40.765 1.00 10.80 142 ILE B N 1
ATOM 3493 C CA . ILE B 1 145 ? 24.168 31.313 39.432 1.00 10.82 142 ILE B CA 1
ATOM 3494 C C . ILE B 1 145 ? 23.546 29.919 39.506 1.00 11.06 142 ILE B C 1
ATOM 3495 O O . ILE B 1 145 ? 24.219 28.922 39.850 1.00 11.73 142 ILE B O 1
ATOM 3500 N N . THR B 1 146 ? 22.260 29.859 39.181 1.00 10.19 143 THR B N 1
ATOM 3501 C CA . THR B 1 146 ? 21.514 28.625 39.151 1.00 9.99 143 THR B CA 1
ATOM 3502 C C . THR B 1 146 ? 21.447 28.136 37.714 1.00 9.44 143 THR B C 1
ATOM 3503 O O . THR B 1 146 ? 21.095 28.902 36.794 1.00 8.22 143 THR B O 1
ATOM 3507 N N . VAL B 1 147 ? 21.779 26.869 37.536 1.00 9.58 144 VAL B N 1
ATOM 3508 C CA . VAL B 1 147 ? 21.583 26.181 36.263 1.00 9.44 144 VAL B CA 1
ATOM 3509 C C . VAL B 1 147 ? 20.471 25.171 36.543 1.00 9.68 144 VAL B C 1
ATOM 3510 O O . VAL B 1 147 ? 20.637 24.248 37.356 1.00 9.30 144 VAL B O 1
ATOM 3514 N N . TRP B 1 148 ? 19.338 25.334 35.881 1.00 8.53 145 TRP B N 1
ATOM 3515 C CA . TRP B 1 148 ? 18.207 24.440 36.096 1.00 8.50 145 TRP B CA 1
ATOM 3516 C C . TRP B 1 148 ? 18.049 23.594 34.866 1.00 8.97 145 TRP B C 1
ATOM 3517 O O . TRP B 1 148 ? 17.819 24.098 33.776 1.00 8.25 145 TRP B O 1
ATOM 3528 N N . THR B 1 149 ? 18.240 22.295 35.039 1.00 8.51 146 THR B N 1
ATOM 3529 C CA . THR B 1 149 ? 18.182 21.346 33.938 1.00 8.82 146 THR B CA 1
ATOM 3530 C C . THR B 1 149 ? 16.863 20.585 33.969 1.00 9.76 146 THR B C 1
ATOM 3531 O O . THR B 1 149 ? 16.429 20.080 35.027 1.00 9.65 146 THR B O 1
ATOM 3535 N N . ALA B 1 150 ? 16.213 20.551 32.808 1.00 9.77 147 ALA B N 1
ATOM 3536 C CA . ALA B 1 150 ? 14.957 19.840 32.628 1.00 9.58 147 ALA B CA 1
ATOM 3537 C C . ALA B 1 150 ? 15.265 18.357 32.482 1.00 10.08 147 ALA B C 1
ATOM 3538 O O . ALA B 1 150 ? 15.756 17.929 31.454 1.00 10.16 147 ALA B O 1
ATOM 3540 N N . PHE B 1 151 ? 15.003 17.573 33.521 1.00 9.70 148 PHE B N 1
ATOM 3541 C CA . PHE B 1 151 ? 15.199 16.118 33.422 1.00 10.54 148 PHE B CA 1
ATOM 3542 C C . PHE B 1 151 ? 14.025 15.409 32.758 1.00 10.90 148 PHE B C 1
ATOM 3543 O O . PHE B 1 151 ? 14.134 14.242 32.341 1.00 11.87 148 PHE B O 1
ATOM 3551 N N . THR B 1 152 ? 12.888 16.097 32.765 1.00 10.80 149 THR B N 1
ATOM 3552 C CA . THR B 1 152 ? 11.707 15.750 31.989 1.00 11.35 149 THR B CA 1
ATOM 3553 C C . THR B 1 152 ? 11.422 16.935 31.095 1.00 11.71 149 THR B C 1
ATOM 3554 O O . THR B 1 152 ? 11.997 17.997 31.291 1.00 12.10 149 THR B O 1
ATOM 3558 N N . ASP B 1 153 ? 10.506 16.810 30.144 1.00 11.40 150 ASP B N 1
ATOM 3559 C CA . ASP B 1 153 ? 10.024 18.024 29.466 1.00 12.47 150 ASP B CA 1
ATOM 3560 C C . ASP B 1 153 ? 9.389 18.951 30.505 1.00 12.11 150 ASP B C 1
ATOM 3561 O O . ASP B 1 153 ? 8.862 18.489 31.535 1.00 12.48 150 ASP B O 1
ATOM 3566 N N . ALA B 1 154 ? 9.484 20.252 30.255 1.00 11.45 151 ALA B N 1
ATOM 3567 C CA . ALA B 1 154 ? 8.892 21.251 31.131 1.00 11.30 151 ALA B CA 1
ATOM 3568 C C . ALA B 1 154 ? 8.035 22.179 30.297 1.00 11.41 151 ALA B C 1
ATOM 3569 O O . ALA B 1 154 ? 8.524 22.911 29.436 1.00 11.41 151 ALA B O 1
ATOM 3571 N N . ASN B 1 155 ? 6.738 22.092 30.521 1.00 11.35 152 ASN B N 1
ATOM 3572 C CA . ASN B 1 155 ? 5.789 22.910 29.804 1.00 12.02 152 ASN B CA 1
ATOM 3573 C C . ASN B 1 155 ? 4.868 23.643 30.759 1.00 11.27 152 ASN B C 1
ATOM 3574 O O . ASN B 1 155 ? 4.870 23.384 31.971 1.00 10.35 152 ASN B O 1
ATOM 3579 N N . ILE B 1 156 ? 4.095 24.593 30.250 1.00 11.83 153 ILE B N 1
ATOM 3580 C CA . ILE B 1 156 ? 3.220 25.323 31.145 1.00 12.08 153 ILE B CA 1
ATOM 3581 C C . ILE B 1 156 ? 2.348 24.344 31.948 1.00 11.96 153 ILE B C 1
ATOM 3582 O O . ILE B 1 156 ? 2.215 24.485 33.174 1.00 12.12 153 ILE B O 1
ATOM 3587 N N . ALA B 1 157 ? 1.810 23.319 31.281 1.00 11.24 154 ALA B N 1
ATOM 3588 C CA . ALA B 1 157 ? 0.863 22.405 31.910 1.00 11.97 154 ALA B CA 1
ATOM 3589 C C . ALA B 1 157 ? 1.439 21.502 33.000 1.00 11.83 154 ALA B C 1
ATOM 3590 O O . ALA B 1 157 ? 0.690 21.036 33.872 1.00 13.25 154 ALA B O 1
ATOM 3592 N N . ASN B 1 158 ? 2.742 21.225 32.964 1.00 11.35 155 ASN B N 1
ATOM 3593 C CA . ASN B 1 158 ? 3.329 20.411 34.037 1.00 11.61 155 ASN B CA 1
ATOM 3594 C C . ASN B 1 158 ? 4.198 21.216 34.977 1.00 11.11 155 ASN B C 1
ATOM 3595 O O . ASN B 1 158 ? 4.977 20.642 35.747 1.00 11.17 155 ASN B O 1
ATOM 3600 N N . GLY B 1 159 ? 4.068 22.531 34.904 1.00 11.04 156 GLY B N 1
ATOM 3601 C CA . GLY B 1 159 ? 4.699 23.422 35.881 1.00 11.73 156 GLY B CA 1
ATOM 3602 C C . GLY B 1 159 ? 6.099 23.882 35.533 1.00 11.77 156 GLY B C 1
ATOM 3603 O O . GLY B 1 159 ? 7.000 23.858 36.372 1.00 12.27 156 GLY B O 1
ATOM 3604 N N . CYS B 1 160 ? 6.306 24.341 34.310 1.00 11.51 157 CYS B N 1
ATOM 3605 C CA . CYS B 1 160 ? 7.607 24.907 33.944 1.00 11.00 157 CYS B CA 1
ATOM 3606 C C . CYS B 1 160 ? 7.891 26.215 34.686 1.00 10.71 157 CYS B C 1
ATOM 3607 O O . CYS B 1 160 ? 6.998 26.831 35.286 1.00 10.46 157 CYS B O 1
ATOM 3610 N N . LEU B 1 161 ? 9.148 26.641 34.657 1.00 9.31 158 LEU B N 1
ATOM 3611 C CA . LEU B 1 161 ? 9.533 27.896 35.289 1.00 10.21 158 LEU B CA 1
ATOM 3612 C C . LEU B 1 161 ? 8.951 29.115 34.579 1.00 10.32 158 LEU B C 1
ATOM 3613 O O . LEU B 1 161 ? 8.611 29.071 33.385 1.00 10.32 158 LEU B O 1
ATOM 3618 N N . GLN B 1 162 ? 8.886 30.210 35.328 1.00 9.94 159 GLN B N 1
ATOM 3619 C CA . GLN B 1 162 ? 8.602 31.517 34.784 1.00 11.07 159 GLN B CA 1
ATOM 3620 C C . GLN B 1 162 ? 9.503 32.546 35.466 1.00 10.91 159 GLN B C 1
ATOM 3621 O O . GLN B 1 162 ? 9.870 32.389 36.641 1.00 10.65 159 GLN B O 1
ATOM 3627 N N . PHE B 1 163 ? 9.850 33.587 34.722 1.00 10.82 160 PHE B N 1
ATOM 3628 C CA . PHE B 1 163 ? 10.746 34.632 35.195 1.00 10.45 160 PHE B CA 1
ATOM 3629 C C . PHE B 1 163 ? 10.089 35.990 34.986 1.00 11.19 160 PHE B C 1
ATOM 3630 O O . PHE B 1 163 ? 9.342 36.166 34.005 1.00 9.61 160 PHE B O 1
ATOM 3638 N N . ILE B 1 164 ? 10.450 36.971 35.813 1.00 10.03 161 ILE B N 1
ATOM 3639 C CA . ILE B 1 164 ? 10.136 38.364 35.491 1.00 10.65 161 ILE B CA 1
ATOM 3640 C C . ILE B 1 164 ? 11.467 38.996 35.127 1.00 10.71 161 ILE B C 1
ATOM 3641 O O . ILE B 1 164 ? 12.325 39.203 35.990 1.00 10.96 161 ILE B O 1
ATOM 3646 N N . PRO B 1 165 ? 11.682 39.264 33.830 1.00 10.72 162 PRO B N 1
ATOM 3647 C CA . PRO B 1 165 ? 13.005 39.709 33.413 1.00 10.29 162 PRO B CA 1
ATOM 3648 C C . PRO B 1 165 ? 13.481 41.009 34.052 1.00 10.59 162 PRO B C 1
ATOM 3649 O O . PRO B 1 165 ? 12.679 41.911 34.348 1.00 10.24 162 PRO B O 1
ATOM 3653 N N . GLY B 1 166 ? 14.789 41.097 34.235 1.00 10.72 163 GLY B N 1
ATOM 3654 C CA . GLY B 1 166 ? 15.449 42.330 34.623 1.00 11.20 163 GLY B CA 1
ATOM 3655 C C . GLY B 1 166 ? 15.345 42.708 36.084 1.00 11.68 163 GLY B C 1
ATOM 3656 O O . GLY B 1 166 ? 15.762 43.806 36.470 1.00 12.11 163 GLY B O 1
ATOM 3657 N N . THR B 1 167 ? 14.853 41.776 36.895 1.00 11.70 164 THR B N 1
ATOM 3658 C CA . THR B 1 167 ? 14.624 41.994 38.320 1.00 11.68 164 THR B CA 1
ATOM 3659 C C . THR B 1 167 ? 15.771 41.508 39.228 1.00 11.82 164 THR B C 1
ATOM 3660 O O . THR B 1 167 ? 15.652 41.572 40.466 1.00 11.80 164 THR B O 1
ATOM 3664 N N . GLN B 1 168 ? 16.868 41.055 38.629 1.00 11.59 165 GLN B N 1
ATOM 3665 C CA . GLN B 1 168 ? 17.973 40.468 39.388 1.00 12.36 165 GLN B CA 1
ATOM 3666 C C . GLN B 1 168 ? 18.814 41.458 40.179 1.00 13.59 165 GLN B C 1
ATOM 3667 O O . GLN B 1 168 ? 19.680 41.038 40.938 1.00 13.42 165 GLN B O 1
ATOM 3673 N N . ASN B 1 169 ? 18.575 42.751 39.996 1.00 14.30 166 ASN B N 1
ATOM 3674 C CA . ASN B 1 169 ? 19.342 43.771 40.698 1.00 15.87 166 ASN B CA 1
ATOM 3675 C C . ASN B 1 169 ? 18.536 44.530 41.726 1.00 16.97 166 ASN B C 1
ATOM 3676 O O . ASN B 1 169 ? 19.053 45.469 42.339 1.00 17.89 166 ASN B O 1
ATOM 3681 N N . SER B 1 170 ? 17.283 44.138 41.932 1.00 18.07 167 SER B N 1
ATOM 3682 C CA . SER B 1 170 ? 16.481 44.740 42.977 1.00 18.45 167 SER B CA 1
ATOM 3683 C C . SER B 1 170 ? 15.694 43.688 43.753 1.00 17.95 167 SER B C 1
ATOM 3684 O O . SER B 1 170 ? 14.700 43.120 43.267 1.00 17.52 167 SER B O 1
ATOM 3687 N N . MET B 1 171 ? 16.161 43.474 44.973 1.00 17.36 168 MET B N 1
ATOM 3688 C CA . MET B 1 171 ? 15.616 42.504 45.892 1.00 17.30 168 MET B CA 1
ATOM 3689 C C . MET B 1 171 ? 14.287 43.012 46.466 1.00 17.19 168 MET B C 1
ATOM 3690 O O . MET B 1 171 ? 14.179 44.177 46.887 1.00 17.34 168 MET B O 1
ATOM 3695 N N . ASN B 1 172 ? 13.280 42.138 46.451 1.00 15.43 169 ASN B N 1
ATOM 3696 C CA . ASN B 1 172 ? 11.955 42.426 46.972 1.00 15.65 169 ASN B CA 1
ATOM 3697 C C . ASN B 1 172 ? 11.671 41.699 48.280 1.00 15.26 169 ASN B C 1
ATOM 3698 O O . ASN B 1 172 ? 10.616 41.902 48.891 1.00 15.94 169 ASN B O 1
ATOM 3703 N N . TYR B 1 173 ? 12.602 40.835 48.683 1.00 15.11 170 TYR B N 1
ATOM 3704 C CA . TYR B 1 173 ? 12.447 40.010 49.872 1.00 16.11 170 TYR B CA 1
ATOM 3705 C C . TYR B 1 173 ? 13.601 40.266 50.831 1.00 16.93 170 TYR B C 1
ATOM 3706 O O . TYR B 1 173 ? 14.683 40.664 50.419 1.00 17.33 170 TYR B O 1
ATOM 3715 N N . ASP B 1 174 ? 13.348 40.030 52.110 1.00 18.04 171 ASP B N 1
ATOM 3716 C CA . ASP B 1 174 ? 14.356 40.209 53.166 1.00 19.17 171 ASP B CA 1
ATOM 3717 C C . ASP B 1 174 ? 14.530 38.853 53.840 1.00 19.42 171 ASP B C 1
ATOM 3718 O O . ASP B 1 174 ? 13.641 38.403 54.548 1.00 19.67 171 ASP B O 1
ATOM 3723 N N . GLU B 1 175 ? 15.662 38.193 53.614 1.00 21.45 172 GLU B N 1
ATOM 3724 C CA . GLU B 1 175 ? 15.851 36.816 54.098 1.00 22.74 172 GLU B CA 1
ATOM 3725 C C . GLU B 1 175 ? 16.112 36.735 55.613 1.00 24.23 172 GLU B C 1
ATOM 3726 O O . GLU B 1 175 ? 16.262 35.640 56.146 1.00 24.51 172 GLU B O 1
ATOM 3732 N N . THR B 1 176 ? 16.132 37.876 56.300 1.00 25.54 173 THR B N 1
ATOM 3733 C CA . THR B 1 176 ? 16.226 37.891 57.777 1.00 26.96 173 THR B CA 1
ATOM 3734 C C . THR B 1 176 ? 14.842 37.818 58.412 1.00 28.20 173 THR B C 1
ATOM 3735 O O . THR B 1 176 ? 14.721 37.620 59.622 1.00 28.93 173 THR B O 1
ATOM 3739 N N . LYS B 1 177 ? 13.800 38.022 57.609 1.00 29.02 174 LYS B N 1
ATOM 3740 C CA . LYS B 1 177 ? 12.426 37.910 58.089 1.00 30.04 174 LYS B CA 1
ATOM 3741 C C . LYS B 1 177 ? 12.100 36.444 58.361 1.00 30.70 174 LYS B C 1
ATOM 3742 O O . LYS B 1 177 ? 12.725 35.546 57.802 1.00 31.01 174 LYS B O 1
ATOM 3748 N N . ARG B 1 178 ? 11.128 36.201 59.228 1.00 32.08 175 ARG B N 1
ATOM 3749 C CA . ARG B 1 178 ? 10.746 34.827 59.546 1.00 32.98 175 ARG B CA 1
ATOM 3750 C C . ARG B 1 178 ? 9.685 34.324 58.581 1.00 33.49 175 ARG B C 1
ATOM 3751 O O . ARG B 1 178 ? 8.661 34.983 58.376 1.00 33.94 175 ARG B O 1
ATOM 3753 N N . MET B 1 179 ? 9.929 33.164 57.979 1.00 34.40 176 MET B N 1
ATOM 3754 C CA . MET B 1 179 ? 8.828 32.414 57.385 1.00 34.28 176 MET B CA 1
ATOM 3755 C C . MET B 1 179 ? 8.680 31.068 58.068 1.00 35.39 176 MET B C 1
ATOM 3756 O O . MET B 1 179 ? 9.654 30.341 58.286 1.00 35.75 176 MET B O 1
ATOM 3761 N N . THR B 1 180 ? 7.436 30.759 58.399 1.00 36.15 177 THR B N 1
ATOM 3762 C CA . THR B 1 180 ? 7.107 29.587 59.184 1.00 37.09 177 THR B CA 1
ATOM 3763 C C . THR B 1 180 ? 6.969 28.368 58.270 1.00 37.80 177 THR B C 1
ATOM 3764 O O . THR B 1 180 ? 6.290 28.430 57.242 1.00 37.80 177 THR B O 1
ATOM 3768 N N . TYR B 1 181 ? 7.629 27.272 58.639 1.00 38.77 178 TYR B N 1
ATOM 3769 C CA . TYR B 1 181 ? 7.426 25.990 57.966 1.00 39.25 178 TYR B CA 1
ATOM 3770 C C . TYR B 1 181 ? 6.074 25.411 58.407 1.00 39.74 178 TYR B C 1
ATOM 3771 O O . TYR B 1 181 ? 5.926 24.996 59.551 1.00 39.59 178 TYR B O 1
ATOM 3780 N N . GLU B 1 182 ? 5.100 25.393 57.489 1.00 40.61 179 GLU B N 1
ATOM 3781 C CA . GLU B 1 182 ? 3.693 25.060 57.803 1.00 41.35 179 GLU B CA 1
ATOM 3782 C C . GLU B 1 182 ? 3.002 24.218 56.715 1.00 41.69 179 GLU B C 1
ATOM 3783 O O . GLU B 1 182 ? 1.954 24.622 56.196 1.00 41.57 179 GLU B O 1
ATOM 3789 N N . PRO B 1 183 ? 3.563 23.035 56.384 1.00 42.24 180 PRO B N 1
ATOM 3790 C CA . PRO B 1 183 ? 3.043 22.226 55.267 1.00 42.55 180 PRO B CA 1
ATOM 3791 C C . PRO B 1 183 ? 1.515 22.268 55.048 1.00 42.93 180 PRO B C 1
ATOM 3792 O O . PRO B 1 183 ? 1.060 22.499 53.921 1.00 43.15 180 PRO B O 1
ATOM 3796 N N . ASP B 1 184 ? 0.740 22.073 56.111 1.00 43.22 181 ASP B N 1
ATOM 3797 C CA . ASP B 1 184 ? -0.720 21.908 55.977 1.00 43.31 181 ASP B CA 1
ATOM 3798 C C . ASP B 1 184 ? -1.477 23.180 55.594 1.00 43.29 181 ASP B C 1
ATOM 3799 O O . ASP B 1 184 ? -2.502 23.108 54.905 1.00 43.25 181 ASP B O 1
ATOM 3804 N N . ALA B 1 185 ? -0.990 24.332 56.050 1.00 43.06 182 ALA B N 1
ATOM 3805 C CA . ALA B 1 185 ? -1.630 25.616 55.742 1.00 42.79 182 ALA B CA 1
ATOM 3806 C C . ALA B 1 185 ? -1.155 26.189 54.394 1.00 42.59 182 ALA B C 1
ATOM 3807 O O . ALA B 1 185 ? -1.792 27.089 53.831 1.00 42.89 182 ALA B O 1
ATOM 3809 N N . ASN B 1 186 ? -0.037 25.674 53.886 1.00 41.93 183 ASN B N 1
ATOM 3810 C CA . ASN B 1 186 ? 0.485 26.090 52.585 1.00 41.18 183 ASN B CA 1
ATOM 3811 C C . ASN B 1 186 ? 0.316 24.964 51.563 1.00 40.67 183 ASN B C 1
ATOM 3812 O O . ASN B 1 186 ? 1.288 24.320 51.167 1.00 40.51 183 ASN B O 1
ATOM 3817 N N . ASN B 1 187 ? -0.927 24.725 51.152 1.00 40.15 184 ASN B N 1
ATOM 3818 C CA . ASN B 1 187 ? -1.215 23.721 50.123 1.00 39.44 184 ASN B CA 1
ATOM 3819 C C . ASN B 1 187 ? -2.129 24.287 49.042 1.00 38.56 184 ASN B C 1
ATOM 3820 O O . ASN B 1 187 ? -3.329 24.476 49.257 1.00 38.23 184 ASN B O 1
ATOM 3825 N N . SER B 1 188 ? -1.539 24.566 47.881 1.00 37.29 185 SER B N 1
ATOM 3826 C CA . SER B 1 188 ? -2.258 25.137 46.745 1.00 36.38 185 SER B CA 1
ATOM 3827 C C . SER B 1 188 ? -3.069 26.394 47.102 1.00 35.38 185 SER B C 1
ATOM 3828 O O . SER B 1 188 ? -4.172 26.600 46.589 1.00 35.92 185 SER B O 1
ATOM 3831 N N . VAL B 1 189 ? -2.509 27.234 47.970 1.00 34.07 186 VAL B N 1
ATOM 3832 C CA . VAL B 1 189 ? -3.089 28.545 48.262 1.00 32.84 186 VAL B CA 1
ATOM 3833 C C . VAL B 1 189 ? -3.139 29.335 46.955 1.00 31.82 186 VAL B C 1
ATOM 3834 O O . VAL B 1 189 ? -2.131 29.416 46.247 1.00 31.10 186 VAL B O 1
ATOM 3838 N N . VAL B 1 190 ? -4.307 29.885 46.620 1.00 30.39 187 VAL B N 1
ATOM 3839 C CA . VAL B 1 190 ? -4.462 30.711 45.419 1.00 29.68 187 VAL B CA 1
ATOM 3840 C C . VAL B 1 190 ? -3.943 32.138 45.662 1.00 28.91 187 VAL B C 1
ATOM 3841 O O . VAL B 1 190 ? -4.388 32.829 46.582 1.00 28.72 187 VAL B O 1
ATOM 3845 N N . LYS B 1 191 ? -2.990 32.562 44.830 1.00 27.58 188 LYS B N 1
ATOM 3846 C CA . LYS B 1 191 ? -2.341 33.865 44.966 1.00 27.06 188 LYS B CA 1
ATOM 3847 C C . LYS B 1 191 ? -2.434 34.565 43.615 1.00 26.84 188 LYS B C 1
ATOM 3848 O O . LYS B 1 191 ? -1.869 34.097 42.628 1.00 26.13 188 LYS B O 1
ATOM 3854 N N . ASP B 1 192 ? -3.205 35.651 43.555 1.00 26.80 189 ASP B N 1
ATOM 3855 C CA . ASP B 1 192 ? -3.469 36.350 42.297 1.00 27.26 189 ASP B CA 1
ATOM 3856 C 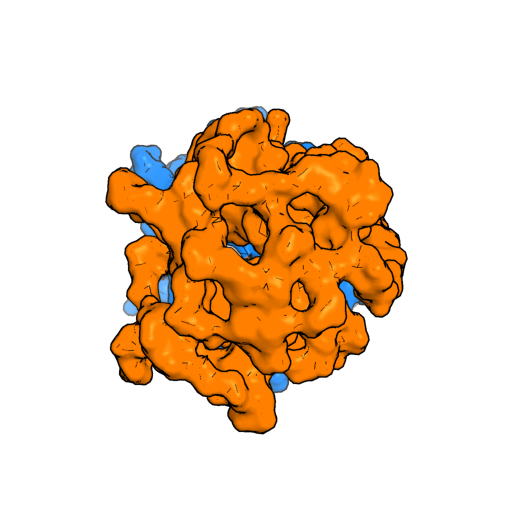C . ASP B 1 192 ? -3.858 35.378 41.171 1.00 26.76 189 ASP B C 1
ATOM 3857 O O . ASP B 1 192 ? -3.325 35.432 40.069 1.00 27.08 189 ASP B O 1
ATOM 3862 N N . GLY B 1 193 ? -4.782 34.471 41.483 1.00 26.19 190 GLY B N 1
ATOM 3863 C CA . GLY B 1 193 ? -5.354 33.553 40.498 1.00 25.37 190 GLY B CA 1
ATOM 3864 C C . GLY B 1 193 ? -4.546 32.307 40.162 1.00 24.91 190 GLY B C 1
ATOM 3865 O O . GLY B 1 193 ? -4.905 31.574 39.234 1.00 24.88 190 GLY B O 1
ATOM 3866 N N . VAL B 1 194 ? -3.474 32.056 40.919 1.00 23.65 191 VAL B N 1
ATOM 3867 C CA . VAL B 1 194 ? -2.589 30.910 40.687 1.00 23.01 191 VAL B CA 1
ATOM 3868 C C . VAL B 1 194 ? -2.256 30.181 41.999 1.00 22.35 191 VAL B C 1
ATOM 3869 O O . VAL B 1 194 ? -1.855 30.806 42.988 1.00 21.74 191 VAL B O 1
ATOM 3873 N N . ARG B 1 195 ? -2.418 28.854 41.984 1.00 21.84 192 ARG B N 1
ATOM 3874 C CA . ARG B 1 195 ? -2.023 27.991 43.104 1.00 21.82 192 ARG B CA 1
ATOM 3875 C C . ARG B 1 195 ? -0.508 27.990 43.259 1.00 20.89 192 ARG B C 1
ATOM 3876 O O . ARG B 1 195 ? 0.197 27.504 42.376 1.00 19.89 192 ARG B O 1
ATOM 3884 N N . ARG B 1 196 ? -0.017 28.537 44.377 1.00 20.59 193 ARG B N 1
ATOM 3885 C CA . ARG B 1 196 ? 1.424 28.584 44.648 1.00 20.00 193 ARG B CA 1
ATOM 3886 C C . ARG B 1 196 ? 1.747 28.307 46.104 1.00 19.94 193 ARG B C 1
ATOM 3887 O O . ARG B 1 196 ? 0.928 28.550 47.006 1.00 20.54 193 ARG B O 1
ATOM 3895 N N . GLY B 1 197 ? 2.964 27.836 46.326 1.00 19.20 194 GLY B N 1
ATOM 3896 C CA . GLY B 1 197 ? 3.529 27.747 47.671 1.00 19.24 194 GLY B CA 1
ATOM 3897 C C . GLY B 1 197 ? 5.025 27.542 47.593 1.00 19.35 194 GLY B C 1
ATOM 3898 O O . GLY B 1 197 ? 5.605 27.504 46.487 1.00 17.22 194 GLY B O 1
ATOM 3899 N N . PHE B 1 198 ? 5.656 27.410 48.757 1.00 19.50 195 PHE B N 1
ATOM 3900 C CA . PHE B 1 198 ? 7.098 27.278 48.822 1.00 20.80 195 PHE B CA 1
ATOM 3901 C C . PHE B 1 198 ? 7.505 26.113 49.721 1.00 22.46 195 PHE B C 1
ATOM 3902 O O . PHE B 1 198 ? 8.038 26.317 50.812 1.00 23.53 195 PHE B O 1
ATOM 3910 N N . PHE B 1 199 ? 7.220 24.901 49.243 1.00 23.49 196 PHE B N 1
ATOM 3911 C CA . PHE B 1 199 ? 7.791 23.660 49.790 1.00 24.47 196 PHE B CA 1
ATOM 3912 C C . PHE B 1 199 ? 7.586 23.529 51.290 1.00 25.29 196 PHE B C 1
ATOM 3913 O O . PHE B 1 199 ? 8.459 23.008 51.997 1.00 26.24 196 PHE B O 1
ATOM 3921 N N . GLY B 1 200 ? 6.425 23.985 51.754 1.00 26.12 197 GLY B N 1
ATOM 3922 C CA . GLY B 1 200 ? 6.121 24.076 53.182 1.00 26.29 197 GLY B CA 1
ATOM 3923 C C . GLY B 1 200 ? 5.795 25.506 53.593 1.00 27.03 197 GLY B C 1
ATOM 3924 O O . GLY B 1 200 ? 4.881 25.732 54.385 1.00 28.14 197 GLY B O 1
ATOM 3925 N N . TYR B 1 201 ? 6.532 26.469 53.023 1.00 26.97 198 TYR B N 1
ATOM 3926 C CA . TYR B 1 201 ? 6.464 27.886 53.404 1.00 26.42 198 TYR B CA 1
ATOM 3927 C C . TYR B 1 201 ? 5.566 28.756 52.474 1.00 26.29 198 TYR B C 1
ATOM 3928 O O . TYR B 1 201 ? 5.034 28.285 51.452 1.00 26.18 198 TYR B O 1
ATOM 3937 N N . ASP B 1 202 ? 5.406 30.025 52.849 1.00 24.60 199 ASP B N 1
ATOM 3938 C CA . ASP B 1 202 ? 4.782 31.054 52.015 1.00 23.23 199 ASP B CA 1
ATOM 3939 C C . ASP B 1 202 ? 5.783 32.196 51.834 1.00 21.90 199 ASP B C 1
ATOM 3940 O O . ASP B 1 202 ? 5.987 32.997 52.753 1.00 21.35 199 ASP B O 1
ATOM 3945 N N . TYR B 1 203 ? 6.418 32.287 50.665 1.00 19.64 200 TYR B N 1
ATOM 3946 C CA . TYR B 1 203 ? 7.477 33.301 50.454 1.00 19.11 200 TYR B CA 1
ATOM 3947 C C . TYR B 1 203 ? 7.008 34.770 50.540 1.00 18.22 200 TYR B C 1
ATOM 3948 O O . TYR B 1 203 ? 7.821 35.668 50.724 1.00 16.48 200 TYR B O 1
ATOM 3957 N N . ARG B 1 204 ? 5.715 35.024 50.404 1.00 18.91 201 ARG B N 1
ATOM 3958 C CA . ARG B 1 204 ? 5.191 36.384 50.589 1.00 19.70 201 ARG B CA 1
ATOM 3959 C C . ARG B 1 204 ? 5.536 36.926 51.984 1.00 19.90 201 ARG B C 1
ATOM 3960 O O . ARG B 1 204 ? 5.623 38.135 52.150 1.00 19.92 201 ARG B O 1
ATOM 3968 N N . GLN B 1 205 ? 5.721 36.024 52.957 1.00 20.41 202 GLN B N 1
ATOM 3969 C CA . GLN B 1 205 ? 6.083 36.402 54.345 1.00 20.55 202 GLN B CA 1
ATOM 3970 C C . GLN B 1 205 ? 7.427 37.113 54.422 1.00 19.97 202 GLN B C 1
ATOM 3971 O O . GLN B 1 205 ? 7.710 37.796 55.417 1.00 20.96 202 GLN B O 1
ATOM 3977 N N . LEU B 1 206 ? 8.262 36.950 53.387 1.00 17.96 203 LEU B N 1
ATOM 3978 C CA . LEU B 1 206 ? 9.596 37.572 53.340 1.00 17.56 203 LEU B CA 1
ATOM 3979 C C . LEU B 1 206 ? 9.655 38.896 52.600 1.00 16.58 203 LEU B C 1
ATOM 3980 O O . LEU B 1 206 ? 10.712 39.521 52.520 1.00 16.06 203 LEU B O 1
ATOM 3985 N N . GLN B 1 207 ? 8.528 39.329 52.049 1.00 16.30 204 GLN B N 1
ATOM 3986 C CA . GLN B 1 207 ? 8.471 40.570 51.315 1.00 17.00 204 GLN B CA 1
ATOM 3987 C C . GLN B 1 207 ? 8.897 41.697 52.228 1.00 17.82 204 GLN B C 1
ATOM 3988 O O . GLN B 1 207 ? 8.446 41.759 53.371 1.00 17.51 204 GLN B O 1
ATOM 3994 N N . ILE B 1 208 ? 9.762 42.561 51.704 1.00 18.61 205 ILE B N 1
ATOM 3995 C CA . ILE B 1 208 ? 10.137 43.805 52.359 1.00 19.39 205 ILE B CA 1
ATOM 3996 C C . ILE B 1 208 ? 8.879 44.616 52.618 1.00 20.20 205 ILE B C 1
ATOM 3997 O O . ILE B 1 208 ? 8.678 45.123 53.728 1.00 20.30 205 ILE B O 1
ATOM 4002 N N . ASP B 1 209 ? 8.037 44.746 51.595 1.00 20.80 206 ASP B N 1
ATOM 4003 C CA . ASP B 1 209 ? 6.813 45.529 51.690 1.00 21.34 206 ASP B CA 1
ATOM 4004 C C . ASP B 1 209 ? 5.624 44.586 51.611 1.00 21.85 206 ASP B C 1
ATOM 4005 O O . ASP B 1 209 ? 5.389 43.980 50.572 1.00 20.91 206 ASP B O 1
ATOM 4010 N N . GLU B 1 210 ? 4.881 44.479 52.714 1.00 22.18 207 GLU B N 1
ATOM 4011 C CA . GLU B 1 210 ? 3.720 43.586 52.812 1.00 22.92 207 GLU B CA 1
ATOM 4012 C C . GLU B 1 210 ? 2.654 43.876 51.749 1.00 23.22 207 GLU B C 1
ATOM 4013 O O . GLU B 1 210 ? 1.901 42.973 51.359 1.00 24.09 207 GLU B O 1
ATOM 4015 N N . ASN B 1 211 ? 2.611 45.119 51.272 1.00 23.51 208 ASN B N 1
ATOM 4016 C CA . ASN B 1 211 ? 1.601 45.564 50.320 1.00 23.66 208 ASN B CA 1
ATOM 4017 C C . ASN B 1 211 ? 2.035 45.408 48.865 1.00 23.40 208 ASN B C 1
ATOM 4018 O O . ASN B 1 211 ? 1.228 45.582 47.957 1.00 24.64 208 ASN B O 1
ATOM 4023 N N . TRP B 1 212 ? 3.309 45.083 48.658 1.00 21.94 209 TRP B N 1
ATOM 4024 C CA . TRP B 1 212 ? 3.881 44.981 47.312 1.00 20.81 209 TRP B CA 1
ATOM 4025 C C . TRP B 1 212 ? 3.441 43.663 46.685 1.00 19.54 209 TRP B C 1
ATOM 4026 O O . TRP B 1 212 ? 3.128 42.704 47.391 1.00 19.31 209 TRP B O 1
ATOM 4037 N N . LYS B 1 213 ? 3.405 43.646 45.350 1.00 18.94 210 LYS B N 1
ATOM 4038 C CA . LYS B 1 213 ? 3.085 42.447 44.573 1.00 18.78 210 LYS B CA 1
ATOM 4039 C C . LYS B 1 213 ? 4.106 42.246 43.458 1.00 17.50 210 LYS B C 1
ATOM 4040 O O . LYS B 1 213 ? 4.541 43.204 42.841 1.00 16.80 210 LYS B O 1
ATOM 4046 N N . PRO B 1 214 ? 4.463 40.980 43.179 1.00 16.61 211 PRO B N 1
ATOM 4047 C CA . PRO B 1 214 ? 5.290 40.720 41.988 1.00 16.19 211 PRO B CA 1
ATOM 4048 C C . PRO B 1 214 ? 4.621 41.238 40.721 1.00 15.54 211 PRO B C 1
ATOM 4049 O O . PRO B 1 214 ? 3.392 41.190 40.616 1.00 15.50 211 PRO B O 1
ATOM 4053 N N . ASP B 1 215 ? 5.423 41.679 39.758 1.00 15.49 212 ASP B N 1
ATOM 4054 C CA . ASP B 1 215 ? 4.894 42.144 38.459 1.00 15.34 212 ASP B CA 1
ATOM 4055 C C . ASP B 1 215 ? 4.577 40.935 37.578 1.00 14.74 212 ASP B C 1
ATOM 4056 O O . ASP B 1 215 ? 5.226 40.723 36.560 1.00 14.77 212 ASP B O 1
ATOM 4061 N N . GLU B 1 216 ? 3.584 40.151 37.985 1.00 15.30 213 GLU B N 1
ATOM 4062 C CA . GLU B 1 216 ? 3.261 38.914 37.294 1.00 15.39 213 GLU B CA 1
ATOM 4063 C C . GLU B 1 216 ? 2.784 39.133 35.855 1.00 14.15 213 GLU B C 1
ATOM 4064 O O . GLU B 1 216 ? 2.969 38.251 34.994 1.00 13.54 213 GLU B O 1
ATOM 4070 N N . ALA B 1 217 ? 2.211 40.297 35.574 1.00 13.41 214 ALA B N 1
ATOM 4071 C CA . ALA B 1 217 ? 1.843 40.639 34.183 1.00 13.14 214 ALA B CA 1
ATOM 4072 C C . ALA B 1 217 ? 3.048 40.594 33.224 1.00 12.86 214 ALA B C 1
ATOM 4073 O O . ALA B 1 217 ? 2.879 40.352 32.030 1.00 12.81 214 ALA B O 1
ATOM 4075 N N . SER B 1 218 ? 4.256 40.809 33.753 1.00 11.60 215 SER B N 1
ATOM 4076 C CA . SER B 1 218 ? 5.479 40.821 32.964 1.00 12.33 215 SER B CA 1
ATOM 4077 C C . SER B 1 218 ? 6.193 39.459 32.953 1.00 11.19 215 SER B C 1
ATOM 4078 O O . SER B 1 218 ? 7.254 39.287 32.326 1.00 11.89 215 SER B O 1
ATOM 4081 N N . ALA B 1 219 ? 5.605 38.479 33.620 1.00 11.67 216 ALA B N 1
ATOM 4082 C CA . ALA B 1 219 ? 6.228 37.167 33.715 1.00 11.58 216 ALA B CA 1
ATOM 4083 C C . ALA B 1 219 ? 6.262 36.536 32.341 1.00 12.62 216 ALA B C 1
ATOM 4084 O O . ALA B 1 219 ? 5.330 36.733 31.552 1.00 11.91 216 ALA B O 1
ATOM 4086 N N . VAL B 1 220 ? 7.342 35.803 32.060 1.00 11.09 217 VAL B N 1
ATOM 4087 C CA . VAL B 1 220 ? 7.489 35.044 30.800 1.00 11.30 217 VAL B CA 1
ATOM 4088 C C . VAL B 1 220 ? 7.703 33.553 31.127 1.00 11.13 217 VAL B C 1
ATOM 4089 O O . VAL B 1 220 ? 8.431 33.203 32.078 1.00 10.43 217 VAL B O 1
ATOM 4093 N N . PRO B 1 221 ? 7.061 32.651 30.375 1.00 10.71 218 PRO B N 1
ATOM 4094 C CA . PRO B 1 221 ? 7.283 31.222 30.593 1.00 11.16 218 PRO B CA 1
ATOM 4095 C C . PRO B 1 221 ? 8.632 30.751 30.056 1.00 11.69 218 PRO B C 1
ATOM 4096 O O . PRO B 1 221 ? 9.150 31.354 29.103 1.00 13.27 218 PRO B O 1
ATOM 4100 N N . MET B 1 222 ? 9.147 29.657 30.602 1.00 12.06 219 MET B N 1
ATOM 4101 C CA . MET B 1 222 ? 10.381 29.072 30.138 1.00 11.72 219 MET B CA 1
ATOM 4102 C C . MET B 1 222 ? 10.157 27.586 29.854 1.00 10.74 219 MET B C 1
ATOM 4103 O O . MET B 1 222 ? 10.664 26.727 30.552 1.00 10.78 219 MET B O 1
ATOM 4108 N N . GLN B 1 223 ? 9.381 27.269 28.819 1.00 10.18 220 GLN B N 1
ATOM 4109 C CA . GLN B 1 223 ? 9.211 25.872 28.436 1.00 9.86 220 GLN B CA 1
ATOM 4110 C C . GLN B 1 223 ? 10.531 25.309 27.931 1.00 9.76 220 GLN B C 1
ATOM 4111 O O . GLN B 1 223 ? 11.293 26.006 27.279 1.00 9.43 220 GLN B O 1
ATOM 4117 N N . MET B 1 224 ? 10.808 24.065 28.266 1.00 9.40 221 MET B N 1
ATOM 4118 C CA . MET B 1 224 ? 12.083 23.419 27.909 1.00 10.20 221 MET B CA 1
ATOM 4119 C C . MET B 1 224 ? 11.843 21.963 27.578 1.00 10.62 221 MET B C 1
ATOM 4120 O O . MET B 1 224 ? 10.935 21.334 28.115 1.00 11.70 221 MET B O 1
ATOM 4125 N N . LYS B 1 225 ? 12.647 21.434 26.675 1.00 10.34 222 LYS B N 1
ATOM 4126 C CA . LYS B 1 225 ? 12.629 20.005 26.399 1.00 11.75 222 LYS B CA 1
ATOM 4127 C C . LYS B 1 225 ? 13.606 19.325 27.337 1.00 10.45 222 LYS B C 1
ATOM 4128 O O . LYS B 1 225 ? 14.583 19.933 27.788 1.00 9.92 222 LYS B O 1
ATOM 4134 N N . ALA B 1 226 ? 13.333 18.062 27.631 1.00 10.64 223 ALA B N 1
ATOM 4135 C CA . ALA B 1 226 ? 14.213 17.261 28.459 1.00 10.59 223 ALA B CA 1
ATOM 4136 C C . ALA B 1 226 ? 15.616 17.373 27.903 1.00 9.63 223 ALA B C 1
ATOM 4137 O O . ALA B 1 226 ? 15.831 17.250 26.693 1.00 9.98 223 ALA B O 1
ATOM 4139 N N . GLY B 1 227 ? 16.575 17.611 28.787 1.00 10.01 224 GLY B N 1
ATOM 4140 C CA . GLY B 1 227 ? 17.966 17.720 28.399 1.00 9.92 224 GLY B CA 1
ATOM 4141 C C . GLY B 1 227 ? 18.491 19.132 28.252 1.00 9.95 224 GLY B C 1
ATOM 4142 O O . GLY B 1 227 ? 19.724 19.349 28.124 1.00 11.19 224 GLY B O 1
ATOM 4143 N N . GLN B 1 228 ? 17.581 20.109 28.247 1.00 9.44 225 GLN B N 1
ATOM 4144 C CA . GLN B 1 228 ? 17.984 21.509 28.203 1.00 9.06 225 GLN B CA 1
ATOM 4145 C C . GLN B 1 228 ? 18.210 22.036 29.599 1.00 8.00 225 GLN B C 1
ATOM 4146 O O . GLN B 1 228 ? 17.681 21.496 30.576 1.00 8.23 225 GLN B O 1
ATOM 4152 N N . PHE B 1 229 ? 18.979 23.108 29.677 1.00 8.53 226 PHE B N 1
ATOM 4153 C CA . PHE B 1 229 ? 19.133 23.848 30.903 1.00 8.83 226 PHE B CA 1
ATOM 4154 C C . PHE B 1 229 ? 18.989 25.340 30.658 1.00 8.62 226 PHE B C 1
ATOM 4155 O O . PHE B 1 229 ? 19.196 25.842 29.534 1.00 9.16 226 PHE B O 1
ATOM 4163 N N . ILE B 1 230 ? 18.638 26.032 31.736 1.00 8.88 227 ILE B N 1
ATOM 4164 C CA . ILE B 1 230 ? 18.520 27.479 31.752 1.00 9.14 227 ILE B CA 1
ATOM 4165 C C . ILE B 1 230 ? 19.420 28.018 32.874 1.00 8.90 227 ILE B C 1
ATOM 4166 O O . ILE B 1 230 ? 19.524 27.429 33.943 1.00 9.27 227 ILE B O 1
ATOM 4171 N N . ILE B 1 231 ? 20.047 29.144 32.606 1.00 8.36 228 ILE B N 1
ATOM 4172 C CA . ILE B 1 231 ? 20.980 29.787 33.536 1.00 9.01 228 ILE B CA 1
ATOM 4173 C C . ILE B 1 231 ? 20.371 31.091 34.026 1.00 8.77 228 ILE B C 1
ATOM 4174 O O . ILE B 1 231 ? 19.977 31.923 33.243 1.00 9.11 228 ILE B O 1
ATOM 4179 N N . PHE B 1 232 ? 20.328 31.284 35.333 1.00 8.44 229 PHE B N 1
ATOM 4180 C CA . PHE B 1 232 ? 19.809 32.527 35.896 1.00 8.57 229 PHE B CA 1
ATOM 4181 C C . PHE B 1 232 ? 20.404 32.863 37.259 1.00 8.86 229 PHE B C 1
ATOM 4182 O O . PHE B 1 232 ? 20.819 31.957 37.986 1.00 9.75 229 PHE B O 1
ATOM 4190 N N . TRP B 1 233 ? 20.424 34.154 37.583 1.00 10.03 230 TRP B N 1
ATOM 4191 C CA . TRP B 1 233 ? 20.796 34.591 38.934 1.00 9.79 230 TRP B CA 1
ATOM 4192 C C . TRP B 1 233 ? 19.699 34.178 39.910 1.00 9.95 230 TRP B C 1
ATOM 4193 O O . TRP B 1 233 ? 18.496 34.351 39.641 1.00 10.09 230 TRP B O 1
ATOM 4204 N N . SER B 1 234 ? 20.086 33.647 41.066 1.00 9.89 231 SER B N 1
ATOM 4205 C CA . SER B 1 234 ? 19.092 33.339 42.089 1.00 9.70 231 SER B CA 1
ATOM 4206 C C . SER B 1 234 ? 18.312 34.586 42.595 1.00 10.02 231 SER B C 1
ATOM 4207 O O . SER B 1 234 ? 17.241 34.476 43.198 1.00 9.51 231 SER B O 1
ATOM 4210 N N . THR B 1 235 ? 18.881 35.765 42.363 1.00 9.60 232 THR B N 1
ATOM 4211 C CA . THR B 1 235 ? 18.256 37.043 42.709 1.00 10.03 232 THR B CA 1
ATOM 4212 C C . THR B 1 235 ? 17.199 37.491 41.698 1.00 10.10 232 THR B C 1
ATOM 4213 O O . THR B 1 235 ? 16.487 38.463 41.928 1.00 11.06 232 THR B O 1
ATOM 4217 N N . LEU B 1 236 ? 17.122 36.812 40.565 1.00 9.92 233 LEU B N 1
ATOM 4218 C CA . LEU B 1 236 ? 16.066 37.075 39.606 1.00 9.42 233 LEU B CA 1
ATOM 4219 C C . LEU B 1 236 ? 14.717 36.615 40.170 1.00 9.38 233 LEU B C 1
ATOM 4220 O O . LEU B 1 236 ? 14.627 35.546 40.803 1.00 9.31 233 LEU B O 1
ATOM 4225 N N . MET B 1 237 ? 13.657 37.390 39.943 1.00 9.13 234 MET B N 1
ATOM 4226 C CA . MET B 1 237 ? 12.303 36.911 40.255 1.00 9.02 234 MET B CA 1
ATOM 4227 C C . MET B 1 237 ? 11.972 35.664 39.447 1.00 9.01 234 MET B C 1
ATOM 4228 O O . MET B 1 237 ? 11.907 35.721 38.211 1.00 9.61 234 MET B O 1
ATOM 4233 N N . HIS B 1 238 ? 11.760 34.548 40.139 1.00 9.21 235 HIS B N 1
ATOM 4234 C CA . HIS B 1 238 ? 11.412 33.303 39.472 1.00 9.49 235 HIS B CA 1
ATOM 4235 C C . HIS B 1 238 ? 10.374 32.527 40.271 1.00 10.00 235 HIS B C 1
ATOM 4236 O O . HIS B 1 238 ? 10.196 32.733 41.482 1.00 9.52 235 HIS B O 1
ATOM 4243 N N . ALA B 1 239 ? 9.688 31.642 39.564 1.00 10.15 236 ALA B N 1
ATOM 4244 C CA . ALA B 1 239 ? 8.595 30.882 40.111 1.00 10.03 236 ALA B CA 1
ATOM 4245 C C . ALA B 1 239 ? 8.308 29.724 39.159 1.00 10.05 236 ALA B C 1
ATOM 4246 O O . ALA B 1 239 ? 9.043 29.505 38.190 1.00 9.49 236 ALA B O 1
ATOM 4248 N N . SER B 1 240 ? 7.254 28.977 39.415 1.00 10.43 237 SER B N 1
ATOM 4249 C CA . SER B 1 240 ? 6.791 28.028 38.410 1.00 10.91 237 SER B CA 1
ATOM 4250 C C . SER B 1 240 ? 5.282 28.046 38.316 1.00 11.60 237 SER B C 1
ATOM 4251 O O . SER B 1 240 ? 4.578 28.408 39.262 1.00 11.01 237 SER B O 1
ATOM 4254 N N . TYR B 1 241 ? 4.793 27.627 37.156 1.00 11.63 238 TYR B N 1
ATOM 4255 C CA . TYR B 1 241 ? 3.387 27.314 37.020 1.00 12.35 238 TYR B CA 1
ATOM 4256 C C . TYR B 1 241 ? 3.046 26.100 37.891 1.00 12.03 238 TYR B C 1
ATOM 4257 O O . TYR B 1 241 ? 3.908 25.279 38.217 1.00 12.36 238 TYR B O 1
ATOM 4266 N N . PRO B 1 242 ? 1.765 25.976 38.260 1.00 12.62 239 PRO B N 1
ATOM 4267 C CA . PRO B 1 242 ? 1.354 24.718 38.869 1.00 13.26 239 PRO B CA 1
ATOM 4268 C C . PRO B 1 242 ? 1.387 23.563 37.859 1.00 13.55 239 PRO B C 1
ATOM 4269 O O . PRO B 1 242 ? 1.413 23.780 36.645 1.00 13.55 239 PRO B O 1
ATOM 4273 N N . HIS B 1 243 ? 1.397 22.345 38.372 1.00 14.15 240 HIS B N 1
ATOM 4274 C CA . HIS B 1 243 ? 1.225 21.177 37.528 1.00 14.85 240 HIS B CA 1
ATOM 4275 C C . HIS B 1 243 ? -0.278 20.905 37.439 1.00 16.13 240 HIS B C 1
ATOM 4276 O O . HIS B 1 243 ? -0.905 20.493 38.416 1.00 16.11 240 HIS B O 1
ATOM 4283 N N . SER B 1 244 ? -0.861 21.166 36.271 1.00 16.69 241 SER B N 1
ATOM 4284 C CA . SER B 1 244 ? -2.317 21.074 36.084 1.00 17.83 241 SER B CA 1
ATOM 4285 C C . SER B 1 244 ? -2.871 19.657 36.173 1.00 18.56 241 SER B C 1
ATOM 4286 O O . SER B 1 244 ? -4.081 19.476 36.314 1.00 19.97 241 SER B O 1
ATOM 4289 N N . GLY B 1 245 ? -2.032 18.652 36.007 1.00 19.63 242 GLY B N 1
ATOM 4290 C CA . GLY B 1 245 ? -2.511 17.273 36.060 1.00 20.69 242 GLY B CA 1
ATOM 4291 C C . GLY B 1 245 ? -3.161 16.753 34.780 1.00 22.14 242 GLY B C 1
ATOM 4292 O O . GLY B 1 245 ? -3.711 15.633 34.770 1.00 22.46 242 GLY B O 1
ATOM 4293 N N . GLU B 1 246 ? -3.077 17.523 33.690 1.00 22.64 243 GLU B N 1
ATOM 4294 C CA . GLU B 1 246 ? -3.516 17.046 32.355 1.00 23.56 243 GLU B CA 1
ATOM 4295 C C . GLU B 1 246 ? -2.705 15.813 31.944 1.00 23.33 243 GLU B C 1
ATOM 4296 O O . GLU B 1 246 ? -3.218 14.882 31.322 1.00 24.01 243 GLU B O 1
ATOM 4302 N N . SER B 1 247 ? -1.424 15.832 32.288 1.00 22.56 244 SER B N 1
ATOM 4303 C CA . SER B 1 247 ? -0.539 14.689 32.176 1.00 21.92 244 SER B CA 1
ATOM 4304 C C . SER B 1 247 ? -0.374 14.103 33.566 1.00 21.52 244 SER B C 1
ATOM 4305 O O . SER B 1 247 ? -0.319 14.857 34.550 1.00 21.09 244 SER B O 1
ATOM 4308 N N . GLN B 1 248 ? -0.298 12.773 33.648 1.00 20.88 245 GLN B N 1
ATOM 4309 C CA . GLN B 1 248 ? -0.024 12.099 34.910 1.00 21.32 245 GLN B CA 1
ATOM 4310 C C . GLN B 1 248 ? 1.472 11.884 35.114 1.00 20.55 245 GLN B C 1
ATOM 4311 O O . GLN B 1 248 ? 1.891 11.232 36.079 1.00 20.54 245 GLN B O 1
ATOM 4317 N N . GLU B 1 249 ? 2.277 12.441 34.216 1.00 19.83 246 GLU B N 1
ATOM 4318 C CA . GLU B 1 249 ? 3.722 12.337 34.331 1.00 20.31 246 GLU B CA 1
ATOM 4319 C C . GLU B 1 249 ? 4.263 13.514 35.125 1.00 18.55 246 GLU B C 1
ATOM 4320 O O . GLU B 1 249 ? 3.872 14.664 34.889 1.00 16.37 246 GLU B O 1
ATOM 4326 N N . MET B 1 250 ? 5.177 13.195 36.038 1.00 18.11 247 MET B N 1
ATOM 4327 C CA . MET B 1 250 ? 5.871 14.190 36.862 1.00 18.28 247 MET B CA 1
ATOM 4328 C C . MET B 1 250 ? 6.717 15.129 35.993 1.00 16.14 247 MET B C 1
ATOM 4329 O O . MET B 1 250 ? 7.175 14.746 34.905 1.00 16.51 247 MET B O 1
ATOM 4334 N N . ARG B 1 251 ? 6.929 16.347 36.488 1.00 13.85 248 ARG B N 1
ATOM 4335 C CA . ARG B 1 251 ? 7.975 17.240 35.974 1.00 13.24 248 ARG B CA 1
ATOM 4336 C C . ARG B 1 251 ? 9.145 17.164 36.952 1.00 11.23 248 ARG B C 1
ATOM 4337 O O . ARG B 1 251 ? 8.935 17.163 38.159 1.00 11.66 248 ARG B O 1
ATOM 4345 N N . MET B 1 252 ? 10.374 17.107 36.444 1.00 10.42 249 MET B N 1
ATOM 4346 C CA . MET B 1 252 ? 11.556 17.179 37.308 1.00 10.77 249 MET B CA 1
ATOM 4347 C C . MET B 1 252 ? 12.584 18.143 36.761 1.00 10.71 249 MET B C 1
ATOM 4348 O O . MET B 1 252 ? 13.008 18.015 35.618 1.00 11.44 249 MET B O 1
ATOM 4353 N N . GLY B 1 253 ? 12.939 19.121 37.581 1.00 10.27 250 GLY B N 1
ATOM 4354 C CA . GLY B 1 253 ? 14.083 19.982 37.327 1.00 10.12 250 GLY B CA 1
ATOM 4355 C C . GLY B 1 253 ? 15.189 19.641 38.296 1.00 10.35 250 GLY B C 1
ATOM 4356 O O . GLY B 1 253 ? 14.917 19.215 39.423 1.00 10.61 250 GLY B O 1
ATOM 4357 N N . PHE B 1 254 ? 16.425 19.796 37.846 1.00 9.70 251 PHE B N 1
ATOM 4358 C CA . PHE B 1 254 ? 17.612 19.621 38.706 1.00 10.16 251 PHE B CA 1
ATOM 4359 C C . PHE B 1 254 ? 18.429 20.914 38.657 1.00 11.00 251 PHE B C 1
ATOM 4360 O O . PHE B 1 254 ? 18.923 21.321 37.582 1.00 10.83 251 PHE B O 1
ATOM 4368 N N . ALA B 1 255 ? 18.536 21.564 39.810 1.00 10.54 252 ALA B N 1
ATOM 4369 C CA . ALA B 1 255 ? 19.234 22.835 39.928 1.00 10.47 252 ALA B CA 1
ATOM 4370 C C . ALA B 1 255 ? 20.633 22.568 40.440 1.00 10.58 252 ALA B C 1
ATOM 4371 O O . ALA B 1 255 ? 20.801 21.876 41.441 1.00 10.72 252 ALA B O 1
ATOM 4373 N N . SER B 1 256 ? 21.626 23.091 39.732 1.00 10.32 253 SER B N 1
ATOM 4374 C CA . SER B 1 256 ? 22.990 23.142 40.232 1.00 10.67 253 SER B CA 1
ATOM 4375 C C . SER B 1 256 ? 23.356 24.605 40.414 1.00 10.85 253 SER B C 1
ATOM 4376 O O . SER B 1 256 ? 23.104 25.420 39.542 1.00 9.81 253 SER B O 1
ATOM 4379 N N . ARG B 1 257 ? 23.889 24.942 41.583 1.00 10.15 254 ARG B N 1
ATOM 4380 C CA . ARG B 1 257 ? 24.129 26.320 41.947 1.00 10.90 254 ARG B CA 1
ATOM 4381 C C . ARG B 1 257 ? 25.643 26.575 42.052 1.00 11.38 254 ARG B C 1
ATOM 4382 O O . ARG B 1 257 ? 26.381 25.787 42.694 1.00 11.15 254 ARG B O 1
ATOM 4390 N N . TYR B 1 258 ? 26.091 27.674 41.438 1.00 10.48 255 TYR B N 1
ATOM 4391 C CA . TYR B 1 258 ? 27.515 27.978 41.285 1.00 11.22 255 TYR B CA 1
ATOM 4392 C C . TYR B 1 258 ? 27.876 29.349 41.847 1.00 11.94 255 TYR B C 1
ATOM 4393 O O . TYR B 1 258 ? 27.100 30.301 41.745 1.00 11.31 255 TYR B O 1
ATOM 4402 N N . VAL B 1 259 ? 29.054 29.432 42.471 1.00 11.75 256 VAL B N 1
ATOM 4403 C CA . VAL B 1 259 ? 29.637 30.701 42.904 1.00 11.74 256 VAL B CA 1
ATOM 4404 C C . VAL B 1 259 ? 31.135 30.722 42.587 1.00 11.96 256 VAL B C 1
ATOM 4405 O O . VAL B 1 259 ? 31.771 29.673 42.498 1.00 11.77 256 VAL B O 1
ATOM 4409 N N . PRO B 1 260 ? 31.692 31.933 42.416 1.00 12.04 257 PRO B N 1
ATOM 4410 C CA . PRO B 1 260 ? 33.148 32.068 42.352 1.00 12.36 257 PRO B CA 1
ATOM 4411 C C . PRO B 1 260 ? 33.747 31.437 43.618 1.00 12.76 257 PRO B C 1
ATOM 4412 O O . PRO B 1 260 ? 33.107 31.458 44.668 1.00 12.24 257 PRO B O 1
ATOM 4416 N N . SER B 1 261 ? 34.956 30.906 43.485 1.00 13.27 258 SER B N 1
ATOM 4417 C CA . SER B 1 261 ? 35.601 30.114 44.525 1.00 13.82 258 SER B CA 1
ATOM 4418 C C . SER B 1 261 ? 35.886 30.953 45.776 1.00 14.22 258 SER B C 1
ATOM 4419 O O . SER B 1 261 ? 36.045 30.396 46.872 1.00 15.33 258 SER B O 1
ATOM 4423 N N . PHE B 1 262 ? 35.932 32.276 45.617 1.00 14.45 259 PHE B N 1
ATOM 4424 C CA . PHE B 1 262 ? 36.148 33.181 46.771 1.00 14.67 259 PHE B CA 1
ATOM 4425 C C . PHE B 1 262 ? 34.922 33.418 47.642 1.00 15.02 259 PHE B C 1
ATOM 4426 O O . PHE B 1 262 ? 35.022 33.961 48.751 1.00 14.67 259 PHE B O 1
ATOM 4434 N N . VAL B 1 263 ? 33.754 32.983 47.176 1.00 13.97 260 VAL B N 1
ATOM 4435 C CA . VAL B 1 263 ? 32.561 33.103 47.981 1.00 14.34 260 VAL B 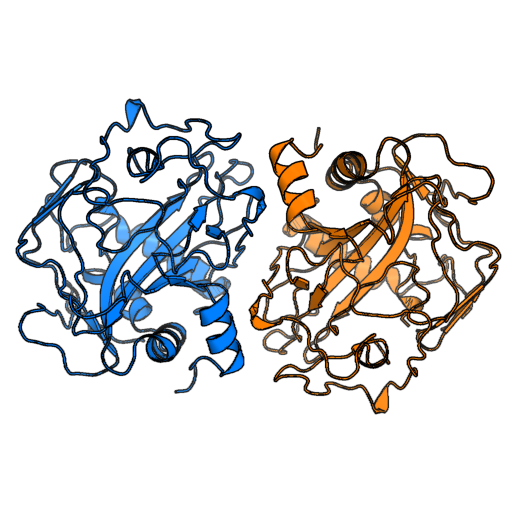CA 1
ATOM 4436 C C . VAL B 1 263 ? 32.615 32.124 49.153 1.00 14.84 260 VAL B C 1
ATOM 4437 O O . VAL B 1 263 ? 32.985 30.960 48.976 1.00 14.46 260 VAL B O 1
ATOM 4441 N N . HIS B 1 264 ? 32.269 32.610 50.343 1.00 15.65 261 HIS B N 1
ATOM 4442 C CA . HIS B 1 264 ? 32.266 31.784 51.542 1.00 15.89 261 HIS B CA 1
ATOM 4443 C C . HIS B 1 264 ? 31.051 30.871 51.554 1.00 16.13 261 HIS B C 1
ATOM 4444 O O . HIS B 1 264 ? 29.927 31.354 51.670 1.00 16.03 261 HIS B O 1
ATOM 4451 N N . VAL B 1 265 ? 31.297 29.559 51.497 1.00 16.24 262 VAL B N 1
ATOM 4452 C CA . VAL B 1 265 ? 30.239 28.549 51.486 1.00 17.03 262 VAL B CA 1
ATOM 4453 C C . VAL B 1 265 ? 30.063 28.013 52.904 1.00 17.47 262 VAL B C 1
ATOM 4454 O O . VAL B 1 265 ? 31.042 27.567 53.513 1.00 17.72 262 VAL B O 1
ATOM 4458 N N . TYR B 1 266 ? 28.838 28.068 53.421 1.00 17.86 263 TYR B N 1
ATOM 4459 C CA . TYR B 1 266 ? 28.532 27.647 54.800 1.00 18.30 263 TYR B CA 1
ATOM 4460 C C . TYR B 1 266 ? 29.536 28.209 55.820 1.00 19.73 263 TYR B C 1
ATOM 4461 O O . TYR B 1 266 ? 30.148 27.442 56.565 1.00 19.30 263 TYR B O 1
ATOM 4470 N N . PRO B 1 267 ? 29.715 29.541 55.845 1.00 21.09 264 PRO B N 1
ATOM 4471 C CA . PRO B 1 267 ? 30.662 30.120 56.805 1.00 22.98 264 PRO B CA 1
ATOM 4472 C C . PRO B 1 267 ? 30.197 29.877 58.236 1.00 24.22 264 PRO B C 1
ATOM 4473 O O . PRO B 1 267 ? 29.023 30.066 58.534 1.00 24.85 264 PRO B O 1
ATOM 4477 N N . ASP B 1 268 ? 31.115 29.434 59.093 1.00 26.93 265 ASP B N 1
ATOM 4478 C CA . ASP B 1 268 ? 30.822 29.167 60.514 1.00 27.92 265 ASP B CA 1
ATOM 4479 C C . ASP B 1 268 ? 29.584 28.274 60.716 1.00 28.92 265 ASP B C 1
ATOM 4480 O O . ASP B 1 268 ? 28.725 28.563 61.562 1.00 29.50 265 ASP B O 1
ATOM 4485 N N . SER B 1 269 ? 29.494 27.195 59.937 1.00 29.70 266 SER B N 1
ATOM 4486 C CA . SER B 1 269 ? 28.373 26.257 60.016 1.00 30.25 266 SER B CA 1
ATOM 4487 C C . SER B 1 269 ? 28.906 24.833 59.926 1.00 31.06 266 SER B C 1
ATOM 4488 O O . SER B 1 269 ? 29.766 24.555 59.095 1.00 31.53 266 SER B O 1
ATOM 4491 N N . ASP B 1 270 ? 28.431 23.943 60.793 1.00 31.22 267 ASP B N 1
ATOM 4492 C CA . ASP B 1 270 ? 28.696 22.506 60.614 1.00 31.58 267 ASP B CA 1
ATOM 4493 C C . ASP B 1 270 ? 27.423 21.694 60.401 1.00 31.27 267 ASP B C 1
ATOM 4494 O O . ASP B 1 270 ? 27.479 20.475 60.282 1.00 29.99 267 ASP B O 1
ATOM 4499 N N . HIS B 1 271 ? 26.291 22.389 60.338 1.00 31.70 268 HIS B N 1
ATOM 4500 C CA . HIS B 1 271 ? 24.975 21.787 60.175 1.00 32.67 268 HIS B CA 1
ATOM 4501 C C . HIS B 1 271 ? 24.091 22.809 59.495 1.00 32.74 268 HIS B C 1
ATOM 4502 O O . HIS B 1 271 ? 24.394 24.003 59.531 1.00 32.63 268 HIS B O 1
ATOM 4509 N N . ILE B 1 272 ? 22.987 22.350 58.911 1.00 33.14 269 ILE B N 1
ATOM 4510 C CA . ILE B 1 272 ? 21.923 23.256 58.461 1.00 33.48 269 ILE B CA 1
ATOM 4511 C C . ILE B 1 272 ? 20.537 22.696 58.800 1.00 33.56 269 ILE B C 1
ATOM 4512 O O . ILE B 1 272 ? 20.327 21.487 58.783 1.00 32.74 269 ILE B O 1
ATOM 4517 N N . GLU B 1 273 ? 19.599 23.588 59.116 1.00 34.45 270 GLU B N 1
ATOM 4518 C CA . GLU B 1 273 ? 18.242 23.197 59.512 1.00 34.80 270 GLU B CA 1
ATOM 4519 C C . GLU B 1 273 ? 17.210 24.020 58.748 1.00 34.81 270 GLU B C 1
ATOM 4520 O O . GLU B 1 273 ? 17.194 25.243 58.859 1.00 35.09 270 GLU B O 1
ATOM 4526 N N . GLU B 1 274 ? 16.348 23.342 57.987 1.00 34.99 271 GLU B N 1
ATOM 4527 C CA . GLU B 1 274 ? 15.343 24.001 57.143 1.00 35.07 271 GLU B CA 1
ATOM 4528 C C . GLU B 1 274 ? 14.431 22.974 56.482 1.00 35.06 271 GLU B C 1
ATOM 4529 O O . GLU B 1 274 ? 14.759 21.788 56.433 1.00 34.63 271 GLU B O 1
ATOM 4535 N N . TYR B 1 275 ? 13.291 23.442 55.970 1.00 35.06 272 TYR B N 1
ATOM 4536 C CA . TYR B 1 275 ? 12.325 22.593 55.260 1.00 35.17 272 TYR B CA 1
ATOM 4537 C C . TYR B 1 275 ? 11.975 21.299 56.018 1.00 35.13 272 TYR B C 1
ATOM 4538 O O . TYR B 1 275 ? 11.877 20.229 55.409 1.00 35.29 272 TYR B O 1
ATOM 4547 N N . GLY B 1 276 ? 11.804 21.404 57.336 1.00 35.29 273 GLY B N 1
ATOM 4548 C CA . GLY B 1 276 ? 11.430 20.254 58.177 1.00 35.06 273 GLY B CA 1
ATOM 4549 C C . GLY B 1 276 ? 12.526 19.213 58.393 1.00 35.09 273 GLY B C 1
ATOM 4550 O O . GLY B 1 276 ? 12.238 18.071 58.780 1.00 35.00 273 GLY B O 1
ATOM 4551 N N . GLY B 1 277 ? 13.782 19.600 58.168 1.00 34.80 274 GLY B N 1
ATOM 4552 C CA . GLY B 1 277 ? 14.910 18.682 58.337 1.00 34.42 274 GLY B CA 1
ATOM 4553 C C . GLY B 1 277 ? 16.144 19.335 58.924 1.00 34.16 274 GLY B C 1
ATOM 4554 O O . GLY B 1 277 ? 16.202 20.552 59.087 1.00 34.27 274 GLY B O 1
ATOM 4555 N N . ARG B 1 278 ? 17.129 18.503 59.251 1.00 33.84 275 ARG B N 1
ATOM 4556 C CA . ARG B 1 278 ? 18.413 18.966 59.753 1.00 33.36 275 ARG B CA 1
ATOM 4557 C C . ARG B 1 278 ? 19.510 18.010 59.292 1.00 32.64 275 ARG B C 1
ATOM 4558 O O . ARG B 1 278 ? 19.344 16.780 59.364 1.00 33.20 275 ARG B O 1
ATOM 4566 N N . ILE B 1 279 ? 20.625 18.568 58.819 1.00 30.86 276 ILE B N 1
ATOM 4567 C CA . ILE B 1 279 ? 21.720 17.749 58.346 1.00 29.03 276 ILE B CA 1
ATOM 4568 C C . ILE B 1 279 ? 23.083 18.236 58.796 1.00 27.06 276 ILE B C 1
ATOM 4569 O O . ILE B 1 279 ? 23.322 19.428 58.909 1.00 26.19 276 ILE B O 1
ATOM 4574 N N . SER B 1 280 ? 23.978 17.281 59.032 1.00 24.74 277 SER B N 1
ATOM 4575 C CA . SER B 1 280 ? 25.373 17.564 59.296 1.00 23.37 277 SER B CA 1
ATOM 4576 C C . SER B 1 280 ? 26.106 17.772 57.979 1.00 21.68 277 SER B C 1
ATOM 4577 O O . SER B 1 280 ? 25.851 17.065 56.992 1.00 19.72 277 SER B O 1
ATOM 4580 N N . LEU B 1 281 ? 27.028 18.733 57.980 1.00 20.66 278 LEU B N 1
ATOM 4581 C CA . LEU B 1 281 ? 27.876 19.011 56.828 1.00 20.51 278 LEU B CA 1
ATOM 4582 C C . LEU B 1 281 ? 29.185 18.216 56.850 1.00 19.75 278 LEU B C 1
ATOM 4583 O O . LEU B 1 281 ? 30.096 18.511 56.086 1.00 18.38 278 LEU B O 1
ATOM 4588 N N . GLU B 1 282 ? 29.279 17.185 57.693 1.00 20.15 279 GLU B N 1
ATOM 4589 C CA . GLU B 1 282 ? 30.516 16.423 57.783 1.00 20.46 279 GLU B CA 1
ATOM 4590 C C . GLU B 1 282 ? 31.008 15.880 56.448 1.00 19.04 279 GLU B C 1
ATOM 4591 O O . GLU B 1 282 ? 32.198 15.974 56.143 1.00 19.36 279 GLU B O 1
ATOM 4597 N N . LYS B 1 283 ? 30.092 15.339 55.647 1.00 17.92 280 LYS B N 1
ATOM 4598 C CA . LYS B 1 283 ? 30.450 14.769 54.357 1.00 18.07 280 LYS B CA 1
ATOM 4599 C C . LYS B 1 283 ? 30.223 15.748 53.181 1.00 16.64 280 LYS B C 1
ATOM 4600 O O . LYS B 1 283 ? 30.326 15.350 52.024 1.00 17.67 280 LYS B O 1
ATOM 4606 N N . TYR B 1 284 ? 29.897 16.999 53.486 1.00 14.81 281 TYR B N 1
ATOM 4607 C CA . TYR B 1 284 ? 29.725 18.019 52.456 1.00 14.93 281 TYR B CA 1
ATOM 4608 C C . TYR B 1 284 ? 31.070 18.587 52.015 1.00 14.37 281 TYR B C 1
ATOM 4609 O O . TYR B 1 284 ? 31.966 18.772 52.838 1.00 15.33 281 TYR B O 1
ATOM 4618 N N . GLY B 1 285 ? 31.185 18.882 50.728 1.00 13.60 282 GLY B N 1
ATOM 4619 C CA . GLY B 1 285 ? 32.202 19.764 50.205 1.00 13.54 282 GLY B CA 1
ATOM 4620 C C . GLY B 1 285 ? 31.676 20.440 48.944 1.00 13.03 282 GLY B C 1
ATOM 4621 O O . GLY B 1 285 ? 30.797 19.903 48.270 1.00 12.93 282 GLY B O 1
ATOM 4622 N N . ALA B 1 286 ? 32.203 21.621 48.646 1.00 13.71 283 ALA B N 1
ATOM 4623 C CA . ALA B 1 286 ? 31.968 22.212 47.333 1.00 13.32 283 ALA B CA 1
ATOM 4624 C C . ALA B 1 286 ? 32.803 21.487 46.285 1.00 13.62 283 ALA B C 1
ATOM 4625 O O . ALA B 1 286 ? 33.811 20.800 46.605 1.00 13.12 283 ALA B O 1
ATOM 4627 N N . VAL B 1 287 ? 32.393 21.611 45.019 1.00 12.16 284 VAL B N 1
ATOM 4628 C CA . VAL B 1 287 ? 33.145 21.001 43.930 1.00 12.52 284 VAL B CA 1
ATOM 4629 C C . VAL B 1 287 ? 33.693 22.087 43.013 1.00 12.99 284 VAL B C 1
ATOM 4630 O O . VAL B 1 287 ? 32.937 22.903 42.490 1.00 11.91 284 VAL B O 1
ATOM 4634 N N . GLN B 1 288 ? 35.004 22.103 42.814 1.00 13.18 285 GLN B N 1
ATOM 4635 C CA . GLN B 1 288 ? 35.591 23.036 41.877 1.00 13.92 285 GLN B CA 1
ATOM 4636 C C . GLN B 1 288 ? 35.374 22.512 40.461 1.00 13.91 285 GLN B C 1
ATOM 4637 O O . GLN B 1 288 ? 35.994 21.534 40.038 1.00 14.92 285 GLN B O 1
ATOM 4643 N N . VAL B 1 289 ? 34.469 23.157 39.729 1.00 13.88 286 VAL B N 1
ATOM 4644 C CA . VAL B 1 289 ? 34.113 22.754 38.375 1.00 14.59 286 VAL B CA 1
ATOM 4645 C C . VAL B 1 289 ? 34.894 23.526 37.300 1.00 14.94 286 VAL B C 1
ATOM 4646 O O . VAL B 1 289 ? 35.006 23.064 36.156 1.00 15.51 286 VAL B O 1
ATOM 4650 N N . ILE B 1 290 ? 35.403 24.705 37.675 1.00 15.41 287 ILE B N 1
ATOM 4651 C CA . ILE B 1 290 ? 36.171 25.555 36.778 1.00 15.82 287 ILE B CA 1
ATOM 4652 C C . ILE B 1 290 ? 37.377 26.079 37.550 1.00 16.07 287 ILE B C 1
ATOM 4653 O O . ILE B 1 290 ? 37.243 26.567 38.676 1.00 15.16 287 ILE B O 1
ATOM 4658 N N . GLY B 1 291 ? 38.552 25.982 36.935 1.00 17.38 288 GLY B N 1
ATOM 4659 C CA . GLY B 1 291 ? 39.782 26.475 37.559 1.00 18.28 288 GLY B CA 1
ATOM 4660 C C . GLY B 1 291 ? 40.359 25.492 38.554 1.00 19.51 288 GL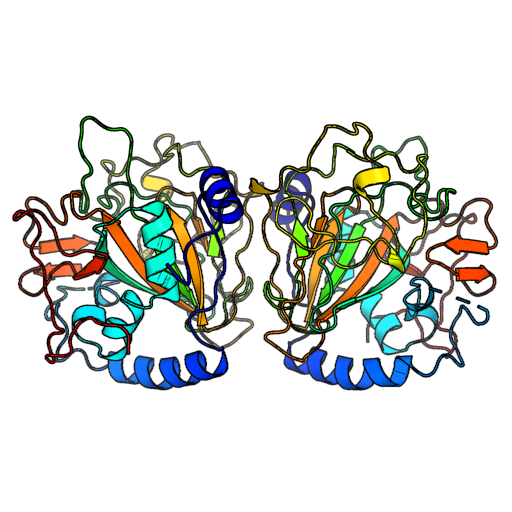Y B C 1
ATOM 4661 O O . GLY B 1 291 ? 39.813 24.397 38.774 1.00 19.48 288 GLY B O 1
ATOM 4662 N N . ASP B 1 292 ? 41.474 25.883 39.163 1.00 21.03 289 ASP B N 1
ATOM 4663 C CA . ASP B 1 292 ? 42.119 25.055 40.192 1.00 22.08 289 ASP B CA 1
ATOM 4664 C C . ASP B 1 292 ? 42.472 25.786 41.482 1.00 22.46 289 ASP B C 1
ATOM 4665 O O . ASP B 1 292 ? 43.104 25.203 42.355 1.00 23.71 289 ASP B O 1
ATOM 4670 N N . GLU B 1 293 ? 42.042 27.036 41.631 1.00 21.94 290 GLU B N 1
ATOM 4671 C CA . GLU B 1 293 ? 42.315 27.827 42.834 1.00 21.94 290 GLU B CA 1
ATOM 4672 C C . GLU B 1 293 ? 41.038 28.063 43.629 1.00 21.66 290 GLU B C 1
ATOM 4673 O O . GLU B 1 293 ? 40.050 28.553 43.081 1.00 20.69 290 GLU B O 1
ATOM 4675 N N . THR B 1 294 ? 41.072 27.711 44.912 1.00 21.40 291 THR B N 1
ATOM 4676 C CA . THR B 1 294 ? 40.026 28.032 45.870 1.00 21.50 291 THR B CA 1
ATOM 4677 C C . THR B 1 294 ? 40.672 28.340 47.221 1.00 21.88 291 THR B C 1
ATOM 4678 O O . THR B 1 294 ? 41.544 27.586 47.656 1.00 21.82 291 THR B O 1
ATOM 4682 N N . PRO B 1 295 ? 40.249 29.434 47.883 1.00 22.11 292 PRO B N 1
ATOM 4683 C CA . PRO B 1 295 ? 40.800 29.746 49.204 1.00 22.32 292 PRO B CA 1
ATOM 4684 C C . PRO B 1 295 ? 40.566 28.638 50.216 1.00 22.31 292 PRO B C 1
ATOM 4685 O O . PRO B 1 295 ? 39.659 27.817 50.070 1.00 21.99 292 PRO B O 1
ATOM 4689 N N . GLU B 1 296 ? 41.390 28.618 51.262 1.00 22.46 293 GLU B N 1
ATOM 4690 C CA . GLU B 1 296 ? 41.352 27.505 52.198 1.00 22.16 293 GLU B CA 1
ATOM 4691 C C . GLU B 1 296 ? 40.066 27.458 53.049 1.00 21.83 293 GLU B C 1
ATOM 4692 O O . GLU B 1 296 ? 39.747 26.416 53.612 1.00 22.35 293 GLU B O 1
ATOM 4694 N N . TYR B 1 297 ? 39.315 28.561 53.127 1.00 21.16 294 TYR B N 1
ATOM 4695 C CA . TYR B 1 297 ? 38.098 28.593 53.944 1.00 21.04 294 TYR B CA 1
ATOM 4696 C C . TYR B 1 297 ? 36.925 27.780 53.366 1.00 20.33 294 TYR B C 1
ATOM 4697 O O . TYR B 1 297 ? 35.920 27.604 54.043 1.00 20.16 294 TYR B O 1
ATOM 4706 N N . ASN B 1 298 ? 37.065 27.293 52.129 1.00 20.30 295 ASN B N 1
ATOM 4707 C CA . ASN B 1 298 ? 36.079 26.388 51.540 1.00 20.15 295 ASN B CA 1
ATOM 4708 C C . ASN B 1 298 ? 36.604 24.969 51.398 1.00 20.94 295 ASN B C 1
ATOM 4709 O O . ASN B 1 298 ? 37.532 24.720 50.625 1.00 21.35 295 ASN B O 1
ATOM 4714 N N . ARG B 1 299 ? 35.959 24.045 52.102 1.00 22.19 296 ARG B N 1
ATOM 4715 C CA . ARG B 1 299 ? 36.271 22.623 52.002 1.00 22.51 296 ARG B CA 1
ATOM 4716 C C . ARG B 1 299 ? 35.799 22.092 50.662 1.00 21.56 296 ARG B C 1
ATOM 4717 O O . ARG B 1 299 ? 34.648 22.329 50.277 1.00 22.49 296 ARG B O 1
ATOM 4725 N N . LEU B 1 300 ? 36.686 21.400 49.955 1.00 20.42 297 LEU B N 1
ATOM 4726 C CA . LEU B 1 300 ? 36.341 20.793 48.680 1.00 19.54 297 LEU B CA 1
ATOM 4727 C C . LEU B 1 300 ? 36.299 19.267 48.782 1.00 18.88 297 LEU B C 1
ATOM 4728 O O . LEU B 1 300 ? 36.941 18.672 49.643 1.00 18.55 297 LEU B O 1
ATOM 4733 N N . VAL B 1 301 ? 35.505 18.646 47.917 1.00 16.57 298 VAL B N 1
ATOM 4734 C CA . VAL B 1 301 ? 35.610 17.205 47.664 1.00 17.19 298 VAL B CA 1
ATOM 4735 C C . VAL B 1 301 ? 36.055 17.048 46.215 1.00 16.57 298 VAL B C 1
ATOM 4736 O O . VAL B 1 301 ? 35.754 17.909 45.364 1.00 15.91 298 VAL B O 1
ATOM 4740 N N . THR B 1 302 ? 36.781 15.962 45.938 1.00 16.31 299 THR B N 1
ATOM 4741 C CA . THR B 1 302 ? 37.260 15.653 44.604 1.00 17.28 299 THR B CA 1
ATOM 4742 C C . THR B 1 302 ? 36.638 14.383 44.030 1.00 16.82 299 THR B C 1
ATOM 4743 O O . THR B 1 302 ? 36.706 14.180 42.827 1.00 17.50 299 THR B O 1
ATOM 4747 N N . HIS B 1 303 ? 36.004 13.566 44.879 1.00 15.73 300 HIS B N 1
ATOM 4748 C CA . HIS B 1 303 ? 35.301 12.357 44.430 1.00 15.52 300 HIS B CA 1
ATOM 4749 C C . HIS B 1 303 ? 33.942 12.259 45.081 1.00 14.15 300 HIS B C 1
ATOM 4750 O O . HIS B 1 303 ? 33.740 12.736 46.181 1.00 13.14 300 HIS B O 1
ATOM 4757 N N . THR B 1 304 ? 33.014 11.581 44.413 1.00 13.51 301 THR B N 1
ATOM 4758 C CA . THR B 1 304 ? 31.764 11.225 45.053 1.00 14.23 301 THR B CA 1
ATOM 4759 C C . THR B 1 304 ? 32.061 10.201 46.144 1.00 13.90 301 THR B C 1
ATOM 4760 O O . THR B 1 304 ? 33.159 9.645 46.210 1.00 14.62 301 THR B O 1
ATOM 4764 N N . THR B 1 305 ? 31.055 9.904 46.942 1.00 14.30 302 THR B N 1
ATOM 4765 C CA . THR B 1 305 ? 31.181 8.897 47.988 1.00 15.34 302 THR B CA 1
ATOM 4766 C C . THR B 1 305 ? 31.347 7.485 47.384 1.00 16.02 302 THR B C 1
ATOM 4767 O O . THR B 1 305 ? 31.635 6.531 48.107 1.00 17.56 302 THR B O 1
ATOM 4771 N N . ARG B 1 306 ? 31.146 7.344 46.077 1.00 16.50 303 ARG B N 1
ATOM 4772 C CA . ARG B 1 306 ? 31.391 6.079 45.377 1.00 17.20 303 ARG B CA 1
ATOM 4773 C C . ARG B 1 306 ? 32.678 6.122 44.544 1.00 17.29 303 ARG B C 1
ATOM 4774 O O . ARG B 1 306 ? 32.889 5.288 43.649 1.00 18.22 303 ARG B O 1
ATOM 4782 N N . GLY B 1 307 ? 33.534 7.110 44.789 1.00 16.31 304 GLY B N 1
ATOM 4783 C CA . GLY B 1 307 ? 34.840 7.175 44.157 1.00 16.91 304 GLY B CA 1
ATOM 4784 C C . GLY B 1 307 ? 34.899 7.695 42.728 1.00 16.91 304 GLY B C 1
ATOM 4785 O O . GLY B 1 307 ? 35.913 7.541 42.055 1.00 17.66 304 GLY B O 1
ATOM 4786 N N . LYS B 1 308 ? 33.823 8.327 42.270 1.00 17.87 305 LYS B N 1
ATOM 4787 C CA . LYS B 1 308 ? 33.785 8.911 40.943 1.00 18.34 305 LYS B CA 1
ATOM 4788 C C . LYS B 1 308 ? 34.352 10.324 41.003 1.00 18.17 305 LYS B C 1
ATOM 4789 O O . LYS B 1 308 ? 33.984 11.100 41.886 1.00 18.09 305 LYS B O 1
ATOM 4795 N N . LYS B 1 309 ? 35.272 10.652 40.098 1.00 18.32 306 LYS B N 1
ATOM 4796 C CA . LYS B 1 309 ? 35.767 12.019 39.980 1.00 18.90 306 LYS B CA 1
ATOM 4797 C C . LYS B 1 309 ? 34.639 12.941 39.520 1.00 18.03 306 LYS B C 1
ATOM 4798 O O . LYS B 1 309 ? 33.731 12.526 38.786 1.00 15.84 306 LYS B O 1
ATOM 4804 N N . PHE B 1 310 ? 34.707 14.192 39.961 1.00 17.71 307 PHE B N 1
ATOM 4805 C CA . PHE B 1 310 ? 33.853 15.227 39.390 1.00 17.52 307 PHE B CA 1
ATOM 4806 C C . PHE B 1 310 ? 34.493 15.657 38.086 1.00 17.65 307 PHE B C 1
ATOM 4807 O O . PHE B 1 310 ? 35.362 16.521 38.046 1.00 18.83 307 PHE B O 1
ATOM 4815 N N . GLU B 1 311 ? 34.106 14.972 37.022 1.00 17.96 308 GLU B N 1
ATOM 4816 C CA . GLU B 1 311 ? 34.541 15.293 35.672 1.00 18.80 308 GLU B CA 1
ATOM 4817 C C . GLU B 1 311 ? 33.443 14.866 34.720 1.00 17.67 308 GLU B C 1
ATOM 4818 O O . GLU B 1 311 ? 32.706 13.920 34.981 1.00 16.26 308 GLU B O 1
ATOM 4824 N N . ALA B 1 312 ? 33.330 15.579 33.615 1.00 18.13 309 ALA B N 1
ATOM 4825 C CA . ALA B 1 312 ? 32.278 15.283 32.648 1.00 19.02 309 ALA B CA 1
ATOM 4826 C C . ALA B 1 312 ? 32.649 14.017 31.920 1.00 19.72 309 ALA B C 1
ATOM 4827 O O . ALA B 1 312 ? 33.804 13.873 31.510 1.00 20.23 309 ALA B O 1
ATOM 4829 N N . VAL B 1 313 ? 31.689 13.108 31.752 1.00 20.27 310 VAL B N 1
ATOM 4830 C CA . VAL B 1 313 ? 31.944 11.853 31.009 1.00 21.49 310 VAL B CA 1
ATOM 4831 C C . VAL B 1 313 ? 31.141 11.792 29.710 1.00 22.69 310 VAL B C 1
ATOM 4832 O O . VAL B 1 313 ? 30.543 12.796 29.292 1.00 24.02 310 VAL B O 1
#

Foldseek 3Di:
DVQEQDPVQVVQCVFFQKGDWDFQDPLVVLQVVCVVVVVVLVDCVLPLFDAWLFAQCSQKDCCQADQVSLQVLQRCNPVNHVCNPFNFWKWFAMKGKDKAAAQFFKADWAFDWQPLQFFLDGFKADPPVDQHTFWKKKKAWSAWADQQQKAKKFQTRQLRDHQFASNQYWDQAQVVQGQDADPRGRYDHLRTRSLSRGPDNPDDPPCVRMDGDTDHHRIIMIGGSSTTMMIGHNNNPDNDMTMMMMTIMHGQAIQGRPPDQKTDGRGTIGGCPSGFIDTSGHDDHDPNGGHDQAHSVRRGSHHD/DQEDDPVQQVVCVQFQKGDWDFQDDLVVLQVVCVVVVVVLVDCVQPLFPQLCSFKDCCLADQQSLQVVQRCNPVNHVCNVAHFWKWFAMKGKDKAFAPAFKADWAFDFQPLQFFLDGFKAAPPPDPGTFWKKKKAWSAWADQQQKAKKFQTRQLNPAQFASNFDWDQAQVVQGQDADPRGRYAHLRTRRLSGGPDVPDDPPCVRMDGDTDHHRIIMIGGSSTTMMIGHNNNPDRDMTMMMMTIMHGLNMQGRQPDQKTDGSPGIGGCPSGFIDTSGHDDHDPNGGHDQARSVRHGSHHD

Sequence (603 aa):
KKFALTAEQRASFEKNGFIGPFDAYSPEEMKETWKRTRLRLLDRSAAAYQDLDATNIANYDRHLDDDFLASHICRPEICDRVESILGPNVLCWRTEFFPKYPGDEGTDWHQADTFANASGKPQIIWPENEEFGGTITVWTAFTDANIANGCLQFIPGTQNSMNYDETKRMTYEPDANNSVVKDGVRRGFFGYDYRQLQIDENWKPDEASAVPMQMKAGQFIIFWSTLMHASYPHSGESQEMRMGFASRYVPSFVHVYPDSDHIEEYGGRISLEKYGAVQVIGDETPEYNRLVTHTTRGKKFEAVKFALTAEQRASFEKNGFIGPFDAYSPEEMKETWKRTRLRLLDRSAAAYQDNIANYDRHLDDDFLASHICRPEICDRVESILGPNVLCWRTEFFPKYPGDEGTDWHQADTFANASGKPQIIWPENEEFGGTITVWTAFTDANIANGCLQFIPGTQNSMNYDETKRMTYEPDANNSVVKDGVRRGFFGYDYRQLQIDENWKPDEASAVPMQMKAGQFIIFWSTLMHASYPHSGESQEMRMGFASRYVPSFVHVYPDSDHIEEYGGRISLEKYGAVQVIGDETPEYNRLVTHTTRGKKFEAV

Organism: Pseudomonas syringae pv. syringae (NCBI:txid321)

B-factor: mean 17.28, std 7.51, range [2.0, 47.41]

Solvent-accessible surface area: 24398 Å² total; per-residue (Å²): 98,184,51,40,17,68,82,90,50,71,52,14,1,104,108,4,0,4,19,8,4,21,56,12,19,53,30,128,92,0,98,76,24,19,136,154,1,109,119,90,21,143,68,64,100,23,13,12,4,160,112,30,90,99,49,22,0,33,36,4,2,13,0,4,1,2,62,35,0,0,5,0,0,18,36,49,30,0,7,21,32,0,65,40,24,17,22,99,40,0,0,0,0,3,0,8,7,28,25,8,107,60,35,49,27,0,10,3,15,17,0,3,42,40,13,4,8,2,21,31,95,50,4,1,65,24,50,108,138,83,160,112,15,0,0,0,1,0,7,0,0,1,24,59,1,18,32,34,11,0,0,11,4,0,5,36,39,34,17,126,76,52,32,7,49,12,112,90,140,7,72,78,64,57,119,57,18,115,35,45,96,13,78,51,29,68,5,1,8,47,6,6,19,0,103,80,0,8,107,77,149,124,70,105,20,62,41,27,16,10,0,6,4,12,8,46,0,0,3,0,0,0,4,40,1,13,0,2,13,1,0,46,27,0,58,27,152,45,163,125,13,3,16,0,0,0,0,17,0,0,5,7,91,0,64,14,14,36,142,27,99,62,10,104,11,13,38,8,96,1,45,18,143,126,18,0,0,3,39,25,16,43,140,56,32,49,109,109,8,70,72,39,92,81,7,66,107,55,91,111,19,85,38,131,134,71,61,17,71,80,82,51,77,50,15,3,123,102,6,0,5,18,7,2,25,60,13,19,51,29,128,96,0,95,83,14,17,148,131,1,106,115,90,19,138,78,77,86,19,0,7,10,118,116,46,9,66,36,4,2,11,0,4,1,2,64,36,0,0,4,0,0,17,36,48,28,0,7,33,31,0,71,36,22,20,23,95,43,0,0,0,0,3,0,10,6,29,32,8,99,44,39,50,26,0,10,4,15,20,0,4,47,46,14,6,14,16,37,62,49,57,6,2,73,27,32,115,136,58,104,116,18,0,0,0,1,0,7,0,0,1,20,53,2,21,39,23,13,0,0,11,4,0,5,32,42,29,18,129,73,59,30,6,52,16,122,81,88,17,67,92,83,68,148,64,22,117,32,47,99,16,72,52,28,66,6,1,7,48,9,7,18,0,109,77,0,9,100,72,95,137,68,126,21,68,43,29,17,12,1,9,4,11,8,44,0,0,2,0,0,0,3,23,1,13,0,3,16,1,0,47,26,0,60,20,131,46,142,136,15,2,13,0,0,0,0,19,0,0,4,3,74,0,52,14,14,41,158,44,102,66,12,115,10,20,64,28,130,8,44,17,143,86,12,0,0,3,38,27,14,46,140,55,34,48,112,108,9,143,62,28,94,87,6,67,107,53,87,119,26,87,37,128

Nearest PDB structures (foldseek):
  2fcv-assembly1_A  TM=1.003E+00  e=2.921E-73  Pseudomonas syringae
  2fcv-assembly2_B  TM=9.998E-01  e=6.863E-69  Pseudomonas syringae
  2fcu-assembly1_A  TM=9.819E-01  e=1.164E-67  Pseudomonas syringae pv. syringae
  2fcu-assembly2_B  TM=9.864E-01  e=4.470E-66  Pseudomonas syringae pv. syringae
  3gjb-assembly2_B  TM=8.847E-01  e=4.884E-32  Streptomyces sp.